Protein AF-A0A6A4ZZX5-F1 (afdb_monomer)

Radius of gyration: 27.45 Å; Cα contacts (8 Å, |Δi|>4): 391; chains: 1; bounding box: 97×57×78 Å

Sequence (377 aa):
MMKMSMHTIQDVDNENTDDSDALTKLCDDEPFLNLFLGSFIRYDSTTGSSQQARLVGSKRSLKLDMTGAQRIYNGIFHYYLTLLDPFNVVGMSKGQFRVLLKDAGLLPNPGGSAPGNFPPPLKLHAADMIFTLLATLDTRATLKESTMLITGFYKAMVNVGERAVATLDEKVEAGIDDVDAWFCTEFMLPLLRRLASKMAENVKRYKDIDAAMVGDPQVMALVAGNRVQLQTLHRFYSSDSRFKLMTFQTLSQLATDFGLTPTLCCSVPTLYHVCEAINWINGHSYTVVISFEKFVQISRTLAVLFPQDGATGEVACWQAFLALLNTHRHNRATTLGTGPLNFVPFLTDLNQVPAMQEAKPLLPPMEQDEEDPGDDM

Secondary structure (DSSP, 8-state):
---------------------HHHHHHHHSHHHHHHHHHH----TTS---TT------TTGGGSSS-HHHHHHHHHHHHHHHTT-TTT--SEEHHHHHHHHHHTTSS--TTS--SSSS-----HHHHHHHHHHHPEE-TTSSS--EEE-HHHHHHHHHHHHHHHHTTS-HHHHTT-S-HHHHHIIIIIHHHHHHHHHHHHHHHHHHHHHHHHHHH-HHHHHHHHHTHHHHHHHHHHHS-SSTT--B-HHHHHHHHHHTT-TTTTS--HHHHHHHHHHHHHHTT-S--S-B-HHHHHHHHHHHHHHS-STT--SHHHHHHHHHHHHHHTTTSGGG-SSS-------S-S-GGGSPP-------PPPP-----------

pLDDT: mean 76.43, std 20.29, range [32.19, 96.38]

Solvent-accessible surface area (backbone atoms only — not comparable to full-atom values): 22032 Å² total; per-residue (Å²): 143,79,88,82,79,84,77,80,79,75,84,72,80,81,76,75,69,80,84,62,51,72,54,35,50,53,39,62,73,34,63,62,51,36,39,44,37,50,51,29,50,75,83,73,83,82,75,70,88,61,99,71,78,83,65,81,87,59,80,71,67,71,60,71,82,50,54,31,60,54,46,52,54,40,16,52,52,43,47,60,32,30,69,71,33,74,82,79,56,77,45,45,40,68,67,54,54,53,50,53,34,30,69,30,20,39,26,81,48,101,86,55,83,59,65,56,98,55,78,47,59,42,53,72,69,58,56,52,49,49,45,66,74,39,34,43,72,38,85,85,48,98,60,83,49,53,26,28,35,69,74,29,45,54,54,42,51,51,59,50,34,58,47,40,50,73,68,49,57,71,76,58,46,75,69,56,92,46,61,64,61,49,39,33,61,63,29,50,47,58,35,49,50,52,55,34,47,56,46,49,53,50,28,51,53,49,50,52,50,47,51,54,40,64,69,33,64,66,40,43,31,43,51,60,76,32,40,67,58,54,48,51,50,51,56,57,46,13,40,97,53,102,76,54,50,22,31,67,68,35,49,51,49,49,32,45,64,54,49,35,32,70,82,76,50,38,39,69,25,56,54,50,52,52,52,47,29,54,26,48,74,70,76,35,46,58,66,70,65,51,48,70,69,56,47,51,53,49,51,55,43,46,16,66,78,38,42,44,97,79,37,68,61,65,52,45,7,48,26,36,41,36,48,46,54,42,76,38,29,83,39,84,82,24,63,87,80,81,58,61,55,76,62,62,52,63,86,90,55,87,88,66,50,75,75,79,73,73,81,72,77,83,73,76,83,76,81,76,79,82,81,80,80,74,93,84,134

Foldseek 3Di:
DDDDDDDPPDPPPPPPPVPADPLNVVCVVDLLSVLLLLQFADDDPPPDDDPPVPDDDDCVVVSPPDHSLLSLLRSLQRLLQLLPPNPPRQFAALVSQVVLCVLLLLEDDPPDDRPAPDHNLDDSVVSVVLQVVQWDFPPPDPDRTTGHHSVSSVVSLVVSLVSSLVVDDPVVSVPPPDSSVVSCVGGRVVSSVVVSVVLVVLLVVLVVLLCQLVVDLFSVLLCVQCVVLLVLLQQLLQDPDPVRFHFLVSVVVVCVLLVCDDPQQHHSSRLSSLLCSLCVNVVHSDDRGQDSVNSVSSLQSSLQRGPPPPQDGSLSSQLRSLVSSVVSQPGPSQPPPDHTRHRDSGDPDPVSRPPPPPPDPPDPDDPDDPDDDDDDD

Organism: Aphanomyces astaci (NCBI:txid112090)

Mean predicted aligned error: 13.01 Å

Structure (mmCIF, N/CA/C/O backbone):
data_AF-A0A6A4ZZX5-F1
#
_entry.id   AF-A0A6A4ZZX5-F1
#
loop_
_atom_site.group_PDB
_atom_site.id
_atom_site.type_symbol
_atom_site.label_atom_id
_atom_site.label_alt_id
_atom_site.label_comp_id
_atom_site.label_asym_id
_atom_site.label_entity_id
_atom_site.label_seq_id
_atom_site.pdbx_PDB_ins_code
_atom_site.Cartn_x
_atom_site.Cartn_y
_atom_site.Cartn_z
_atom_site.occupancy
_atom_site.B_iso_or_equiv
_atom_site.auth_seq_id
_atom_site.auth_comp_id
_atom_site.auth_asym_id
_atom_site.auth_atom_id
_atom_site.pdbx_PDB_model_num
ATOM 1 N N . MET A 1 1 ? -53.773 -5.574 -43.472 1.00 36.19 1 MET A N 1
ATOM 2 C CA . MET A 1 1 ? -52.632 -5.606 -44.415 1.00 36.19 1 MET A CA 1
ATOM 3 C C . MET A 1 1 ? -51.495 -4.798 -43.799 1.00 36.19 1 MET A C 1
ATOM 5 O O . MET A 1 1 ? -51.496 -3.580 -43.899 1.00 36.19 1 MET A O 1
ATOM 9 N N . MET A 1 2 ? -50.594 -5.457 -43.069 1.00 32.19 2 MET A N 1
ATOM 10 C CA . MET A 1 2 ? -49.418 -4.835 -42.447 1.00 32.19 2 MET A CA 1
ATOM 11 C C . MET A 1 2 ? -48.167 -5.366 -43.152 1.00 32.19 2 MET A C 1
ATOM 13 O O . MET A 1 2 ? -48.008 -6.574 -43.305 1.00 32.19 2 MET A O 1
ATOM 17 N N . LYS A 1 3 ? -47.325 -4.446 -43.636 1.00 34.69 3 LYS A N 1
ATOM 18 C CA . LYS A 1 3 ? -46.028 -4.729 -44.260 1.00 34.69 3 LYS A CA 1
ATOM 19 C C . LYS A 1 3 ? -45.060 -5.245 -43.191 1.00 34.69 3 LYS A C 1
ATOM 21 O O . LYS A 1 3 ? -44.702 -4.498 -42.288 1.00 34.69 3 LYS A O 1
ATOM 26 N N . MET A 1 4 ? -44.628 -6.495 -43.326 1.00 33.22 4 MET A N 1
ATOM 27 C CA . MET A 1 4 ? -43.484 -7.049 -42.601 1.00 33.22 4 MET A CA 1
ATOM 28 C C . MET A 1 4 ? -42.202 -6.517 -43.253 1.00 33.22 4 MET A C 1
ATOM 30 O O . MET A 1 4 ? -41.974 -6.748 -44.439 1.00 33.22 4 MET A O 1
ATOM 34 N N . SER A 1 5 ? -41.390 -5.776 -42.498 1.00 34.91 5 SER A N 1
ATOM 35 C CA . SER A 1 5 ? -40.042 -5.380 -42.912 1.00 34.91 5 SER A CA 1
ATOM 36 C C . SER A 1 5 ? -39.059 -6.451 -42.441 1.00 34.91 5 SER A C 1
ATOM 38 O O . SER A 1 5 ? -38.808 -6.571 -41.243 1.00 34.91 5 SER A O 1
ATOM 40 N N . MET A 1 6 ? -38.540 -7.253 -43.375 1.00 37.88 6 MET A N 1
ATOM 41 C CA . MET A 1 6 ? -37.412 -8.153 -43.124 1.00 37.88 6 MET A CA 1
ATOM 42 C C . MET A 1 6 ? -36.167 -7.315 -42.829 1.00 37.88 6 MET A C 1
ATOM 44 O O . MET A 1 6 ? -35.679 -6.613 -43.711 1.00 37.88 6 MET A O 1
ATOM 48 N N . HIS A 1 7 ? -35.649 -7.399 -41.606 1.00 38.22 7 HIS A N 1
ATOM 49 C CA . HIS A 1 7 ? -34.265 -7.030 -41.331 1.00 38.22 7 HIS A CA 1
ATOM 50 C C . HIS A 1 7 ? -33.417 -8.282 -41.509 1.00 38.22 7 HIS A C 1
ATOM 52 O O . HIS A 1 7 ? -33.526 -9.236 -40.740 1.00 38.22 7 HIS A O 1
ATOM 58 N N . THR A 1 8 ? -32.614 -8.276 -42.566 1.00 37.88 8 THR A N 1
ATOM 59 C CA . THR A 1 8 ? -31.513 -9.207 -42.778 1.00 37.88 8 THR A CA 1
ATOM 60 C C . THR A 1 8 ? -30.573 -9.092 -41.581 1.00 37.88 8 THR A C 1
ATOM 62 O O . THR A 1 8 ? -29.966 -8.042 -41.373 1.00 37.88 8 THR A O 1
ATOM 65 N N . ILE A 1 9 ? -30.489 -10.145 -40.770 1.00 37.91 9 ILE A N 1
ATOM 66 C CA . ILE A 1 9 ? -29.414 -10.309 -39.794 1.00 37.91 9 ILE A CA 1
ATOM 67 C C . ILE A 1 9 ? -28.159 -10.527 -40.638 1.00 37.91 9 ILE A C 1
ATOM 69 O O . ILE A 1 9 ? -28.015 -11.561 -41.282 1.00 37.91 9 ILE A O 1
ATOM 73 N N . GLN A 1 10 ? -27.320 -9.497 -40.738 1.00 36.12 10 GLN A N 1
ATOM 74 C CA . GLN A 1 10 ? -25.938 -9.693 -41.142 1.00 36.12 10 GLN A CA 1
ATOM 75 C C . GLN A 1 10 ? -25.275 -10.433 -39.987 1.00 36.12 10 GLN A C 1
ATOM 77 O O . GLN A 1 10 ? -25.192 -9.896 -38.881 1.00 36.12 10 GLN A O 1
ATOM 82 N N . ASP A 1 11 ? -24.874 -11.673 -40.249 1.00 34.19 11 ASP A N 1
ATOM 83 C CA . ASP A 1 11 ? -23.905 -12.393 -39.440 1.00 34.19 11 ASP A CA 1
ATOM 84 C C . ASP A 1 11 ? -22.663 -11.500 -39.332 1.00 34.19 11 ASP A C 1
ATOM 86 O O . ASP A 1 11 ? -21.906 -11.326 -40.285 1.00 34.19 11 ASP A O 1
ATOM 90 N N . VAL A 1 12 ? -22.529 -10.824 -38.192 1.00 36.12 12 VAL A N 1
ATOM 91 C CA . VAL A 1 12 ? -21.283 -10.171 -37.816 1.00 36.12 12 VAL A CA 1
ATOM 92 C C . VAL A 1 12 ? -20.370 -11.313 -37.414 1.00 36.12 12 VAL A C 1
ATOM 94 O O . VAL A 1 12 ? -20.585 -11.928 -36.368 1.00 36.12 12 VAL A O 1
ATOM 97 N N . ASP A 1 13 ? -19.406 -11.620 -38.277 1.00 32.25 13 ASP A N 1
ATOM 98 C CA . ASP A 1 13 ? -18.288 -12.497 -37.961 1.00 32.25 13 ASP A CA 1
ATOM 99 C C . ASP A 1 13 ? -17.703 -12.052 -36.617 1.00 32.25 13 ASP A C 1
ATOM 101 O O . ASP A 1 13 ? -17.092 -10.991 -36.489 1.00 32.25 13 ASP A O 1
ATOM 105 N N . ASN A 1 14 ? -17.957 -12.846 -35.579 1.00 36.97 14 ASN A N 1
ATOM 106 C CA . ASN A 1 14 ? -17.416 -12.641 -34.244 1.00 36.97 14 ASN A CA 1
ATOM 107 C C . ASN A 1 14 ? -15.970 -13.152 -34.225 1.00 36.97 14 ASN A C 1
ATOM 109 O O . ASN A 1 14 ? -15.625 -14.047 -33.455 1.00 36.97 14 ASN A O 1
ATOM 113 N N . GLU A 1 15 ? -15.126 -12.598 -35.094 1.00 36.94 15 GLU A N 1
ATOM 114 C CA . GLU A 1 15 ? -13.677 -12.637 -34.936 1.00 36.94 15 GLU A CA 1
ATOM 115 C C . GLU A 1 15 ? -13.297 -11.603 -33.868 1.00 36.94 15 GLU A C 1
ATOM 117 O O . GLU A 1 15 ? -12.695 -10.572 -34.143 1.00 36.94 15 GLU A O 1
ATOM 122 N N . ASN A 1 16 ? -13.667 -11.871 -32.612 1.00 37.84 16 ASN A N 1
ATOM 123 C CA . ASN A 1 16 ? -12.918 -11.315 -31.491 1.00 37.84 16 ASN A CA 1
ATOM 124 C C . ASN A 1 16 ? -11.606 -12.102 -31.428 1.00 37.84 16 ASN A C 1
ATOM 126 O O . ASN A 1 16 ? -11.477 -13.053 -30.655 1.00 37.84 16 ASN A O 1
ATOM 130 N N . THR A 1 17 ? -10.645 -11.756 -32.284 1.00 42.59 17 THR A N 1
ATOM 131 C CA . THR A 1 17 ? -9.248 -12.032 -31.971 1.00 42.59 17 THR A CA 1
ATOM 132 C C . THR A 1 17 ? -8.966 -11.370 -30.627 1.00 42.59 17 THR A C 1
ATOM 134 O O . THR A 1 17 ? -9.179 -10.172 -30.452 1.00 42.59 17 THR A O 1
ATOM 137 N N . ASP A 1 18 ? -8.578 -12.178 -29.639 1.00 49.22 18 ASP A N 1
ATOM 138 C CA . ASP A 1 18 ? -8.022 -11.720 -28.366 1.00 49.22 18 ASP A CA 1
ATOM 139 C C . ASP A 1 18 ? -6.742 -10.912 -28.670 1.00 49.22 18 ASP A C 1
ATOM 141 O O . ASP A 1 18 ? -5.628 -11.418 -28.555 1.00 49.22 18 ASP A O 1
ATOM 145 N N . ASP A 1 19 ? -6.887 -9.644 -29.060 1.00 53.97 19 ASP A N 1
ATOM 146 C CA . ASP A 1 19 ? -5.795 -8.688 -29.319 1.00 53.97 19 ASP A CA 1
ATOM 147 C C . ASP A 1 19 ? -5.143 -8.197 -28.006 1.00 53.97 19 ASP A C 1
ATOM 149 O O . ASP A 1 19 ? -4.582 -7.104 -27.916 1.00 53.97 19 ASP A O 1
ATOM 153 N N . SER A 1 20 ? -5.232 -8.995 -26.940 1.00 61.94 20 SER A N 1
ATOM 154 C CA . SER A 1 20 ? -4.547 -8.737 -25.681 1.00 61.94 20 SER A CA 1
ATOM 155 C C . SER A 1 20 ? -3.076 -9.118 -25.824 1.00 61.94 20 SER A C 1
ATOM 157 O O . SER A 1 20 ? -2.754 -10.289 -26.035 1.00 61.94 20 SER A O 1
ATOM 159 N N . ASP A 1 21 ? -2.168 -8.165 -25.599 1.00 79.75 21 ASP A N 1
ATOM 160 C CA . ASP A 1 21 ? -0.735 -8.452 -25.535 1.00 79.75 21 ASP A CA 1
ATOM 161 C C . ASP A 1 21 ? -0.425 -9.504 -24.453 1.00 79.75 21 ASP A C 1
ATOM 163 O O . ASP A 1 21 ? -1.123 -9.626 -23.437 1.00 79.75 21 ASP A O 1
ATOM 167 N N . ALA A 1 22 ? 0.631 -10.294 -24.669 1.00 84.56 22 ALA A N 1
ATOM 168 C CA . ALA A 1 22 ? 0.978 -11.429 -23.807 1.00 84.56 22 ALA A CA 1
ATOM 169 C C . ALA A 1 22 ? 1.147 -11.027 -22.329 1.00 84.56 22 ALA A C 1
ATOM 171 O O . ALA A 1 22 ? 0.805 -11.794 -21.428 1.00 84.56 22 ALA A O 1
ATOM 172 N N . LEU A 1 23 ? 1.626 -9.804 -22.075 1.00 85.06 23 LEU A N 1
ATOM 173 C CA . LEU A 1 23 ? 1.759 -9.245 -20.731 1.00 85.06 23 LEU A CA 1
ATOM 174 C C . LEU A 1 23 ? 0.411 -8.941 -20.071 1.00 85.06 23 LEU A C 1
ATOM 176 O O . LEU A 1 23 ? 0.268 -9.185 -18.872 1.00 85.06 23 LEU A O 1
ATOM 180 N N . THR A 1 24 ? -0.572 -8.429 -20.817 1.00 85.19 24 THR A N 1
ATOM 181 C CA . THR A 1 24 ? -1.933 -8.221 -20.298 1.00 85.19 24 THR A CA 1
ATOM 182 C C . THR A 1 24 ? -2.552 -9.545 -19.900 1.00 85.19 24 THR A C 1
ATOM 184 O O . THR A 1 24 ? -3.008 -9.680 -18.763 1.00 85.19 24 THR A O 1
ATOM 187 N N . LYS A 1 25 ? -2.458 -10.547 -20.780 1.00 85.50 25 LYS A N 1
ATOM 188 C CA . LYS A 1 25 ? -2.956 -11.893 -20.503 1.00 85.50 25 LYS A CA 1
ATOM 189 C C . LYS A 1 25 ? -2.307 -12.487 -19.252 1.00 85.50 25 LYS A C 1
ATOM 191 O O . LYS A 1 25 ? -3.010 -12.921 -18.350 1.00 85.50 25 LYS A O 1
ATOM 196 N N . LEU A 1 26 ? -0.981 -12.396 -19.131 1.00 86.75 26 LEU A N 1
ATOM 197 C CA . LEU A 1 26 ? -0.255 -12.860 -17.944 1.00 86.75 26 LEU A CA 1
ATOM 198 C C . LEU A 1 26 ? -0.728 -12.161 -16.660 1.00 86.75 26 LEU A C 1
ATOM 200 O O . LEU A 1 26 ? -0.920 -12.807 -15.630 1.00 86.75 26 LEU A O 1
ATOM 204 N N . CYS A 1 27 ? -0.918 -10.841 -16.706 1.00 84.56 27 CYS A N 1
ATOM 205 C CA . CYS A 1 27 ? -1.376 -10.074 -15.548 1.00 84.56 27 CYS A CA 1
ATOM 206 C C . CYS A 1 27 ? -2.806 -10.428 -15.126 1.00 84.56 27 CYS A C 1
ATOM 208 O O . CYS A 1 27 ? -3.130 -10.312 -13.943 1.00 84.56 27 CYS A O 1
ATOM 210 N N . ASP A 1 28 ? -3.661 -10.796 -16.078 1.00 83.75 28 ASP A N 1
ATOM 211 C CA . ASP A 1 28 ? -5.058 -11.136 -15.825 1.00 83.75 28 ASP A CA 1
ATOM 212 C C . ASP A 1 28 ? -5.235 -12.605 -15.402 1.00 83.75 28 ASP A C 1
ATOM 214 O O . ASP A 1 28 ? -6.063 -12.873 -14.525 1.00 83.75 28 ASP A O 1
ATOM 218 N N . ASP A 1 29 ? -4.401 -13.511 -15.926 1.00 86.25 29 ASP A N 1
ATOM 219 C CA . ASP A 1 29 ? -4.366 -14.941 -15.591 1.00 86.25 29 ASP A CA 1
ATOM 220 C C . ASP A 1 29 ? -3.839 -15.209 -14.168 1.00 86.25 29 ASP A C 1
ATOM 222 O O . ASP A 1 29 ? -4.208 -16.207 -13.548 1.00 86.25 29 ASP A O 1
ATOM 226 N N . GLU A 1 30 ? -3.003 -14.321 -13.612 1.00 87.00 30 GLU A N 1
ATOM 227 C CA . GLU A 1 30 ? -2.503 -14.416 -12.235 1.00 87.00 30 GLU A CA 1
ATOM 228 C C . GLU A 1 30 ? -3.395 -13.624 -11.247 1.00 87.00 30 GLU A C 1
ATOM 230 O O . GLU A 1 30 ? -3.291 -12.394 -11.165 1.00 87.00 30 GLU A O 1
ATOM 235 N N . PRO A 1 31 ? -4.219 -14.277 -10.393 1.00 83.31 31 PRO A N 1
ATOM 236 C CA . PRO A 1 31 ? -5.210 -13.577 -9.567 1.00 83.31 31 PRO A CA 1
ATOM 237 C C . PRO A 1 31 ? -4.599 -12.568 -8.587 1.00 83.31 31 PRO A C 1
ATOM 239 O O . PRO A 1 31 ? -5.152 -11.489 -8.372 1.00 83.31 31 PRO A O 1
ATOM 242 N N . PHE A 1 32 ? -3.443 -12.898 -8.002 1.00 82.12 32 PHE A N 1
ATOM 243 C CA . PHE A 1 32 ? -2.746 -12.020 -7.059 1.00 82.12 32 PHE A CA 1
ATOM 244 C C . PHE A 1 32 ? -2.155 -10.785 -7.741 1.00 82.12 32 PHE A C 1
ATOM 246 O O . PHE A 1 32 ? -2.216 -9.692 -7.174 1.00 82.12 32 PHE A O 1
ATOM 253 N N . LEU A 1 33 ? -1.628 -10.932 -8.961 1.00 87.50 33 LEU A N 1
ATOM 254 C CA . LEU A 1 33 ? -1.154 -9.797 -9.750 1.00 87.50 33 LEU A CA 1
ATOM 255 C C . LEU A 1 33 ? -2.320 -8.910 -10.164 1.00 87.50 33 LEU A C 1
ATOM 257 O O . LEU A 1 33 ? -2.251 -7.693 -10.005 1.00 87.50 33 LEU A O 1
ATOM 261 N N . ASN A 1 34 ? -3.416 -9.510 -10.616 1.00 86.44 34 ASN A N 1
ATOM 262 C CA . ASN A 1 34 ? -4.605 -8.776 -11.018 1.00 86.44 34 ASN A CA 1
ATOM 263 C C . ASN A 1 34 ? -5.200 -7.960 -9.855 1.00 86.44 34 ASN A C 1
ATOM 265 O O . ASN A 1 34 ? -5.555 -6.787 -10.018 1.00 86.44 34 ASN A O 1
ATOM 269 N N . LEU A 1 35 ? -5.253 -8.553 -8.657 1.00 86.94 35 LEU A N 1
ATOM 270 C CA . LEU A 1 35 ? -5.722 -7.890 -7.441 1.00 86.94 35 LEU A CA 1
ATOM 271 C C . LEU A 1 35 ? -4.778 -6.753 -7.019 1.00 86.94 35 LEU A C 1
ATOM 273 O O . LEU A 1 35 ? -5.244 -5.651 -6.718 1.00 86.94 35 LEU A O 1
ATOM 277 N N . PHE A 1 36 ? -3.462 -6.981 -7.089 1.00 91.06 36 PHE A N 1
ATOM 278 C CA . PHE A 1 36 ? -2.453 -5.954 -6.832 1.00 91.06 36 PHE A CA 1
ATOM 279 C C . PHE A 1 36 ? -2.567 -4.775 -7.788 1.00 91.06 36 PHE A C 1
ATOM 281 O O . PHE A 1 36 ? -2.712 -3.629 -7.359 1.00 91.06 36 PHE A O 1
ATOM 288 N N . LEU A 1 37 ? -2.581 -5.047 -9.087 1.00 88.81 37 LEU A N 1
ATOM 289 C CA . LEU A 1 37 ? -2.741 -4.027 -10.112 1.00 88.81 37 LEU A CA 1
ATOM 290 C C . LEU A 1 37 ? -4.069 -3.279 -9.945 1.00 88.81 37 LEU A C 1
ATOM 292 O O . LEU A 1 37 ? -4.103 -2.056 -10.048 1.00 88.81 37 LEU A O 1
ATOM 296 N N . GLY A 1 38 ? -5.156 -3.969 -9.591 1.00 85.00 38 GLY A N 1
ATOM 297 C CA . GLY A 1 38 ? -6.435 -3.321 -9.301 1.00 85.00 38 GLY A CA 1
ATOM 298 C C . GLY A 1 38 ? -6.398 -2.366 -8.094 1.00 85.00 38 GLY A C 1
ATOM 299 O O . GLY A 1 38 ? -7.155 -1.390 -8.068 1.00 85.00 38 GLY A O 1
ATOM 300 N N . SER A 1 39 ? -5.521 -2.611 -7.114 1.00 86.31 39 SER A N 1
ATOM 301 C CA . SER A 1 39 ? -5.331 -1.734 -5.951 1.00 86.31 39 SER A CA 1
ATOM 302 C C . SER A 1 39 ? -4.542 -0.468 -6.283 1.00 86.31 39 SER A C 1
ATOM 304 O O . SER A 1 39 ? -4.876 0.613 -5.783 1.00 86.31 39 SER A O 1
ATOM 306 N N . PHE A 1 40 ? -3.532 -0.563 -7.151 1.00 88.44 40 PHE A N 1
ATOM 307 C CA . PHE A 1 40 ? -2.557 0.517 -7.345 1.00 88.44 40 PHE A CA 1
ATOM 308 C C . PHE A 1 40 ? -2.646 1.238 -8.692 1.00 88.44 40 PHE A C 1
ATOM 310 O O . PHE A 1 40 ? -2.202 2.377 -8.761 1.00 88.44 40 PHE A O 1
ATOM 317 N N . ILE A 1 41 ? -3.296 0.683 -9.720 1.00 86.38 41 ILE A N 1
ATOM 318 C CA . ILE A 1 41 ? -3.456 1.396 -10.997 1.00 86.38 41 ILE A CA 1
ATOM 319 C C . ILE A 1 41 ? -4.294 2.675 -10.820 1.00 86.38 41 ILE A C 1
ATOM 321 O O . ILE A 1 41 ? -5.325 2.678 -10.129 1.00 86.38 41 ILE A O 1
ATOM 325 N N . ARG A 1 42 ? -3.862 3.776 -11.445 1.00 81.44 42 ARG A N 1
ATOM 326 C CA . ARG A 1 42 ? -4.573 5.066 -11.497 1.00 81.44 42 ARG A CA 1
ATOM 327 C C . ARG A 1 42 ? -4.577 5.625 -12.922 1.00 81.44 42 ARG A C 1
ATOM 329 O O . ARG A 1 42 ? -3.647 5.394 -13.690 1.00 81.44 42 ARG A O 1
ATOM 336 N N . TYR A 1 43 ? -5.622 6.390 -13.244 1.00 68.06 43 TYR A N 1
ATOM 337 C CA . TYR A 1 43 ? -5.715 7.124 -14.506 1.00 68.06 43 TYR A CA 1
ATOM 338 C C . TYR A 1 43 ? -4.749 8.306 -14.513 1.00 68.06 43 TYR A C 1
ATOM 340 O O . TYR A 1 43 ? -4.677 9.053 -13.532 1.00 68.06 43 TYR A O 1
ATOM 348 N N . ASP A 1 44 ? -4.070 8.506 -15.636 1.00 60.28 44 ASP A N 1
ATOM 349 C CA . ASP A 1 44 ? -3.294 9.711 -15.871 1.00 60.28 44 ASP A CA 1
ATOM 350 C C . ASP A 1 44 ? -4.227 10.841 -16.324 1.00 60.28 44 ASP A C 1
ATOM 352 O O . ASP A 1 44 ? -4.619 10.938 -17.482 1.00 60.28 44 ASP A O 1
ATOM 356 N N . SER A 1 45 ? -4.623 11.710 -15.395 1.00 50.16 45 SER A N 1
ATOM 357 C CA . SER A 1 45 ? -5.479 12.860 -15.709 1.00 50.16 45 SER A CA 1
ATOM 358 C C . SER A 1 45 ? -4.756 13.973 -16.478 1.00 50.16 45 SER A C 1
ATOM 360 O O . SER A 1 45 ? -5.389 14.974 -16.821 1.00 50.16 45 SER A O 1
ATOM 362 N N . THR A 1 46 ? -3.451 13.832 -16.745 1.00 46.47 46 THR A N 1
ATOM 363 C CA . THR A 1 46 ? -2.630 14.873 -17.382 1.00 46.47 46 THR A CA 1
ATOM 364 C C . THR A 1 46 ? -2.617 14.798 -18.911 1.00 46.47 46 THR A C 1
ATOM 366 O O . THR A 1 46 ? -2.312 15.795 -19.567 1.00 46.47 46 THR A O 1
ATOM 369 N N . THR A 1 47 ? -3.049 13.682 -19.502 1.00 47.16 47 THR A N 1
ATOM 370 C CA . THR A 1 47 ? -3.239 13.516 -20.949 1.00 47.16 47 THR A CA 1
ATOM 371 C C . THR A 1 47 ? -4.672 13.876 -21.369 1.00 47.16 47 THR A C 1
ATOM 373 O O . THR A 1 47 ? -5.504 13.023 -21.637 1.00 47.16 47 THR A O 1
ATOM 376 N N . GLY A 1 48 ? -4.969 15.177 -21.435 1.00 40.34 48 GLY A N 1
ATOM 377 C CA . GLY A 1 48 ? -5.962 15.737 -22.368 1.00 40.34 48 GLY A CA 1
ATOM 378 C C . GLY A 1 48 ? -7.434 15.301 -22.249 1.00 40.34 48 GLY A C 1
ATOM 379 O O . GLY A 1 48 ? -7.893 14.365 -22.887 1.00 40.34 48 GLY A O 1
ATOM 380 N N . SER A 1 49 ? -8.206 16.122 -21.536 1.00 38.97 49 SER A N 1
ATOM 381 C CA . SER A 1 49 ? -9.570 16.575 -21.859 1.00 38.97 49 SER A CA 1
ATOM 382 C C . SER A 1 49 ? -10.346 15.908 -23.016 1.00 38.97 49 SER A C 1
ATOM 384 O O . SER A 1 49 ? -10.171 16.249 -24.185 1.00 38.97 49 SER A O 1
ATOM 386 N N . SER A 1 50 ? -11.431 15.226 -22.665 1.00 35.09 50 SER A N 1
ATOM 387 C CA . SER A 1 50 ? -12.720 15.503 -23.297 1.00 35.09 50 SER A CA 1
ATOM 388 C C . SER A 1 50 ? -13.782 15.619 -22.206 1.00 35.09 50 SER A C 1
ATOM 390 O O . SER A 1 50 ? -13.833 14.845 -21.249 1.00 35.09 50 SER A O 1
ATOM 392 N N . GLN A 1 51 ? -14.639 16.633 -22.319 1.00 38.06 51 GLN A N 1
ATOM 393 C CA . GLN A 1 51 ? -15.768 16.888 -21.416 1.00 38.06 51 GLN A CA 1
ATOM 394 C C . GLN A 1 51 ? -16.840 15.767 -21.435 1.00 38.06 51 GLN A C 1
ATOM 396 O O . GLN A 1 51 ? -17.942 15.973 -20.937 1.00 38.06 51 GLN A O 1
ATOM 401 N N . GLN A 1 52 ? -16.523 14.571 -21.943 1.00 36.19 52 GLN A N 1
ATOM 402 C CA . GLN A 1 52 ? -17.355 13.367 -21.888 1.00 36.19 52 GLN A CA 1
ATOM 403 C C . GLN A 1 52 ? -16.984 12.402 -20.746 1.00 36.19 52 GLN A C 1
ATOM 405 O O . GLN A 1 52 ? -17.798 11.556 -20.392 1.00 36.19 52 GLN A O 1
ATOM 410 N N . ALA A 1 53 ? -15.840 12.567 -20.069 1.00 42.47 53 ALA A N 1
ATOM 411 C CA . ALA A 1 53 ? -15.408 11.672 -18.981 1.00 42.47 53 ALA A CA 1
ATOM 412 C C . ALA A 1 53 ? -16.100 11.918 -17.614 1.00 42.47 53 ALA A C 1
ATOM 414 O O . ALA A 1 53 ? -15.601 11.504 -16.568 1.00 42.47 53 ALA A O 1
ATOM 415 N N . ARG A 1 54 ? -17.253 12.606 -17.589 1.00 37.59 54 ARG A N 1
ATOM 416 C CA . ARG A 1 54 ? -18.099 12.777 -16.386 1.00 37.59 54 ARG A CA 1
ATOM 417 C C . ARG A 1 54 ? -19.325 11.858 -16.388 1.00 37.59 54 ARG A C 1
ATOM 419 O O . ARG A 1 54 ? -20.379 12.229 -15.882 1.00 37.59 54 ARG A O 1
ATOM 426 N N . LEU A 1 55 ? -19.182 10.656 -16.932 1.00 37.91 55 LEU A N 1
ATOM 427 C CA . LEU A 1 55 ? -20.103 9.542 -16.710 1.00 37.91 55 LEU A CA 1
ATOM 428 C C . LEU A 1 55 ? -19.275 8.446 -16.032 1.00 37.91 55 LEU A C 1
ATOM 430 O O . LEU A 1 55 ? -18.463 7.777 -16.651 1.00 37.91 55 LEU A O 1
ATOM 434 N N . VAL A 1 56 ? -19.167 8.507 -14.706 1.00 44.16 56 VAL A N 1
ATOM 435 C CA . VAL A 1 56 ? -19.930 7.639 -13.796 1.00 44.16 56 VAL A CA 1
ATOM 436 C C . VAL A 1 56 ? -19.823 6.167 -14.202 1.00 44.16 56 VAL A C 1
ATOM 438 O O . VAL A 1 56 ? -20.581 5.677 -15.026 1.00 44.16 56 VAL A O 1
ATOM 441 N N . GLY A 1 57 ? -18.923 5.465 -13.510 1.00 38.38 57 GLY A N 1
ATOM 442 C CA . GLY A 1 57 ? -19.102 4.053 -13.193 1.00 38.38 57 GLY A CA 1
ATOM 443 C C . GLY A 1 57 ? -18.559 3.058 -14.209 1.00 38.38 57 GLY A C 1
ATOM 444 O O . GLY A 1 57 ? -19.333 2.425 -14.904 1.00 38.38 57 GLY A O 1
ATOM 445 N N . SER A 1 58 ? -17.246 2.813 -14.201 1.00 38.41 58 SER A N 1
ATOM 446 C CA . SER A 1 58 ? -16.699 1.457 -14.029 1.00 38.41 58 SER A CA 1
ATOM 447 C C . SER A 1 58 ? -15.176 1.472 -14.161 1.00 38.41 58 SER A C 1
ATOM 449 O O . SER A 1 58 ? -14.634 1.804 -15.210 1.00 38.41 58 SER A O 1
ATOM 451 N N . LYS A 1 59 ? -14.466 0.999 -13.129 1.00 48.28 59 LYS A N 1
ATOM 452 C CA . LYS A 1 59 ? -13.036 0.661 -13.235 1.00 48.28 59 LYS A CA 1
ATOM 453 C C . LYS A 1 59 ? -12.738 -0.450 -14.258 1.00 48.28 59 LYS A C 1
ATOM 455 O O . LYS A 1 59 ? -11.568 -0.712 -14.509 1.00 48.28 59 LYS A O 1
ATOM 460 N N . ARG A 1 60 ? -13.755 -1.078 -14.873 1.00 40.94 60 ARG A N 1
ATOM 461 C CA . ARG A 1 60 ? -13.555 -1.968 -16.029 1.00 40.94 60 ARG A CA 1
ATOM 462 C C . ARG A 1 60 ? -13.134 -1.225 -17.293 1.00 40.94 60 ARG A C 1
ATOM 464 O O . ARG A 1 60 ? -12.377 -1.810 -18.049 1.00 40.94 60 ARG A O 1
ATOM 471 N N . SER A 1 61 ? -13.536 0.036 -17.506 1.00 43.12 61 SER A N 1
ATOM 472 C CA . SER A 1 61 ? -13.074 0.777 -18.696 1.00 43.12 61 SER A CA 1
ATOM 473 C C . SER A 1 61 ? -11.633 1.288 -18.554 1.00 43.12 61 SER A C 1
ATOM 475 O O . SER A 1 61 ? -10.969 1.533 -19.547 1.00 43.12 61 SER A O 1
ATOM 477 N N . LEU A 1 62 ? -11.127 1.390 -17.318 1.00 49.84 62 LEU A N 1
ATOM 478 C CA . LEU A 1 62 ? -9.787 1.885 -16.971 1.00 49.84 62 LEU A CA 1
ATOM 479 C C . LEU A 1 62 ? -8.639 0.910 -17.294 1.00 49.84 62 LEU A C 1
ATOM 481 O O . LEU A 1 62 ? -7.491 1.337 -17.342 1.00 49.84 62 LEU A O 1
ATOM 485 N N . LYS A 1 63 ? -8.928 -0.389 -17.462 1.00 50.03 63 LYS A N 1
ATOM 486 C CA . LYS A 1 63 ? -7.934 -1.420 -17.823 1.00 50.03 63 LYS A CA 1
ATOM 487 C C . LYS A 1 63 ? -7.815 -1.649 -19.331 1.00 50.03 63 LYS A C 1
ATOM 489 O O . LYS A 1 63 ? -6.855 -2.284 -19.744 1.00 50.03 63 LYS A O 1
ATOM 494 N N . LEU A 1 64 ? -8.785 -1.174 -20.113 1.00 51.59 64 LEU A N 1
ATOM 495 C CA . LEU A 1 64 ? -8.916 -1.519 -21.530 1.00 51.59 64 LEU A CA 1
ATOM 496 C C . LEU A 1 64 ? -8.003 -0.687 -22.446 1.00 51.59 64 LEU A C 1
ATOM 498 O O . LEU A 1 64 ? -7.667 -1.160 -23.521 1.00 51.59 64 LEU A O 1
ATOM 502 N N . ASP A 1 65 ? -7.545 0.491 -22.005 1.00 65.75 65 ASP A N 1
ATOM 503 C CA . ASP A 1 65 ? -6.763 1.410 -22.854 1.00 65.75 65 ASP A CA 1
ATOM 504 C C . ASP A 1 65 ? -5.238 1.356 -22.610 1.00 65.75 65 ASP A C 1
ATOM 506 O O . ASP A 1 65 ? -4.487 2.112 -23.225 1.00 65.75 65 ASP A O 1
ATOM 510 N N . MET A 1 66 ? -4.757 0.512 -21.687 1.00 77.06 66 MET A N 1
ATOM 511 C CA . MET A 1 66 ? -3.332 0.415 -21.329 1.00 77.06 66 MET A CA 1
ATOM 512 C C . MET A 1 66 ? -2.732 -0.908 -21.802 1.00 77.06 66 MET A C 1
ATOM 514 O O . MET A 1 66 ? -3.306 -1.961 -21.531 1.00 77.06 66 MET A O 1
ATOM 518 N N . THR A 1 67 ? -1.534 -0.868 -22.395 1.00 85.69 67 THR A N 1
ATOM 519 C CA . THR A 1 67 ? -0.770 -2.097 -22.689 1.00 85.69 67 THR A CA 1
ATOM 520 C C . THR A 1 67 ? -0.372 -2.819 -21.397 1.00 85.69 67 THR A C 1
ATOM 522 O O . THR A 1 67 ? -0.315 -2.205 -20.322 1.00 85.69 67 THR A O 1
ATOM 525 N N . GLY A 1 68 ? -0.034 -4.109 -21.469 1.00 86.00 68 GLY A N 1
ATOM 526 C CA . GLY A 1 68 ? 0.394 -4.881 -20.301 1.00 86.00 68 GLY A CA 1
ATOM 527 C C . GLY A 1 68 ? 1.607 -4.255 -19.605 1.00 86.00 68 GLY A C 1
ATOM 528 O O . GLY A 1 68 ? 1.616 -4.101 -18.381 1.00 86.00 68 GLY A O 1
ATOM 529 N N . ALA A 1 69 ? 2.583 -3.776 -20.381 1.00 88.88 69 ALA A N 1
ATOM 530 C CA . ALA A 1 69 ? 3.743 -3.048 -19.864 1.00 88.88 69 ALA A CA 1
ATOM 531 C C . ALA A 1 69 ? 3.343 -1.758 -19.124 1.00 88.88 69 ALA A C 1
ATOM 533 O O . ALA A 1 69 ? 3.767 -1.527 -17.988 1.00 88.88 69 ALA A O 1
ATOM 534 N N . GLN A 1 70 ? 2.457 -0.944 -19.711 1.00 89.25 70 GLN A N 1
ATOM 535 C CA . GLN A 1 70 ? 1.959 0.276 -19.070 1.00 89.25 70 GLN A CA 1
ATOM 536 C C . GLN A 1 70 ? 1.216 -0.028 -17.767 1.00 89.25 70 GLN A C 1
ATOM 538 O O . GLN A 1 70 ? 1.407 0.684 -16.778 1.00 89.25 70 GLN A O 1
ATOM 543 N N . ARG A 1 71 ? 0.404 -1.095 -17.727 1.00 88.50 71 ARG A N 1
ATOM 544 C CA . ARG A 1 71 ? -0.293 -1.543 -16.508 1.00 88.50 71 ARG A CA 1
ATOM 545 C C . ARG A 1 71 ? 0.700 -1.889 -15.397 1.00 88.50 71 ARG A C 1
ATOM 547 O O . ARG A 1 71 ? 0.516 -1.440 -14.264 1.00 88.50 71 ARG A O 1
ATOM 554 N N . ILE A 1 72 ? 1.761 -2.632 -15.722 1.00 92.88 72 ILE A N 1
ATOM 555 C CA . ILE A 1 72 ? 2.828 -3.004 -14.780 1.00 92.88 72 ILE A CA 1
ATOM 556 C C . ILE A 1 72 ? 3.539 -1.750 -14.258 1.00 92.88 72 ILE A C 1
ATOM 558 O O . ILE A 1 72 ? 3.636 -1.556 -13.043 1.00 92.88 72 ILE A O 1
ATOM 562 N N . TYR A 1 73 ? 3.990 -0.867 -15.155 1.00 93.94 73 TYR A N 1
ATOM 563 C CA . TYR A 1 73 ? 4.673 0.373 -14.783 1.00 93.94 73 TYR A CA 1
ATOM 564 C C . TYR A 1 73 ? 3.806 1.261 -13.888 1.00 93.94 73 TYR A C 1
ATOM 566 O O . TYR A 1 73 ? 4.283 1.755 -12.868 1.00 93.94 73 TYR A O 1
ATOM 574 N N . ASN A 1 74 ? 2.529 1.431 -14.230 1.00 91.94 74 ASN A N 1
ATOM 575 C CA . ASN A 1 74 ? 1.586 2.250 -13.476 1.00 91.94 74 ASN A CA 1
ATOM 576 C C . ASN A 1 74 ? 1.334 1.694 -12.071 1.00 91.94 74 ASN A C 1
ATOM 578 O O . ASN A 1 74 ? 1.441 2.429 -11.088 1.00 91.94 74 ASN A O 1
ATOM 582 N N . GLY A 1 75 ? 1.073 0.387 -11.969 1.00 92.00 75 GLY A N 1
ATOM 583 C CA . GLY A 1 75 ? 0.868 -0.281 -10.688 1.00 92.00 75 GLY A CA 1
ATOM 584 C C . GLY A 1 75 ? 2.080 -0.149 -9.764 1.00 92.00 75 GLY A C 1
ATOM 585 O O . GLY A 1 75 ? 1.923 0.212 -8.597 1.00 92.00 75 GLY A O 1
ATOM 586 N N . ILE A 1 76 ? 3.292 -0.370 -10.287 1.00 95.31 76 ILE A N 1
ATOM 587 C CA . ILE A 1 76 ? 4.536 -0.210 -9.520 1.00 95.31 76 ILE A CA 1
ATOM 588 C C . ILE A 1 76 ? 4.729 1.252 -9.113 1.00 95.31 76 ILE A C 1
ATOM 590 O O . ILE A 1 76 ? 4.974 1.530 -7.941 1.00 95.31 76 ILE A O 1
ATOM 594 N N . PHE A 1 77 ? 4.589 2.192 -10.049 1.00 94.75 77 PHE A N 1
ATOM 595 C CA . PHE A 1 77 ? 4.771 3.617 -9.782 1.00 94.75 77 PHE A CA 1
ATOM 596 C C . PHE A 1 77 ? 3.895 4.084 -8.617 1.00 94.75 77 PHE A C 1
ATOM 598 O O . PHE A 1 77 ? 4.411 4.593 -7.620 1.00 94.75 77 PHE A O 1
ATOM 605 N N . HIS A 1 78 ? 2.585 3.844 -8.694 1.00 92.00 78 HIS A N 1
ATOM 606 C CA . HIS A 1 78 ? 1.652 4.280 -7.660 1.00 92.00 78 HIS A CA 1
ATOM 607 C C . HIS A 1 78 ? 1.819 3.527 -6.343 1.00 92.00 78 HIS A C 1
ATOM 609 O O . HIS A 1 78 ? 1.663 4.147 -5.294 1.00 92.00 78 HIS A O 1
ATOM 615 N N . TYR A 1 79 ? 2.207 2.249 -6.367 1.00 94.06 79 TYR A N 1
ATOM 616 C CA . TYR A 1 79 ? 2.587 1.541 -5.145 1.00 94.06 79 TYR A CA 1
ATOM 617 C C . TYR A 1 79 ? 3.751 2.244 -4.42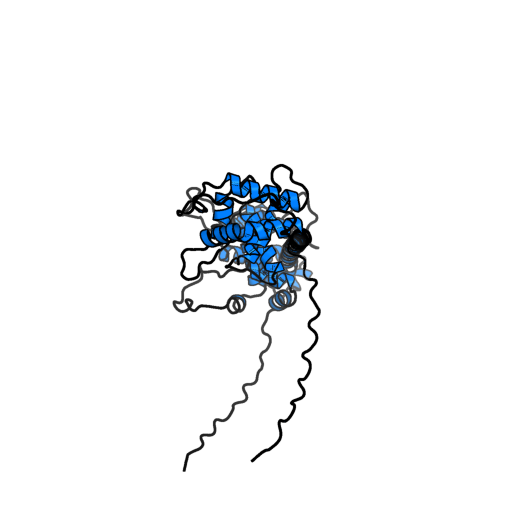5 1.00 94.06 79 TYR A C 1
ATOM 619 O O . TYR A 1 79 ? 3.682 2.484 -3.221 1.00 94.06 79 TYR A O 1
ATOM 627 N N . TYR A 1 80 ? 4.806 2.644 -5.143 1.00 94.12 80 TYR A N 1
ATOM 628 C CA . TYR A 1 80 ? 5.932 3.352 -4.521 1.00 94.12 80 TYR A CA 1
ATOM 629 C C . TYR A 1 80 ? 5.560 4.752 -4.019 1.00 94.12 80 TYR A C 1
ATOM 631 O O . TYR A 1 80 ? 6.135 5.200 -3.025 1.00 94.12 80 TYR A O 1
ATOM 639 N N . LEU A 1 81 ? 4.600 5.437 -4.652 1.00 91.44 81 LEU A N 1
ATOM 640 C CA . LEU A 1 81 ? 4.089 6.713 -4.138 1.00 91.44 81 LEU A CA 1
ATOM 641 C C . LEU A 1 81 ? 3.341 6.523 -2.813 1.00 91.44 81 LEU A C 1
ATOM 643 O O . LEU A 1 81 ? 3.572 7.282 -1.869 1.00 91.44 81 LEU A O 1
ATOM 647 N N . THR A 1 82 ? 2.522 5.470 -2.701 1.00 90.88 82 THR A N 1
ATOM 648 C CA . THR A 1 82 ? 1.740 5.202 -1.482 1.00 90.88 82 THR A CA 1
ATOM 649 C C . THR A 1 82 ? 2.603 4.835 -0.279 1.00 90.88 82 THR A C 1
ATOM 651 O O . THR A 1 82 ? 2.151 5.003 0.851 1.00 90.88 82 THR A O 1
ATOM 654 N N . LEU A 1 83 ? 3.851 4.397 -0.496 1.00 90.50 83 LEU A N 1
ATOM 655 C CA . LEU A 1 83 ? 4.823 4.167 0.579 1.00 90.50 83 LEU A CA 1
ATOM 656 C C . LEU A 1 83 ? 5.284 5.460 1.271 1.00 90.50 83 LEU A C 1
ATOM 658 O O . LEU A 1 83 ? 5.747 5.391 2.408 1.00 90.50 83 LEU A O 1
ATOM 662 N N . LEU A 1 84 ? 5.185 6.617 0.605 1.00 86.38 84 LEU A N 1
ATOM 663 C CA . LEU A 1 84 ? 5.540 7.913 1.192 1.00 86.38 84 LEU A CA 1
ATOM 664 C C . LEU A 1 84 ? 4.314 8.675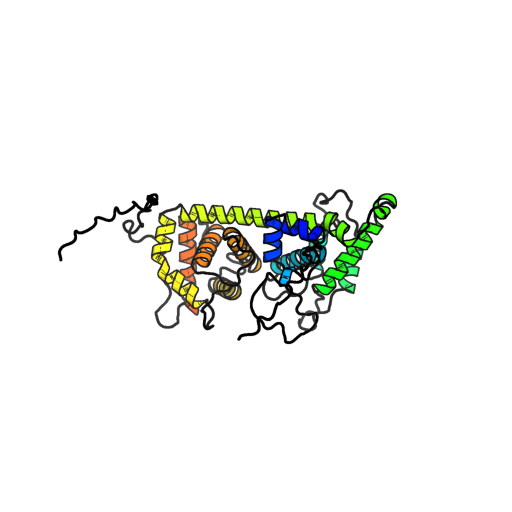 1.679 1.00 86.38 84 LEU A C 1
ATOM 666 O O . LEU A 1 84 ? 4.225 9.007 2.858 1.00 86.38 84 LEU A O 1
ATOM 670 N N . ASP A 1 85 ? 3.382 8.952 0.772 1.00 83.50 85 ASP A N 1
ATOM 671 C CA . ASP A 1 85 ? 2.141 9.642 1.096 1.00 83.50 85 ASP A CA 1
ATOM 672 C C . ASP A 1 85 ? 1.027 9.154 0.158 1.00 83.50 85 ASP A C 1
ATOM 674 O O . ASP A 1 85 ? 1.049 9.451 -1.039 1.00 83.50 85 ASP A O 1
ATOM 678 N N . PRO A 1 86 ? 0.031 8.420 0.678 1.00 84.62 86 PRO A N 1
ATOM 679 C CA . PRO A 1 86 ? -1.106 7.956 -0.110 1.00 84.62 86 PRO A CA 1
ATOM 680 C C . PRO A 1 86 ? -2.072 9.079 -0.537 1.00 84.62 86 PRO A C 1
ATOM 682 O O . PRO A 1 86 ? -3.003 8.796 -1.293 1.00 84.62 86 PRO A O 1
ATOM 685 N N . PHE A 1 87 ? -1.897 10.323 -0.067 1.00 80.06 87 PHE A N 1
ATOM 686 C CA . PHE A 1 87 ? -2.783 11.451 -0.373 1.00 80.06 87 PHE A CA 1
ATOM 687 C C . PHE A 1 87 ? -2.231 12.412 -1.423 1.00 80.06 87 PHE A C 1
ATOM 689 O O . PHE A 1 87 ? -2.908 12.676 -2.416 1.00 80.06 87 PHE A O 1
ATOM 696 N N . ASN A 1 88 ? -1.045 12.981 -1.181 1.00 71.75 88 ASN A N 1
ATOM 697 C CA . ASN A 1 88 ? -0.604 14.182 -1.900 1.00 71.75 88 ASN A CA 1
ATOM 698 C C . ASN A 1 88 ? 0.578 13.948 -2.839 1.00 71.75 88 ASN A C 1
ATOM 700 O O . ASN A 1 88 ? 0.883 14.819 -3.654 1.00 71.75 88 ASN A O 1
ATOM 704 N N . VAL A 1 89 ? 1.259 12.804 -2.746 1.00 75.00 89 VAL A N 1
ATOM 705 C CA . VAL A 1 89 ? 2.398 12.521 -3.620 1.00 75.00 89 VAL A CA 1
ATOM 706 C C . VAL A 1 89 ? 1.880 12.109 -4.998 1.00 75.00 89 VAL A C 1
ATOM 708 O O . VAL A 1 89 ? 1.299 11.043 -5.182 1.00 75.00 89 VAL A O 1
ATOM 711 N N . VAL A 1 90 ? 2.102 12.991 -5.974 1.00 79.75 90 VAL A N 1
ATOM 712 C CA . VAL A 1 90 ? 1.717 12.807 -7.387 1.00 79.75 90 VAL A CA 1
ATOM 713 C C . VAL A 1 90 ? 2.918 12.401 -8.255 1.00 79.75 90 VAL A C 1
ATOM 715 O O . VAL A 1 90 ? 2.749 11.891 -9.361 1.00 79.75 90 VAL A O 1
ATOM 718 N N . GLY A 1 91 ? 4.140 12.595 -7.751 1.00 86.81 91 GLY A N 1
ATOM 719 C CA . GLY A 1 91 ? 5.380 12.327 -8.471 1.00 86.81 91 GLY A CA 1
ATOM 720 C C . GLY A 1 91 ? 6.419 11.617 -7.611 1.00 86.81 91 GLY A C 1
ATOM 721 O O . GLY A 1 91 ? 6.467 11.781 -6.396 1.00 86.81 91 GLY A O 1
ATOM 722 N N . MET A 1 92 ? 7.270 10.834 -8.263 1.00 91.62 92 MET A N 1
ATOM 723 C CA . MET A 1 92 ? 8.335 10.063 -7.634 1.00 91.62 92 MET A CA 1
ATOM 724 C C . MET A 1 92 ? 9.584 10.925 -7.436 1.00 91.62 92 MET A C 1
ATOM 726 O O . MET A 1 92 ? 10.063 11.556 -8.380 1.00 91.62 92 MET A O 1
ATOM 730 N N . SER A 1 93 ? 10.149 10.937 -6.230 1.00 92.25 93 SER A N 1
ATOM 731 C CA . SER A 1 93 ? 11.419 11.623 -5.964 1.00 92.25 93 SER A CA 1
ATOM 732 C C . SER A 1 93 ? 12.618 10.841 -6.511 1.00 92.25 93 SER A C 1
ATOM 734 O O . SER A 1 93 ? 12.557 9.630 -6.748 1.00 92.25 93 SER A O 1
ATOM 736 N N . LYS A 1 94 ? 13.769 11.512 -6.644 1.00 93.81 94 LYS A N 1
ATOM 737 C CA . LYS A 1 94 ? 15.025 10.872 -7.074 1.00 93.81 94 LYS A CA 1
ATOM 738 C C . LYS A 1 94 ? 15.424 9.713 -6.157 1.00 93.81 94 LYS A C 1
ATOM 740 O O . LYS A 1 94 ? 15.936 8.692 -6.615 1.00 93.81 94 LYS A O 1
ATOM 745 N N . GLY A 1 95 ? 15.192 9.877 -4.853 1.00 92.69 95 GLY A N 1
ATOM 746 C CA . GLY A 1 95 ? 15.444 8.843 -3.852 1.00 92.69 95 GLY A CA 1
ATOM 747 C C . GLY A 1 95 ? 14.582 7.604 -4.086 1.00 92.69 95 GLY A C 1
ATOM 748 O O . GLY A 1 95 ? 15.124 6.503 -4.163 1.00 92.69 95 GLY A O 1
ATOM 749 N N . GLN A 1 96 ? 13.271 7.784 -4.277 1.00 92.81 96 GLN A N 1
ATOM 750 C CA . GLN A 1 96 ? 12.349 6.680 -4.568 1.00 92.81 96 GLN A CA 1
ATOM 751 C C . GLN A 1 96 ? 12.700 5.963 -5.870 1.00 92.81 96 GLN A C 1
ATOM 753 O O . GLN A 1 96 ? 12.728 4.736 -5.891 1.00 92.81 96 GLN A O 1
ATOM 758 N N . PHE A 1 97 ? 13.034 6.709 -6.926 1.00 95.75 97 PHE A N 1
ATOM 759 C CA . PHE A 1 97 ? 13.421 6.124 -8.209 1.00 95.75 97 PHE A CA 1
ATOM 760 C C . PHE A 1 97 ? 14.635 5.197 -8.069 1.00 95.75 97 PHE A C 1
ATOM 762 O O . PHE A 1 97 ? 14.634 4.074 -8.566 1.00 95.75 97 PHE A O 1
ATOM 769 N N . ARG A 1 98 ? 15.654 5.617 -7.309 1.00 95.12 98 ARG A N 1
ATOM 770 C CA . ARG A 1 98 ? 16.821 4.770 -7.018 1.00 95.12 98 ARG A CA 1
ATOM 771 C C . ARG A 1 98 ? 16.462 3.523 -6.216 1.00 95.12 98 ARG A C 1
ATOM 773 O O . ARG A 1 98 ? 17.049 2.476 -6.467 1.00 95.12 98 ARG A O 1
ATOM 780 N N . VAL A 1 99 ? 15.567 3.636 -5.232 1.00 93.81 99 VAL A N 1
ATOM 781 C CA . VAL A 1 99 ? 15.116 2.484 -4.432 1.00 93.81 99 VAL A CA 1
ATOM 782 C C . VAL A 1 99 ? 14.396 1.482 -5.327 1.00 93.81 99 VAL A C 1
ATOM 784 O O . VAL A 1 99 ? 14.787 0.322 -5.344 1.00 93.81 99 VAL A O 1
ATOM 787 N N . LEU A 1 100 ? 13.453 1.941 -6.151 1.00 95.31 100 LEU A N 1
ATOM 788 C CA . LEU A 1 100 ? 12.744 1.102 -7.117 1.00 95.31 100 LEU A CA 1
ATOM 789 C C . LEU A 1 100 ? 13.714 0.361 -8.042 1.00 95.31 100 LEU A C 1
ATOM 791 O O . LEU A 1 100 ? 13.612 -0.853 -8.190 1.00 95.31 100 LEU A O 1
ATOM 795 N N . LEU A 1 101 ? 14.690 1.062 -8.628 1.00 95.25 101 LEU A N 1
ATOM 796 C CA . LEU A 1 101 ? 15.668 0.428 -9.516 1.00 95.25 101 LEU A CA 1
ATOM 797 C C . LEU A 1 101 ? 16.553 -0.595 -8.785 1.00 95.25 101 LEU A C 1
ATOM 799 O O . LEU A 1 101 ? 16.909 -1.616 -9.363 1.00 95.25 101 LEU A O 1
ATOM 803 N N . LYS A 1 102 ? 16.911 -0.360 -7.519 1.00 93.00 102 LYS A N 1
ATOM 804 C CA . LYS A 1 102 ? 17.638 -1.356 -6.712 1.00 93.00 102 LYS A CA 1
ATOM 805 C C . LYS A 1 102 ? 16.774 -2.572 -6.411 1.00 93.00 102 LYS A C 1
ATOM 807 O O . LYS A 1 102 ? 17.247 -3.697 -6.541 1.00 93.00 102 LYS A O 1
ATOM 812 N N . ASP A 1 103 ? 15.518 -2.348 -6.042 1.00 92.31 103 ASP A N 1
ATOM 813 C CA . ASP A 1 103 ? 14.573 -3.418 -5.746 1.00 92.31 103 ASP A CA 1
ATOM 814 C C . ASP A 1 103 ? 14.338 -4.278 -6.991 1.00 92.31 103 ASP A C 1
ATOM 816 O O . ASP A 1 103 ? 14.332 -5.502 -6.884 1.00 92.31 103 ASP A O 1
ATOM 820 N N . ALA A 1 104 ? 14.249 -3.663 -8.176 1.00 92.25 104 ALA A N 1
ATOM 821 C CA . ALA A 1 104 ? 14.156 -4.329 -9.477 1.00 92.25 104 ALA A CA 1
ATOM 822 C C . ALA A 1 104 ? 15.440 -5.058 -9.921 1.00 92.25 104 ALA A C 1
ATOM 824 O O . ALA A 1 104 ? 15.414 -5.733 -10.940 1.00 92.25 104 ALA A O 1
ATOM 825 N N . GLY A 1 105 ? 16.563 -4.919 -9.207 1.00 90.69 105 GLY A N 1
ATOM 826 C CA . GLY A 1 105 ? 17.856 -5.472 -9.636 1.00 90.69 105 GLY A CA 1
ATOM 827 C C . GLY A 1 105 ? 18.535 -4.691 -10.766 1.00 90.69 105 GLY A C 1
ATOM 828 O O . GLY A 1 105 ? 19.549 -5.128 -11.297 1.00 90.69 105 GLY A O 1
ATOM 829 N N . LEU A 1 106 ? 18.013 -3.513 -11.108 1.00 92.62 106 LEU A N 1
ATOM 830 C CA . LEU A 1 106 ? 18.526 -2.653 -12.173 1.00 92.62 106 LEU A CA 1
ATOM 831 C C . LEU A 1 106 ? 19.748 -1.838 -11.731 1.00 92.62 106 LEU A C 1
ATOM 833 O O . LEU A 1 106 ? 20.599 -1.500 -12.549 1.00 92.62 106 LEU A O 1
ATOM 837 N N . LEU A 1 107 ? 19.852 -1.545 -10.431 1.00 92.62 107 LEU A N 1
ATOM 838 C CA . LEU A 1 107 ? 21.021 -0.931 -9.800 1.00 92.62 107 LEU A CA 1
ATOM 839 C C . LEU A 1 107 ? 21.688 -1.893 -8.805 1.00 92.62 107 LEU A C 1
ATOM 841 O O . LEU A 1 107 ? 20.989 -2.657 -8.137 1.00 92.62 107 LEU A O 1
ATOM 845 N N . PRO A 1 108 ? 23.017 -1.793 -8.603 1.00 86.00 108 PRO A N 1
ATOM 846 C CA . PRO A 1 108 ? 23.705 -2.544 -7.562 1.00 86.00 108 PRO A CA 1
ATOM 847 C C . PRO A 1 108 ? 23.121 -2.264 -6.173 1.00 86.00 108 PRO A C 1
ATOM 849 O O . PRO A 1 108 ? 22.975 -1.104 -5.762 1.00 86.00 108 PRO A O 1
ATOM 852 N N . ASN A 1 109 ? 22.834 -3.334 -5.431 1.00 80.94 109 ASN A N 1
ATOM 853 C CA . ASN A 1 109 ? 22.382 -3.264 -4.049 1.00 80.94 109 ASN A CA 1
ATOM 854 C C . ASN A 1 109 ? 23.467 -3.848 -3.121 1.00 80.94 109 ASN A C 1
ATOM 856 O O . ASN A 1 109 ? 23.742 -5.042 -3.211 1.00 80.94 109 ASN A O 1
ATOM 860 N N . PRO A 1 110 ? 24.099 -3.050 -2.236 1.00 60.12 110 PRO A N 1
ATOM 861 C CA . PRO A 1 110 ? 25.268 -3.476 -1.455 1.00 60.12 110 PRO A CA 1
ATOM 862 C C . PRO A 1 110 ? 25.014 -4.586 -0.415 1.00 60.12 110 PRO A C 1
ATOM 864 O O . PRO A 1 110 ? 25.949 -4.977 0.275 1.00 60.12 110 PRO A O 1
ATOM 867 N N . GLY A 1 111 ? 23.788 -5.107 -0.294 1.00 60.28 111 GLY A N 1
ATOM 868 C CA . GLY A 1 111 ? 23.441 -6.170 0.657 1.00 60.28 111 GLY A CA 1
ATOM 869 C C . GLY A 1 111 ? 22.477 -7.232 0.127 1.00 60.28 111 GLY A C 1
ATOM 870 O O . GLY A 1 111 ? 21.899 -7.954 0.932 1.00 60.28 111 GLY A O 1
ATOM 871 N N . GLY A 1 112 ? 22.262 -7.323 -1.190 1.00 56.16 112 GLY A N 1
ATOM 872 C CA . GLY A 1 112 ? 21.325 -8.285 -1.775 1.00 56.16 112 GLY A CA 1
ATOM 873 C C . GLY A 1 112 ? 21.902 -8.987 -2.996 1.00 56.16 112 GLY A C 1
ATOM 874 O O . GLY A 1 112 ? 22.558 -8.359 -3.825 1.00 56.16 112 GLY A O 1
ATOM 875 N N . SER A 1 113 ? 21.633 -10.285 -3.121 1.00 53.56 113 SER A N 1
ATOM 876 C CA . SER A 1 113 ? 21.735 -11.004 -4.390 1.00 53.56 113 SER A CA 1
ATOM 877 C C . SER A 1 113 ? 20.852 -10.292 -5.417 1.00 53.56 113 SER A C 1
ATOM 879 O O . SER A 1 113 ? 19.692 -9.989 -5.125 1.00 53.56 113 SER A O 1
ATOM 881 N N . ALA A 1 114 ? 21.402 -9.982 -6.594 1.00 57.06 114 ALA A N 1
ATOM 882 C CA . ALA A 1 114 ? 20.624 -9.382 -7.669 1.00 57.06 114 ALA A CA 1
ATOM 883 C C . ALA A 1 114 ? 19.430 -10.306 -7.984 1.00 57.06 114 ALA A C 1
ATOM 885 O O . ALA A 1 114 ? 19.634 -11.502 -8.204 1.00 57.06 114 ALA A O 1
ATOM 886 N N . PRO A 1 115 ? 18.185 -9.805 -7.947 1.00 55.00 115 PRO A N 1
ATOM 887 C CA . PRO A 1 115 ? 17.034 -10.578 -8.379 1.00 55.00 115 PRO A CA 1
ATOM 888 C C . PRO A 1 115 ? 17.088 -10.678 -9.907 1.00 55.00 115 PRO A C 1
ATOM 890 O O . PRO A 1 115 ? 16.608 -9.786 -10.595 1.00 55.00 115 PRO A O 1
ATOM 893 N N . GLY A 1 116 ? 17.725 -11.723 -10.433 1.00 59.12 116 GLY A N 1
ATOM 894 C CA . GLY A 1 116 ? 17.799 -11.974 -11.872 1.00 59.12 116 GLY A CA 1
ATOM 895 C C . GLY A 1 116 ? 19.051 -12.739 -12.294 1.00 59.12 116 GLY A C 1
ATOM 896 O O . GLY A 1 116 ? 20.027 -12.824 -11.551 1.00 59.12 116 GLY A O 1
ATOM 897 N N . ASN A 1 117 ? 19.018 -13.284 -13.511 1.00 63.81 117 ASN A N 1
ATOM 898 C CA . ASN A 1 117 ? 20.159 -13.971 -14.127 1.00 63.81 117 ASN A CA 1
ATOM 899 C C . ASN A 1 117 ? 21.242 -13.005 -14.638 1.00 63.81 117 ASN A C 1
ATOM 901 O O . ASN A 1 117 ? 22.325 -13.450 -15.018 1.00 63.81 117 ASN A O 1
ATOM 905 N N . PHE A 1 118 ? 20.958 -11.700 -14.654 1.00 69.88 118 PHE A N 1
ATOM 906 C CA . PHE A 1 118 ? 21.828 -10.679 -15.222 1.00 69.88 118 PHE A CA 1
ATOM 907 C C . PHE A 1 118 ? 22.450 -9.797 -14.132 1.00 69.88 118 PHE A C 1
ATOM 909 O O . PHE A 1 118 ? 21.790 -9.480 -13.135 1.00 69.88 118 PHE A O 1
ATOM 916 N N . PRO A 1 119 ? 23.713 -9.366 -14.300 1.00 80.19 119 PRO A N 1
ATOM 917 C CA . PRO A 1 119 ? 24.272 -8.324 -13.454 1.00 80.19 119 PRO A CA 1
ATOM 918 C C . PRO A 1 119 ? 23.472 -7.020 -13.632 1.00 80.19 119 PRO A C 1
ATOM 920 O O . PRO A 1 119 ? 22.939 -6.782 -14.716 1.00 80.19 119 PRO A O 1
ATOM 923 N N . PRO A 1 120 ? 23.406 -6.146 -12.610 1.00 86.69 120 PRO A N 1
ATOM 924 C CA . PRO A 1 120 ? 22.690 -4.880 -12.721 1.00 86.69 120 PRO A CA 1
ATOM 925 C C . PRO A 1 120 ? 23.175 -4.049 -13.928 1.00 86.69 120 PRO A C 1
ATOM 927 O O . PRO A 1 120 ? 24.348 -3.660 -13.952 1.00 86.69 120 PRO A O 1
ATOM 930 N N . PRO A 1 121 ? 22.304 -3.744 -14.910 1.00 88.00 121 PRO A N 1
ATOM 931 C CA . PRO A 1 121 ? 22.704 -3.108 -16.167 1.00 88.00 121 PRO A CA 1
ATOM 932 C C . PRO A 1 121 ? 23.049 -1.621 -16.022 1.00 88.00 121 PRO A C 1
ATOM 934 O O . PRO A 1 121 ? 23.704 -1.033 -16.883 1.00 88.00 121 PRO A O 1
ATOM 937 N N . LEU A 1 122 ? 22.615 -0.968 -14.938 1.00 91.12 122 LEU A N 1
ATOM 938 C CA . LEU A 1 122 ? 22.786 0.471 -14.761 1.00 91.12 122 LEU A CA 1
ATOM 939 C C . LEU A 1 122 ? 23.820 0.820 -13.692 1.00 91.12 122 LEU A C 1
ATOM 941 O O . LEU A 1 122 ? 23.893 0.245 -12.607 1.00 91.12 122 LEU A O 1
ATOM 945 N N . LYS A 1 123 ? 24.551 1.906 -13.958 1.00 91.69 123 LYS A N 1
ATOM 946 C CA . LYS A 1 123 ? 25.314 2.641 -12.941 1.00 91.69 123 LYS A CA 1
ATOM 947 C C . LYS A 1 123 ? 24.428 3.706 -12.293 1.00 91.69 123 LYS A C 1
ATOM 949 O O . LYS A 1 123 ? 23.584 4.306 -12.957 1.00 91.69 123 LYS A O 1
ATOM 954 N N . LEU A 1 124 ? 24.695 4.032 -11.026 1.00 92.69 124 LEU A N 1
ATOM 955 C CA . LEU A 1 124 ? 23.935 5.045 -10.276 1.00 92.69 124 LEU A CA 1
ATOM 956 C C . LEU A 1 124 ? 23.874 6.408 -10.992 1.00 92.69 124 LEU A C 1
ATOM 958 O O . LEU A 1 124 ? 22.819 7.030 -11.039 1.00 92.69 124 LEU A O 1
ATOM 962 N N . HIS A 1 125 ? 24.981 6.850 -11.600 1.00 92.88 125 HIS A N 1
ATOM 963 C CA . HIS A 1 125 ? 25.010 8.094 -12.375 1.00 92.88 125 HIS A CA 1
ATOM 964 C C . HIS A 1 125 ? 24.062 8.039 -13.587 1.00 92.88 125 HIS A C 1
ATOM 966 O O . HIS A 1 125 ? 23.418 9.036 -13.909 1.00 92.88 125 HIS A O 1
ATOM 972 N N . ALA A 1 126 ? 23.950 6.897 -14.270 1.00 93.00 126 ALA A N 1
ATOM 973 C CA . ALA A 1 126 ? 23.048 6.771 -15.413 1.00 93.00 126 ALA A CA 1
ATOM 974 C C . ALA A 1 126 ? 21.584 6.917 -14.972 1.00 93.00 126 ALA A C 1
ATOM 976 O O . ALA A 1 126 ? 20.852 7.709 -15.560 1.00 93.00 126 ALA A O 1
ATOM 977 N N . ALA A 1 127 ? 21.195 6.248 -13.882 1.00 94.31 127 ALA A N 1
ATOM 978 C CA . ALA A 1 127 ? 19.866 6.399 -13.287 1.00 94.31 127 ALA A CA 1
ATOM 979 C C . ALA A 1 127 ? 19.571 7.854 -12.882 1.00 94.31 127 ALA A C 1
ATOM 981 O O . ALA A 1 127 ? 18.489 8.374 -13.142 1.00 94.31 127 ALA A O 1
ATOM 982 N N . ASP A 1 128 ? 20.554 8.540 -12.300 1.00 95.25 128 ASP A N 1
ATOM 983 C CA . ASP A 1 128 ? 20.431 9.950 -11.939 1.00 95.25 128 ASP A CA 1
ATOM 984 C C . ASP A 1 128 ? 20.229 10.873 -13.143 1.00 95.25 128 ASP A C 1
ATOM 986 O O . ASP A 1 128 ? 19.457 11.823 -13.047 1.00 95.25 128 ASP A O 1
ATOM 990 N N . MET A 1 129 ? 20.919 10.617 -14.259 1.00 94.88 129 MET A N 1
ATOM 991 C CA . MET A 1 129 ? 20.740 11.396 -15.489 1.00 94.88 129 MET A CA 1
ATOM 992 C C . MET A 1 129 ? 19.353 11.186 -16.084 1.00 94.88 129 MET A C 1
ATOM 994 O O . MET A 1 129 ? 18.711 12.166 -16.449 1.00 94.88 129 MET A O 1
ATOM 998 N N . ILE A 1 130 ? 18.882 9.934 -16.140 1.00 95.38 130 ILE A N 1
ATOM 999 C CA . ILE A 1 130 ? 17.525 9.606 -16.604 1.00 95.38 130 ILE A CA 1
ATOM 1000 C C . ILE A 1 130 ? 16.498 10.345 -15.745 1.00 95.38 130 ILE A C 1
ATOM 1002 O O . ILE A 1 130 ? 15.588 10.974 -16.280 1.00 95.38 130 ILE A O 1
ATOM 1006 N N . PHE A 1 131 ? 16.683 10.338 -14.419 1.00 95.75 131 PHE A N 1
ATOM 1007 C CA . PHE A 1 131 ? 15.811 11.077 -13.516 1.00 95.75 131 PHE A CA 1
ATOM 1008 C C . PHE A 1 131 ? 15.809 12.575 -13.819 1.00 95.75 131 PHE A C 1
ATOM 1010 O O . PHE A 1 131 ? 14.750 13.144 -14.041 1.00 95.75 131 PHE A O 1
ATOM 1017 N N . THR A 1 132 ? 16.978 13.215 -13.864 1.00 93.62 132 THR A N 1
ATOM 1018 C CA . THR A 1 132 ? 17.083 14.662 -14.110 1.00 93.62 132 THR A CA 1
ATOM 1019 C C . THR A 1 132 ? 16.500 15.072 -15.466 1.00 93.62 132 THR A C 1
ATOM 1021 O O . THR A 1 132 ? 15.942 16.158 -15.575 1.00 93.62 132 THR A O 1
ATOM 1024 N N . LEU A 1 133 ? 16.608 14.216 -16.488 1.00 93.19 133 LEU A N 1
ATOM 1025 C CA . LEU A 1 133 ? 16.072 14.480 -17.825 1.00 93.19 133 LEU A CA 1
ATOM 1026 C C . LEU A 1 133 ? 14.536 14.469 -17.864 1.00 93.19 133 LEU A C 1
ATOM 1028 O O . LEU A 1 133 ? 13.937 15.193 -18.655 1.00 93.19 133 LEU A O 1
ATOM 1032 N N . LEU A 1 134 ? 13.909 13.622 -17.046 1.00 93.75 134 LEU A N 1
ATOM 1033 C CA . LEU A 1 134 ? 12.478 13.309 -17.133 1.00 93.75 134 LEU A CA 1
ATO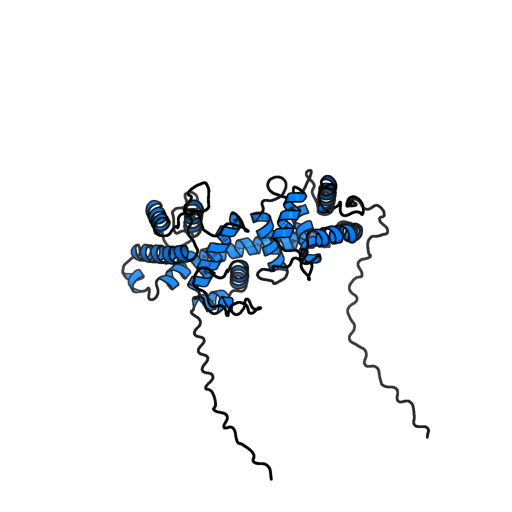M 1034 C C . LEU A 1 134 ? 11.664 13.808 -15.934 1.00 93.75 134 LEU A C 1
ATOM 1036 O O . LEU A 1 134 ? 10.433 13.777 -15.970 1.00 93.75 134 LEU A O 1
ATOM 1040 N N . ALA A 1 135 ? 12.329 14.258 -14.872 1.00 90.38 135 ALA A N 1
ATOM 1041 C CA . ALA A 1 135 ? 11.686 14.881 -13.732 1.00 90.38 135 ALA A CA 1
ATOM 1042 C C . ALA A 1 135 ? 11.251 16.309 -14.067 1.00 90.38 135 ALA A C 1
ATOM 1044 O O . ALA A 1 135 ? 11.960 17.084 -14.707 1.00 90.38 135 ALA A O 1
ATOM 1045 N N . THR A 1 136 ? 10.077 16.672 -13.573 1.00 83.69 136 THR A N 1
ATOM 1046 C CA . THR A 1 136 ? 9.555 18.031 -13.615 1.00 83.69 136 THR A CA 1
ATOM 1047 C C . THR A 1 136 ? 9.884 18.736 -12.308 1.00 83.69 136 THR A C 1
ATOM 1049 O O . THR A 1 136 ? 9.785 18.145 -11.231 1.00 83.69 136 THR A O 1
ATOM 1052 N N . LEU A 1 137 ? 10.264 20.011 -12.379 1.00 74.25 137 LEU A N 1
ATOM 1053 C CA . LEU A 1 137 ? 10.356 20.833 -11.177 1.00 74.25 137 LEU A CA 1
ATOM 1054 C C . LEU A 1 137 ? 8.958 21.045 -10.606 1.00 74.25 137 LEU A C 1
ATOM 1056 O O . LEU A 1 137 ? 8.084 21.569 -11.300 1.00 74.25 137 LEU A O 1
ATOM 1060 N N . ASP A 1 138 ? 8.770 20.696 -9.335 1.00 61.91 138 ASP A N 1
ATOM 1061 C CA . ASP A 1 138 ? 7.574 21.115 -8.627 1.00 61.91 138 ASP A CA 1
ATOM 1062 C C . ASP A 1 138 ? 7.698 22.607 -8.298 1.00 61.91 138 ASP A C 1
ATOM 1064 O O . ASP A 1 138 ? 8.419 23.025 -7.392 1.00 61.91 138 ASP A O 1
ATOM 1068 N N . THR A 1 139 ? 7.019 23.443 -9.082 1.00 56.44 139 THR A N 1
ATOM 1069 C CA . THR A 1 139 ? 6.997 24.894 -8.868 1.00 56.44 139 THR A CA 1
ATOM 1070 C C . THR A 1 139 ? 6.067 25.310 -7.726 1.00 56.44 139 THR A C 1
ATOM 1072 O O . THR A 1 139 ? 5.995 26.500 -7.426 1.00 56.44 139 THR A O 1
ATOM 1075 N N . ARG A 1 140 ? 5.311 24.377 -7.123 1.00 53.09 140 ARG A N 1
ATOM 1076 C CA . ARG A 1 140 ? 4.333 24.658 -6.057 1.00 53.09 140 ARG A CA 1
ATOM 1077 C C . ARG A 1 140 ? 4.904 24.459 -4.652 1.00 53.09 140 ARG A C 1
ATOM 1079 O O . ARG A 1 140 ? 4.314 24.960 -3.697 1.00 53.09 140 ARG A O 1
ATOM 1086 N N . ALA A 1 141 ? 6.033 23.769 -4.516 1.00 52.94 141 ALA A N 1
ATOM 1087 C CA . ALA A 1 141 ? 6.688 23.530 -3.237 1.00 52.94 141 ALA A CA 1
ATOM 1088 C C . ALA A 1 141 ? 7.695 24.646 -2.890 1.00 52.94 141 ALA A C 1
ATOM 1090 O O . ALA A 1 141 ? 8.419 25.162 -3.741 1.00 52.94 141 ALA A O 1
ATOM 1091 N N . THR A 1 142 ? 7.764 25.016 -1.607 1.00 49.03 142 THR A N 1
ATOM 1092 C CA . THR A 1 142 ? 8.748 25.975 -1.063 1.00 49.03 142 THR A CA 1
ATOM 1093 C C . THR A 1 142 ? 10.190 25.470 -1.183 1.00 49.03 142 THR A C 1
ATOM 1095 O O . THR A 1 142 ? 11.126 26.269 -1.231 1.00 49.03 142 THR A O 1
ATOM 1098 N N . LEU A 1 143 ? 10.368 24.152 -1.287 1.00 54.19 143 LEU A N 1
ATOM 1099 C CA . LEU A 1 143 ? 11.600 23.491 -1.700 1.00 54.19 143 LEU A CA 1
ATOM 1100 C C . LEU A 1 143 ? 11.457 23.110 -3.176 1.00 54.19 143 LEU A C 1
ATOM 1102 O O . LEU A 1 143 ? 10.540 22.376 -3.529 1.00 54.19 143 LEU A O 1
ATOM 1106 N N . LYS A 1 144 ? 12.359 23.600 -4.037 1.00 6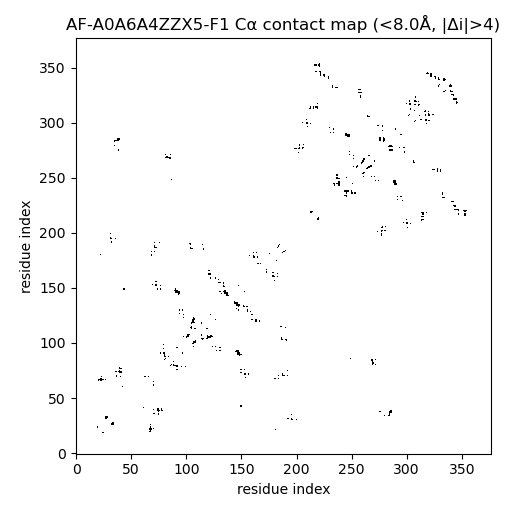0.12 144 LYS A N 1
ATOM 1107 C CA . LYS A 1 144 ? 12.433 23.225 -5.461 1.00 60.12 144 LYS A CA 1
ATOM 1108 C C . LYS A 1 144 ? 12.890 21.770 -5.599 1.00 60.12 144 LYS A C 1
ATOM 1110 O O . LYS A 1 144 ? 14.029 21.507 -5.981 1.00 60.12 144 LYS A O 1
ATOM 1115 N N . GLU A 1 145 ? 12.033 20.825 -5.246 1.00 72.12 145 GLU A N 1
ATOM 1116 C CA . GLU A 1 145 ? 12.305 19.406 -5.415 1.00 72.12 145 GLU A CA 1
ATOM 1117 C C . GLU A 1 145 ? 11.781 18.951 -6.781 1.00 72.12 145 GLU A C 1
ATOM 1119 O O . GLU A 1 145 ? 10.666 19.268 -7.194 1.00 72.12 145 GLU A O 1
ATOM 1124 N N . SER A 1 146 ? 12.634 18.263 -7.541 1.00 84.31 146 SER A N 1
ATOM 1125 C CA . SER A 1 146 ? 12.240 17.700 -8.834 1.00 84.31 146 SER A CA 1
ATOM 1126 C C . SER A 1 146 ? 11.588 16.344 -8.602 1.00 84.31 146 SER A C 1
ATOM 1128 O O . SER A 1 146 ? 12.179 15.481 -7.950 1.00 84.31 146 SER A O 1
ATOM 1130 N N . THR A 1 147 ? 10.394 16.150 -9.152 1.00 90.19 147 THR A N 1
ATOM 1131 C CA . THR A 1 147 ? 9.652 14.890 -9.069 1.00 90.19 147 THR A CA 1
ATOM 1132 C C . THR A 1 147 ? 9.314 14.384 -10.466 1.00 90.19 147 THR A C 1
ATOM 1134 O O . THR A 1 147 ? 9.102 15.154 -11.402 1.00 90.19 147 THR A O 1
ATOM 1137 N N . MET A 1 148 ? 9.306 13.067 -10.633 1.00 92.25 148 MET A N 1
ATOM 1138 C CA . MET A 1 148 ? 8.973 12.408 -11.889 1.00 92.25 148 MET A CA 1
ATOM 1139 C C . MET A 1 148 ? 7.507 11.980 -11.874 1.00 92.25 148 MET A C 1
ATOM 1141 O O . MET A 1 148 ? 7.108 11.159 -11.050 1.00 92.25 148 MET A O 1
ATOM 1145 N N . LEU A 1 149 ? 6.709 12.535 -12.785 1.00 91.31 149 LEU A N 1
ATOM 1146 C CA . LEU A 1 149 ? 5.318 12.124 -12.997 1.00 91.31 149 LEU A CA 1
ATOM 1147 C C . LEU A 1 149 ? 5.248 10.789 -13.748 1.00 91.31 149 LEU A C 1
ATOM 1149 O O . LEU A 1 149 ? 6.233 10.363 -14.350 1.00 91.31 149 LEU A O 1
ATOM 1153 N N . ILE A 1 150 ? 4.070 10.159 -13.769 1.00 89.81 150 ILE A N 1
ATOM 1154 C CA . ILE A 1 150 ? 3.859 8.857 -14.423 1.00 89.81 150 ILE A CA 1
ATOM 1155 C C . ILE A 1 150 ? 4.279 8.853 -15.905 1.00 89.81 150 ILE A C 1
ATOM 1157 O O . ILE A 1 150 ? 4.932 7.917 -16.357 1.00 89.81 150 ILE A O 1
ATOM 1161 N N . THR A 1 151 ? 4.015 9.934 -16.646 1.00 89.06 151 THR A N 1
ATOM 1162 C CA . THR A 1 151 ? 4.453 10.086 -18.046 1.00 89.06 151 THR A CA 1
ATOM 1163 C C . THR A 1 151 ? 5.975 10.099 -18.188 1.00 89.06 151 THR A C 1
ATOM 1165 O O . THR A 1 151 ? 6.527 9.472 -19.094 1.00 89.06 151 THR A O 1
ATOM 1168 N N . GLY A 1 152 ? 6.664 10.800 -17.284 1.00 91.00 152 GLY A N 1
ATOM 1169 C CA . GLY A 1 152 ? 8.122 10.796 -17.189 1.00 91.00 152 GLY A CA 1
ATOM 1170 C C . GLY A 1 152 ? 8.650 9.420 -16.791 1.00 91.00 152 GLY A C 1
ATOM 1171 O O . GLY A 1 152 ? 9.649 8.971 -17.340 1.00 91.00 152 GLY A O 1
ATOM 1172 N N . PHE A 1 153 ? 7.940 8.717 -15.908 1.00 94.75 153 PHE A N 1
ATOM 1173 C CA . PHE A 1 153 ? 8.298 7.374 -15.468 1.00 94.75 153 PHE A CA 1
ATOM 1174 C C . PHE A 1 153 ? 8.205 6.338 -16.590 1.00 94.75 153 PHE A C 1
ATOM 1176 O O . PHE A 1 153 ? 9.139 5.558 -16.745 1.00 94.75 153 PHE A O 1
ATOM 1183 N N . TYR A 1 154 ? 7.165 6.365 -17.431 1.00 93.19 154 TYR A N 1
ATOM 1184 C CA . T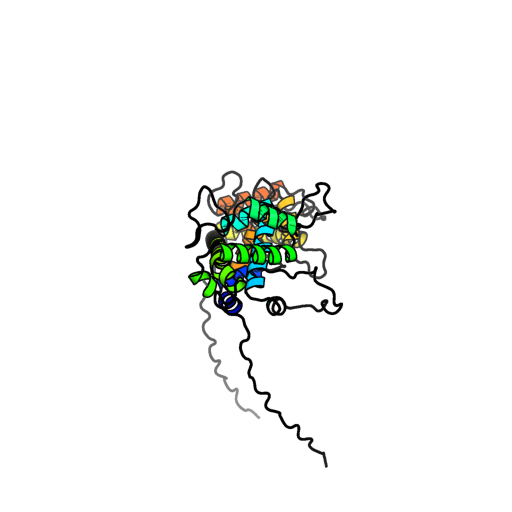YR A 1 154 ? 7.101 5.488 -18.608 1.00 93.19 154 TYR A CA 1
ATOM 1185 C C . TYR A 1 154 ? 8.309 5.689 -19.525 1.00 93.19 154 TYR A C 1
ATOM 1187 O O . TYR A 1 154 ? 9.001 4.732 -19.860 1.00 93.19 154 TYR A O 1
ATOM 1195 N N . LYS A 1 155 ? 8.634 6.946 -19.850 1.00 94.12 155 LYS A N 1
ATOM 1196 C CA . LYS A 1 155 ? 9.824 7.271 -20.650 1.00 94.12 155 LYS A CA 1
ATOM 1197 C C . LYS A 1 155 ? 11.113 6.836 -19.958 1.00 94.12 155 LYS A C 1
ATOM 1199 O O . LYS A 1 155 ? 12.061 6.434 -20.629 1.00 94.12 155 LYS A O 1
ATOM 1204 N N . ALA A 1 156 ? 11.165 6.918 -18.629 1.00 95.75 156 ALA A N 1
ATOM 1205 C CA . ALA A 1 156 ? 12.319 6.482 -17.860 1.00 95.75 156 ALA A CA 1
ATOM 1206 C C . ALA A 1 156 ? 12.499 4.969 -17.980 1.00 95.75 156 ALA A C 1
ATOM 1208 O O . ALA A 1 156 ? 13.619 4.532 -18.210 1.00 95.75 156 ALA A O 1
ATOM 1209 N N . MET A 1 157 ? 11.423 4.184 -17.884 1.00 95.94 157 MET A N 1
ATOM 1210 C CA . MET A 1 157 ? 11.482 2.728 -18.039 1.00 95.94 157 MET A CA 1
ATOM 1211 C C . MET A 1 157 ? 11.924 2.311 -19.442 1.00 95.94 157 MET A C 1
ATOM 1213 O O . MET A 1 157 ? 12.808 1.469 -19.529 1.00 95.94 157 MET A O 1
ATOM 1217 N N . VAL A 1 158 ? 11.447 2.973 -20.502 1.00 93.06 158 VAL A N 1
ATOM 1218 C CA . VAL A 1 158 ? 11.935 2.737 -21.879 1.00 93.06 158 VAL A CA 1
ATOM 1219 C C . VAL A 1 158 ? 13.445 2.995 -21.977 1.00 93.06 158 VAL A C 1
ATOM 1221 O O . VAL A 1 158 ? 14.205 2.12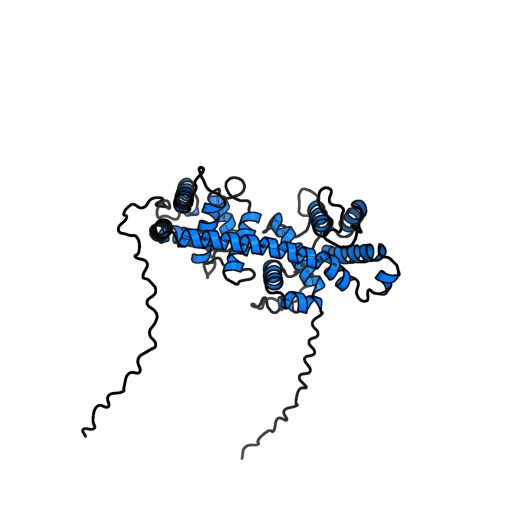0 -22.380 1.00 93.06 158 VAL A O 1
ATOM 1224 N N . ASN A 1 159 ? 13.918 4.153 -21.4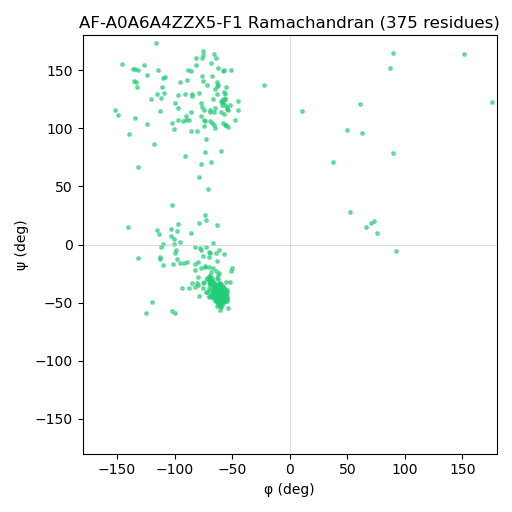96 1.00 94.19 159 ASN A N 1
ATOM 1225 C CA . ASN A 1 159 ? 15.353 4.485 -21.491 1.00 94.19 159 ASN A CA 1
ATOM 1226 C C . ASN A 1 159 ? 16.195 3.492 -20.671 1.00 94.19 159 ASN A C 1
ATOM 1228 O O . ASN A 1 159 ? 17.371 3.268 -20.961 1.00 94.19 159 ASN A O 1
ATOM 1232 N N . VAL A 1 160 ? 15.634 2.963 -19.584 1.00 94.81 160 VAL A N 1
ATOM 1233 C CA . VAL A 1 160 ? 16.297 1.950 -18.763 1.00 94.81 160 VAL A CA 1
ATOM 1234 C C . VAL A 1 160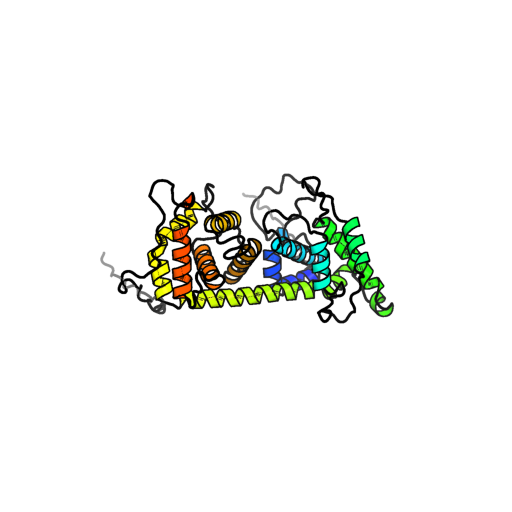 ? 16.330 0.605 -19.493 1.00 94.81 160 VAL A C 1
ATOM 1236 O O . VAL A 1 160 ? 17.376 -0.039 -19.473 1.00 94.81 160 VAL A O 1
ATOM 1239 N N . GLY A 1 161 ? 15.243 0.221 -20.165 1.00 92.44 161 GLY A N 1
ATOM 1240 C CA . GLY A 1 161 ? 15.144 -0.993 -20.973 1.00 92.44 161 GLY A CA 1
ATOM 1241 C C . GLY A 1 161 ? 16.144 -1.010 -22.123 1.00 92.44 161 GLY A C 1
ATOM 1242 O O . GLY A 1 161 ? 16.944 -1.937 -22.209 1.00 92.44 161 GLY A O 1
ATOM 1243 N N . GLU A 1 162 ? 16.210 0.061 -22.917 1.00 92.44 162 GLU A N 1
ATOM 1244 C CA . GLU A 1 162 ? 17.197 0.215 -24.000 1.00 92.44 162 GLU A CA 1
ATOM 1245 C C . GLU A 1 162 ? 18.637 0.062 -23.489 1.00 92.44 162 GLU A C 1
ATOM 1247 O O . GLU A 1 162 ? 19.471 -0.610 -24.093 1.00 92.44 162 GLU A O 1
ATOM 1252 N N . ARG A 1 163 ? 18.941 0.654 -22.328 1.00 91.50 163 ARG A N 1
ATOM 1253 C CA . ARG A 1 163 ? 20.266 0.536 -21.704 1.00 91.50 163 ARG A CA 1
ATOM 1254 C C . ARG A 1 163 ? 20.536 -0.856 -21.154 1.00 91.50 163 ARG A C 1
ATOM 1256 O O . ARG A 1 163 ? 21.695 -1.251 -21.135 1.00 91.50 163 ARG A O 1
ATOM 1263 N N . ALA A 1 164 ? 19.515 -1.567 -20.683 1.00 91.12 164 ALA A N 1
ATOM 1264 C CA . ALA A 1 164 ? 19.655 -2.949 -20.247 1.00 91.12 164 ALA A CA 1
ATOM 1265 C C . ALA A 1 164 ? 19.972 -3.861 -21.434 1.00 91.12 164 ALA A C 1
ATOM 1267 O O . ALA A 1 164 ? 20.931 -4.627 -21.355 1.00 91.12 164 ALA A O 1
ATOM 1268 N N . VAL A 1 165 ? 19.260 -3.701 -22.552 1.00 90.25 165 VAL A N 1
ATOM 1269 C CA . VAL A 1 165 ? 19.530 -4.436 -23.796 1.00 90.25 165 VAL A CA 1
ATOM 1270 C C . VAL A 1 165 ? 20.940 -4.155 -24.316 1.00 90.25 165 VAL A C 1
ATOM 1272 O O . VAL A 1 165 ? 21.672 -5.093 -24.600 1.00 90.25 165 VAL A O 1
ATOM 1275 N N . ALA A 1 166 ? 21.387 -2.896 -24.301 1.00 88.75 166 ALA A N 1
ATOM 1276 C CA . ALA A 1 166 ? 22.734 -2.515 -24.740 1.00 88.75 166 ALA A CA 1
ATOM 1277 C C . ALA A 1 166 ? 23.889 -3.104 -23.896 1.00 88.75 166 ALA A C 1
ATOM 1279 O O . ALA A 1 166 ? 25.057 -2.910 -24.232 1.00 88.75 166 ALA A O 1
ATOM 1280 N N . THR A 1 167 ? 23.595 -3.768 -22.771 1.00 86.38 167 THR A N 1
ATOM 1281 C CA . THR A 1 167 ? 24.597 -4.492 -21.964 1.00 86.38 167 THR A CA 1
ATOM 1282 C C . THR A 1 167 ? 24.631 -5.994 -22.231 1.00 86.38 167 THR A C 1
ATOM 1284 O O . THR A 1 167 ? 25.480 -6.683 -21.664 1.00 86.38 167 THR A O 1
ATOM 1287 N N . LEU A 1 168 ? 23.716 -6.503 -23.057 1.00 86.50 168 LEU A N 1
ATOM 1288 C CA . LEU A 1 168 ? 23.635 -7.912 -23.416 1.00 86.50 168 LEU A CA 1
ATOM 1289 C C . LEU A 1 168 ? 24.633 -8.259 -24.523 1.00 86.50 168 LEU A C 1
ATOM 1291 O O . LEU A 1 168 ? 25.105 -7.400 -25.264 1.00 86.50 168 LEU A O 1
ATOM 1295 N N . ASP A 1 169 ? 24.927 -9.551 -24.650 1.00 85.62 169 ASP A N 1
ATOM 1296 C CA . ASP A 1 169 ? 25.665 -10.065 -25.800 1.00 85.62 169 ASP A CA 1
ATOM 1297 C C . ASP A 1 169 ? 24.823 -9.937 -27.080 1.00 85.62 169 ASP A C 1
ATOM 1299 O O . ASP A 1 169 ? 23.619 -10.206 -27.064 1.00 85.62 169 ASP A O 1
ATOM 1303 N N . GLU A 1 170 ? 25.473 -9.654 -28.215 1.00 85.25 170 GLU A N 1
ATOM 1304 C CA . GLU A 1 170 ? 24.825 -9.440 -29.526 1.00 85.25 170 GLU A CA 1
ATOM 1305 C C . GLU A 1 170 ? 23.859 -10.571 -29.925 1.00 85.25 170 GLU A C 1
ATOM 1307 O O . GLU A 1 170 ? 22.840 -10.343 -30.571 1.00 85.25 170 GLU A O 1
ATOM 1312 N N . LYS A 1 171 ? 24.152 -11.815 -29.522 1.00 84.06 171 LYS A N 1
ATOM 1313 C CA . LYS A 1 171 ? 23.286 -12.974 -29.798 1.00 84.06 171 LYS A CA 1
ATOM 1314 C C . LYS A 1 171 ? 21.974 -12.947 -29.019 1.00 84.06 171 LYS A C 1
ATOM 1316 O O . LYS A 1 171 ? 20.981 -13.472 -29.508 1.00 84.06 171 LYS A O 1
ATOM 1321 N N . VAL A 1 172 ? 22.002 -12.422 -27.797 1.00 83.62 172 VAL A N 1
ATOM 1322 C CA . VAL A 1 172 ? 20.819 -12.307 -26.940 1.00 83.62 172 VAL A CA 1
ATOM 1323 C C . VAL A 1 172 ? 19.995 -11.112 -27.398 1.00 83.62 172 VAL A C 1
ATOM 1325 O O . VAL A 1 172 ? 18.790 -11.249 -27.564 1.00 83.62 172 VAL A O 1
ATOM 1328 N N . GLU A 1 173 ? 20.651 -9.984 -27.684 1.00 85.69 173 GLU A N 1
ATOM 1329 C CA . GLU A 1 173 ? 20.008 -8.788 -28.238 1.00 85.69 173 GLU A CA 1
ATOM 1330 C C . GLU A 1 173 ? 19.276 -9.085 -29.554 1.00 85.69 173 GLU A C 1
ATOM 1332 O O . GLU A 1 173 ? 18.109 -8.733 -29.696 1.00 85.69 173 GLU A O 1
ATOM 1337 N N . ALA A 1 174 ? 19.906 -9.817 -30.480 1.00 85.19 174 ALA A N 1
ATOM 1338 C CA . ALA A 1 174 ? 19.292 -10.191 -31.756 1.00 85.19 174 ALA A CA 1
ATOM 1339 C C . ALA A 1 174 ? 18.048 -11.094 -31.624 1.00 85.19 174 ALA A C 1
ATOM 1341 O O . ALA A 1 174 ? 17.336 -11.285 -32.607 1.00 85.19 174 ALA A O 1
ATOM 1342 N N . GLY A 1 175 ? 17.808 -11.678 -30.446 1.00 85.88 175 GLY A N 1
ATOM 1343 C CA . GLY A 1 175 ? 16.624 -12.486 -30.148 1.00 85.88 175 GLY A CA 1
ATOM 1344 C C . GLY A 1 175 ? 15.486 -11.717 -29.469 1.00 85.88 175 GLY A C 1
ATOM 1345 O O . GLY A 1 175 ? 14.496 -12.342 -29.095 1.00 85.88 175 GLY A O 1
ATOM 1346 N N . ILE A 1 176 ? 15.627 -10.404 -29.253 1.00 88.25 176 ILE A N 1
ATOM 1347 C CA . ILE A 1 176 ? 14.607 -9.565 -28.613 1.00 88.25 176 ILE A CA 1
ATOM 1348 C C . ILE A 1 176 ? 13.786 -8.854 -29.693 1.00 88.25 176 ILE A C 1
ATOM 1350 O O . ILE A 1 176 ? 14.250 -7.893 -30.302 1.00 88.25 176 ILE A O 1
ATOM 1354 N N . ASP A 1 177 ? 12.544 -9.300 -29.887 1.00 85.81 177 ASP A N 1
ATOM 1355 C CA . ASP A 1 177 ? 11.611 -8.692 -30.849 1.00 85.81 177 ASP A CA 1
ATOM 1356 C C . ASP A 1 177 ? 10.927 -7.427 -30.295 1.00 85.81 177 ASP A C 1
ATOM 1358 O O . ASP A 1 177 ? 10.649 -6.482 -31.032 1.00 85.81 177 ASP A O 1
ATOM 1362 N N . ASP A 1 178 ? 10.670 -7.401 -28.984 1.00 88.69 178 ASP A N 1
ATOM 1363 C CA . ASP A 1 178 ? 10.055 -6.281 -28.267 1.00 88.69 178 ASP A CA 1
ATOM 1364 C C . ASP A 1 178 ? 10.832 -6.011 -26.971 1.00 88.69 178 ASP A C 1
ATOM 1366 O O . ASP A 1 178 ? 10.783 -6.785 -26.007 1.00 88.69 178 ASP A O 1
ATOM 1370 N N . VAL A 1 179 ? 11.563 -4.892 -26.962 1.00 88.94 179 VAL A N 1
ATOM 1371 C CA . VAL A 1 179 ? 12.393 -4.453 -25.833 1.00 88.94 179 VAL A CA 1
ATOM 1372 C C . VAL A 1 179 ? 11.551 -4.180 -24.590 1.00 88.94 179 VAL A C 1
ATOM 1374 O O . VAL A 1 179 ? 11.979 -4.530 -23.489 1.00 88.94 179 VAL A O 1
ATOM 1377 N N . ASP A 1 180 ? 10.362 -3.593 -24.741 1.00 86.12 180 ASP A N 1
ATOM 1378 C CA . ASP A 1 180 ? 9.495 -3.260 -23.612 1.00 86.12 180 ASP A CA 1
ATOM 1379 C C . ASP A 1 180 ? 8.918 -4.536 -22.992 1.00 86.12 180 ASP A C 1
ATOM 1381 O O . ASP A 1 180 ? 8.944 -4.699 -21.767 1.00 86.12 180 ASP A O 1
ATOM 1385 N N . ALA A 1 181 ? 8.461 -5.479 -23.821 1.00 88.88 181 ALA A N 1
ATOM 1386 C CA . ALA A 1 181 ? 7.943 -6.756 -23.339 1.00 88.88 181 ALA A CA 1
ATOM 1387 C C . ALA A 1 181 ? 9.025 -7.606 -22.656 1.00 88.88 181 ALA A C 1
ATOM 1389 O O . ALA A 1 181 ? 8.797 -8.162 -21.572 1.00 88.88 181 ALA A O 1
ATOM 1390 N N . TRP A 1 182 ? 10.218 -7.669 -23.256 1.00 91.31 182 TRP A N 1
ATOM 1391 C CA . TRP A 1 182 ? 11.377 -8.347 -22.681 1.00 91.31 182 TRP A CA 1
ATOM 1392 C C . TRP A 1 182 ? 11.779 -7.720 -21.344 1.00 91.31 182 TRP A C 1
ATOM 1394 O O . TRP A 1 182 ? 11.862 -8.412 -20.328 1.00 91.31 182 TRP A O 1
ATOM 1404 N N . PHE A 1 183 ? 11.937 -6.395 -21.301 1.00 92.88 183 PHE A N 1
ATOM 1405 C CA . PHE A 1 183 ? 12.340 -5.681 -20.093 1.00 92.88 183 PHE A CA 1
ATOM 1406 C C . PHE A 1 183 ? 11.325 -5.851 -18.957 1.00 92.88 183 PHE A C 1
ATOM 1408 O O . PHE A 1 183 ? 11.695 -6.079 -17.797 1.00 92.88 183 PHE A O 1
ATOM 1415 N N . CYS A 1 184 ? 10.029 -5.787 -19.279 1.00 93.25 184 CYS A N 1
ATOM 1416 C CA . CYS A 1 184 ? 8.979 -6.074 -18.315 1.00 93.25 184 CYS A CA 1
ATOM 1417 C C . CYS A 1 184 ? 9.086 -7.499 -17.769 1.00 93.25 184 CYS A C 1
ATOM 1419 O O . CYS A 1 184 ? 8.973 -7.681 -16.559 1.00 93.25 184 CYS A O 1
ATOM 1421 N N . THR A 1 185 ? 9.327 -8.487 -18.626 1.00 91.31 185 THR A N 1
ATOM 1422 C CA . THR A 1 185 ? 9.411 -9.899 -18.234 1.00 91.31 185 THR A CA 1
ATOM 1423 C C . THR A 1 185 ? 10.618 -10.181 -17.340 1.00 91.31 185 THR A C 1
ATOM 1425 O O . THR A 1 185 ? 10.472 -10.862 -16.324 1.00 91.31 185 THR A O 1
ATOM 1428 N N . GLU A 1 186 ? 11.781 -9.613 -17.661 1.00 90.69 186 GLU A N 1
ATOM 1429 C CA . GLU A 1 186 ? 13.036 -9.883 -16.950 1.00 90.69 186 GLU A CA 1
ATOM 1430 C C . GLU A 1 186 ? 13.172 -9.120 -15.625 1.00 90.69 186 GLU A C 1
ATOM 1432 O O . GLU A 1 186 ? 13.716 -9.655 -14.659 1.00 90.69 186 GLU A O 1
ATOM 1437 N N . PHE A 1 187 ? 12.665 -7.884 -15.537 1.00 92.50 187 PHE A N 1
ATOM 1438 C CA . PHE A 1 187 ? 12.916 -7.021 -14.372 1.00 92.50 187 PHE A CA 1
ATOM 1439 C C . PHE A 1 187 ? 11.644 -6.607 -13.631 1.00 92.50 187 PHE A C 1
ATOM 1441 O O . PHE A 1 187 ? 11.543 -6.739 -12.404 1.00 92.50 187 PHE A O 1
ATOM 1448 N N . MET A 1 188 ? 10.643 -6.110 -14.355 1.00 94.50 188 MET A N 1
ATOM 1449 C CA . MET A 1 188 ? 9.504 -5.440 -13.719 1.00 94.50 188 MET A CA 1
ATOM 1450 C C . MET A 1 188 ? 8.448 -6.409 -13.211 1.00 94.50 188 MET A C 1
ATOM 1452 O O . MET A 1 188 ? 7.888 -6.193 -12.139 1.00 94.50 188 MET A O 1
ATOM 1456 N N . LEU A 1 189 ? 8.202 -7.501 -13.923 1.00 92.88 189 LEU A N 1
ATOM 1457 C CA . LEU A 1 189 ? 7.278 -8.545 -13.515 1.00 92.88 189 LEU A CA 1
ATOM 1458 C C . LEU A 1 189 ? 7.800 -9.310 -12.281 1.00 92.88 189 LEU A C 1
ATOM 1460 O O . LEU A 1 189 ? 7.026 -9.489 -11.338 1.00 92.88 189 LEU A O 1
ATOM 1464 N N . PRO A 1 190 ? 9.096 -9.677 -12.173 1.00 92.81 190 PRO A N 1
ATOM 1465 C CA . PRO A 1 190 ? 9.665 -10.195 -10.927 1.00 92.81 190 PRO A CA 1
ATOM 1466 C C . PRO A 1 190 ? 9.582 -9.215 -9.752 1.00 92.81 190 PRO A C 1
ATOM 1468 O O . PRO A 1 190 ? 9.364 -9.633 -8.611 1.00 92.81 190 PRO A O 1
ATOM 1471 N N . LEU A 1 191 ? 9.747 -7.908 -9.991 1.00 94.00 191 LEU A N 1
ATOM 1472 C CA . LEU A 1 191 ? 9.484 -6.898 -8.964 1.00 94.00 191 LEU A CA 1
ATOM 1473 C C . LEU A 1 191 ? 8.004 -6.907 -8.562 1.00 94.00 191 LEU A C 1
ATOM 1475 O O . LEU A 1 191 ? 7.706 -7.062 -7.380 1.00 94.00 191 LEU A O 1
ATOM 1479 N N . LEU A 1 192 ? 7.087 -6.811 -9.526 1.00 94.38 192 LEU A N 1
ATOM 1480 C CA . LEU A 1 192 ? 5.645 -6.801 -9.289 1.00 94.38 192 LEU A CA 1
ATOM 1481 C C . LEU A 1 192 ? 5.195 -8.027 -8.484 1.00 94.38 192 LEU A C 1
ATOM 1483 O O . LEU A 1 192 ? 4.495 -7.872 -7.486 1.00 94.38 192 LEU A O 1
ATOM 1487 N N . ARG A 1 193 ? 5.655 -9.228 -8.857 1.00 93.69 193 ARG A N 1
ATOM 1488 C CA . ARG A 1 193 ? 5.378 -10.475 -8.130 1.00 93.69 193 ARG A CA 1
ATOM 1489 C C . ARG A 1 193 ? 5.882 -10.416 -6.693 1.00 93.69 193 ARG A C 1
ATOM 1491 O O . ARG A 1 193 ? 5.137 -10.764 -5.788 1.00 93.69 193 ARG A O 1
ATOM 1498 N N . ARG A 1 194 ? 7.101 -9.922 -6.443 1.00 93.38 194 ARG A N 1
ATOM 1499 C CA . ARG A 1 194 ? 7.613 -9.761 -5.066 1.00 93.38 194 ARG A CA 1
ATOM 1500 C C . ARG A 1 194 ? 6.781 -8.777 -4.246 1.00 93.38 194 ARG A C 1
ATOM 1502 O O . ARG A 1 194 ? 6.503 -9.050 -3.080 1.00 93.38 194 ARG A O 1
ATOM 1509 N N . LEU A 1 195 ? 6.366 -7.659 -4.840 1.00 93.56 195 LEU A N 1
ATOM 1510 C CA . LEU A 1 195 ? 5.499 -6.681 -4.176 1.00 93.56 195 LEU A CA 1
ATOM 1511 C C . LEU A 1 195 ? 4.119 -7.278 -3.861 1.00 93.56 195 LEU A C 1
ATOM 1513 O O . LEU A 1 195 ? 3.630 -7.134 -2.739 1.00 93.56 195 LEU A O 1
ATOM 1517 N N . ALA A 1 196 ? 3.526 -8.001 -4.813 1.00 92.56 196 ALA A N 1
ATOM 1518 C CA . ALA A 1 196 ? 2.260 -8.701 -4.632 1.00 92.56 196 ALA A CA 1
ATOM 1519 C C . ALA A 1 196 ? 2.358 -9.805 -3.567 1.00 92.56 196 ALA A C 1
ATOM 1521 O O . ALA A 1 196 ? 1.483 -9.891 -2.709 1.00 92.56 196 ALA A O 1
ATOM 1522 N N . SER A 1 197 ? 3.442 -10.587 -3.546 1.00 92.81 197 SER A N 1
ATOM 1523 C CA . SER A 1 197 ? 3.689 -11.609 -2.521 1.00 92.81 197 SER A CA 1
ATOM 1524 C C . SER A 1 197 ? 3.823 -11.004 -1.127 1.00 92.81 197 SER A C 1
ATOM 1526 O O . SER A 1 197 ? 3.175 -11.474 -0.197 1.00 92.81 197 SER A O 1
ATOM 1528 N N . LYS A 1 198 ? 4.575 -9.906 -0.976 1.00 92.00 198 LYS A N 1
ATOM 1529 C CA . LYS A 1 198 ? 4.674 -9.185 0.304 1.00 92.00 198 LYS A CA 1
ATOM 1530 C C . LYS A 1 198 ? 3.307 -8.680 0.778 1.00 92.00 198 LYS A C 1
ATOM 1532 O O . LYS A 1 198 ? 2.995 -8.717 1.967 1.00 92.00 198 LYS A O 1
ATOM 1537 N N . MET A 1 199 ? 2.473 -8.213 -0.148 1.00 91.31 199 MET A N 1
ATOM 1538 C CA . MET A 1 199 ? 1.100 -7.825 0.165 1.00 91.31 199 MET A CA 1
ATOM 1539 C C . MET A 1 199 ? 0.253 -9.037 0.580 1.00 91.31 199 MET A C 1
ATOM 1541 O O . MET A 1 199 ? -0.472 -8.958 1.567 1.00 91.31 199 MET A O 1
ATOM 1545 N N . ALA A 1 200 ? 0.386 -10.174 -0.105 1.00 91.62 200 ALA A N 1
ATOM 1546 C CA . ALA A 1 200 ? -0.306 -11.415 0.235 1.00 91.62 200 ALA A CA 1
ATOM 1547 C C . ALA A 1 200 ? 0.098 -11.962 1.620 1.00 91.62 200 ALA A C 1
ATOM 1549 O O . ALA A 1 200 ? -0.755 -12.446 2.363 1.00 91.62 200 ALA A O 1
ATOM 1550 N N . GLU A 1 201 ? 1.367 -11.828 2.012 1.00 93.56 201 GLU A N 1
ATOM 1551 C CA . GLU A 1 201 ? 1.837 -12.146 3.367 1.00 93.56 201 GLU A CA 1
ATOM 1552 C C . GLU A 1 201 ? 1.149 -11.271 4.424 1.00 93.56 201 GLU A C 1
ATOM 1554 O O . GLU A 1 201 ? 0.674 -11.786 5.438 1.00 93.56 201 GLU A O 1
ATOM 1559 N N . ASN A 1 202 ? 1.022 -9.963 4.169 1.00 92.25 202 ASN A N 1
ATOM 1560 C CA . ASN A 1 202 ? 0.278 -9.058 5.049 1.00 92.25 202 ASN A CA 1
ATOM 1561 C C . ASN A 1 202 ? -1.211 -9.420 5.114 1.00 92.25 202 ASN A C 1
ATOM 1563 O O . ASN A 1 202 ? -1.789 -9.435 6.197 1.00 92.25 202 ASN A O 1
ATOM 1567 N N . VAL A 1 203 ? -1.825 -9.765 3.978 1.00 93.62 203 VAL A N 1
ATOM 1568 C CA . VAL A 1 203 ? -3.219 -10.231 3.908 1.00 93.62 203 VAL A CA 1
ATOM 1569 C C . VAL A 1 203 ? -3.421 -11.466 4.775 1.00 93.62 203 VAL A C 1
ATOM 1571 O O . VAL A 1 203 ? -4.352 -11.493 5.578 1.00 93.62 203 VAL A O 1
ATOM 1574 N N . LYS A 1 204 ? -2.535 -12.462 4.665 1.00 95.12 204 LYS A N 1
ATOM 1575 C CA . LYS A 1 204 ? -2.575 -13.656 5.514 1.00 95.12 204 LYS A CA 1
ATOM 1576 C C . LYS A 1 204 ? -2.458 -13.276 6.989 1.00 95.12 204 LYS A C 1
ATOM 1578 O O . LYS A 1 204 ? -3.331 -13.627 7.772 1.00 95.12 204 LYS A O 1
ATOM 1583 N N . ARG A 1 205 ? -1.443 -12.485 7.346 1.00 95.06 205 ARG A N 1
ATOM 1584 C CA . ARG A 1 205 ? -1.219 -12.030 8.724 1.00 95.06 205 ARG A CA 1
ATOM 1585 C C . ARG A 1 205 ? -2.447 -11.332 9.312 1.00 95.06 205 ARG A C 1
ATOM 1587 O O . ARG A 1 205 ? -2.811 -11.601 10.449 1.00 95.06 205 ARG A O 1
ATOM 1594 N N . TYR A 1 206 ? -3.074 -10.422 8.571 1.00 95.06 206 TYR A N 1
ATOM 1595 C CA . TYR A 1 206 ? -4.220 -9.660 9.076 1.00 95.06 206 TYR A CA 1
ATOM 1596 C C . TYR A 1 206 ? -5.492 -10.503 9.129 1.00 95.06 206 TYR A C 1
ATOM 1598 O O . TYR A 1 206 ? -6.295 -10.326 10.039 1.00 95.06 206 TYR A O 1
ATOM 1606 N N . LYS A 1 207 ? -5.648 -11.461 8.210 1.00 95.19 207 LYS A N 1
ATOM 1607 C CA . LYS A 1 207 ? -6.718 -12.458 8.275 1.00 95.19 207 LYS A CA 1
ATOM 1608 C C . LYS A 1 207 ? -6.586 -13.340 9.518 1.00 95.19 207 LYS A C 1
ATOM 1610 O O . LYS A 1 207 ? -7.588 -13.582 10.180 1.00 95.19 207 LYS A O 1
ATOM 1615 N N . ASP A 1 208 ? -5.369 -13.772 9.847 1.00 96.38 208 ASP A N 1
ATOM 1616 C CA . ASP A 1 208 ? -5.094 -14.582 11.038 1.00 96.38 208 ASP A CA 1
ATOM 1617 C C . ASP A 1 208 ? -5.374 -13.784 12.328 1.00 96.38 208 ASP A C 1
ATOM 1619 O O . ASP A 1 208 ? -6.023 -14.298 13.236 1.00 96.38 208 ASP A O 1
ATOM 1623 N N . ILE A 1 209 ? -4.972 -12.504 12.379 1.00 95.31 209 ILE A N 1
ATOM 1624 C CA . ILE A 1 209 ? -5.305 -11.590 13.489 1.00 95.31 209 ILE A CA 1
ATOM 1625 C C . ILE A 1 209 ? -6.822 -11.445 13.648 1.00 95.31 209 ILE A C 1
ATOM 1627 O O . ILE A 1 209 ? -7.342 -11.551 14.756 1.00 95.31 209 ILE A O 1
ATOM 1631 N N . ASP A 1 210 ? -7.541 -11.192 12.555 1.00 95.00 210 ASP A N 1
ATOM 1632 C CA . ASP A 1 210 ? -8.990 -11.002 12.609 1.00 95.00 210 ASP A CA 1
ATOM 1633 C C . ASP A 1 210 ? -9.713 -12.284 13.040 1.00 95.00 210 ASP A C 1
ATOM 1635 O O . ASP A 1 210 ? -10.622 -12.225 13.865 1.00 95.00 210 ASP A O 1
ATOM 1639 N N . ALA A 1 211 ? -9.267 -13.448 12.558 1.00 96.00 211 ALA A N 1
ATOM 1640 C CA . ALA A 1 211 ? -9.795 -14.743 12.973 1.00 96.00 211 ALA A CA 1
ATOM 1641 C C . ALA A 1 211 ? -9.566 -15.012 14.470 1.00 96.00 211 ALA A C 1
ATOM 1643 O O . ALA A 1 211 ? -10.493 -15.457 15.143 1.00 96.00 211 ALA A O 1
ATOM 1644 N N . ALA A 1 212 ? -8.379 -14.701 15.002 1.00 95.94 212 ALA A N 1
ATOM 1645 C CA . ALA A 1 212 ? -8.083 -14.839 16.428 1.00 95.94 212 ALA A CA 1
ATOM 1646 C C . ALA A 1 212 ? -8.970 -13.918 17.284 1.00 95.94 212 ALA A C 1
ATOM 1648 O O . ALA A 1 212 ? -9.603 -14.366 18.236 1.00 95.94 212 ALA A O 1
ATOM 1649 N N . MET A 1 213 ? -9.100 -12.648 16.887 1.00 94.88 213 MET A N 1
ATOM 1650 C CA . MET A 1 213 ? -9.926 -11.667 17.597 1.00 94.88 213 MET A CA 1
ATOM 1651 C C . MET A 1 213 ? -11.425 -12.003 17.551 1.00 94.88 213 MET A C 1
ATOM 1653 O O . MET A 1 213 ? -12.140 -11.738 18.510 1.00 94.88 213 MET A O 1
ATOM 1657 N N . VAL A 1 214 ? -11.925 -12.556 16.441 1.00 94.50 214 VAL A N 1
ATOM 1658 C CA . VAL A 1 214 ? -13.326 -13.004 16.321 1.00 94.50 214 VAL A CA 1
ATOM 1659 C C . VAL A 1 214 ? -13.565 -14.319 17.064 1.00 94.50 214 VAL A C 1
ATOM 1661 O O . VAL A 1 214 ? -14.657 -14.533 17.586 1.00 94.50 214 VAL A O 1
ATOM 1664 N N . GLY A 1 215 ? -12.558 -15.193 17.113 1.00 92.81 215 GLY A N 1
ATOM 1665 C CA . GLY A 1 215 ? -12.612 -16.467 17.823 1.00 92.81 215 GLY A CA 1
ATOM 1666 C C . GLY A 1 215 ? -12.632 -16.328 19.346 1.00 92.81 215 GLY A C 1
ATOM 1667 O O . GLY A 1 215 ? -13.061 -17.263 20.018 1.00 92.81 215 GLY A O 1
ATOM 1668 N N . ASP A 1 216 ? -12.212 -15.182 19.891 1.00 93.56 216 ASP A N 1
ATOM 1669 C CA . ASP A 1 216 ? -12.256 -14.899 21.325 1.00 93.56 216 ASP A CA 1
ATOM 1670 C C . ASP A 1 216 ? -13.632 -14.328 21.754 1.00 93.56 216 ASP A C 1
ATOM 1672 O O . ASP A 1 216 ? -13.992 -13.199 21.387 1.00 93.56 216 ASP A O 1
ATOM 1676 N N . PRO A 1 217 ? -14.416 -15.054 22.581 1.00 92.25 217 PRO A N 1
ATOM 1677 C CA . PRO A 1 217 ? -15.739 -14.603 23.012 1.00 92.25 217 PRO A CA 1
ATOM 1678 C C . PRO A 1 217 ? -15.717 -13.304 23.824 1.00 92.25 217 PRO A C 1
ATOM 1680 O O . PRO A 1 217 ? -16.681 -12.538 23.778 1.00 92.25 217 PRO A O 1
ATOM 1683 N N . GLN A 1 218 ? -14.639 -13.034 24.568 1.00 91.69 218 GLN A N 1
ATOM 1684 C CA . GLN A 1 218 ? -14.521 -11.816 25.368 1.00 91.69 218 GLN A CA 1
ATOM 1685 C C . GLN A 1 218 ? -14.290 -10.600 24.476 1.00 91.69 218 GLN A C 1
ATOM 1687 O O . GLN A 1 218 ? -14.918 -9.561 24.691 1.00 91.69 218 GLN A O 1
ATOM 1692 N N . VAL A 1 219 ? -13.454 -10.728 23.440 1.00 92.69 219 VAL A N 1
ATOM 1693 C CA . VAL A 1 219 ? -13.287 -9.671 22.430 1.00 92.69 219 VAL A CA 1
ATOM 1694 C C . VAL A 1 219 ? -14.621 -9.391 21.746 1.00 92.69 219 VAL A C 1
ATOM 1696 O O . VAL A 1 219 ? -15.026 -8.232 21.640 1.00 92.69 219 VAL A O 1
ATOM 1699 N N . MET A 1 220 ? -15.354 -10.431 21.345 1.00 93.75 220 MET A N 1
ATOM 1700 C CA . MET A 1 220 ? -16.654 -10.266 20.692 1.00 93.75 220 MET A CA 1
ATOM 1701 C C . MET A 1 220 ? -17.706 -9.627 21.603 1.00 93.75 220 MET A C 1
ATOM 1703 O O . MET A 1 220 ? -18.440 -8.742 21.155 1.00 93.75 220 MET A O 1
ATOM 1707 N N . ALA A 1 221 ? -17.743 -9.991 22.886 1.00 90.75 221 ALA A N 1
ATOM 1708 C CA . ALA A 1 221 ? -18.608 -9.342 23.866 1.00 90.75 221 ALA A CA 1
ATOM 1709 C C . ALA A 1 221 ? -18.239 -7.859 24.062 1.00 90.75 221 ALA A C 1
ATOM 1711 O O . ALA A 1 221 ? -19.123 -7.005 24.099 1.00 90.75 221 ALA A O 1
ATOM 1712 N N . LEU A 1 222 ? -16.944 -7.521 24.097 1.00 92.62 222 LEU A N 1
ATOM 1713 C CA . LEU A 1 222 ? -16.478 -6.132 24.178 1.00 92.62 222 LEU A CA 1
ATOM 1714 C C . LEU A 1 222 ? -16.824 -5.330 22.916 1.00 92.62 222 LEU A C 1
ATOM 1716 O O . LEU A 1 222 ? -17.246 -4.178 23.022 1.00 92.62 222 LEU A O 1
ATOM 1720 N N . VAL A 1 223 ? -16.675 -5.913 21.723 1.00 93.06 223 VAL A N 1
ATOM 1721 C CA . VAL A 1 223 ? -17.099 -5.288 20.457 1.00 93.06 223 VAL A CA 1
ATOM 1722 C C . VAL A 1 223 ? -18.608 -5.035 20.469 1.00 93.06 223 VAL A C 1
ATOM 1724 O O . VAL A 1 223 ? -19.045 -3.941 20.111 1.00 93.06 223 VAL A O 1
ATOM 1727 N N . ALA A 1 224 ? -19.407 -6.011 20.911 1.00 92.31 224 ALA A N 1
ATOM 1728 C CA . ALA A 1 224 ? -20.858 -5.884 21.003 1.00 92.31 224 ALA A CA 1
ATOM 1729 C C . ALA A 1 224 ? -21.278 -4.802 22.011 1.00 92.31 224 ALA A C 1
ATOM 1731 O O . ALA A 1 224 ? -22.064 -3.918 21.663 1.00 92.31 224 ALA A O 1
ATOM 1732 N N . GLY A 1 225 ? -20.695 -4.809 23.214 1.00 90.12 225 GLY A N 1
ATOM 1733 C CA . GLY A 1 225 ? -20.964 -3.823 24.266 1.00 90.12 225 GLY A CA 1
ATOM 1734 C C . GLY A 1 225 ? -20.590 -2.388 23.880 1.00 90.12 225 GLY A C 1
ATOM 1735 O O . GLY A 1 225 ? -21.211 -1.441 24.353 1.00 90.12 225 GLY A O 1
ATOM 1736 N N . ASN A 1 226 ? -19.631 -2.218 22.963 1.00 91.12 226 ASN A N 1
ATOM 1737 C CA . ASN A 1 226 ? -19.185 -0.917 22.455 1.00 91.12 226 ASN A CA 1
ATOM 1738 C C . ASN A 1 226 ? -19.721 -0.575 21.054 1.00 91.12 226 ASN A C 1
ATOM 1740 O O . ASN A 1 226 ? -19.299 0.418 20.450 1.00 91.12 226 ASN A O 1
ATOM 1744 N N . ARG A 1 227 ? -20.639 -1.379 20.495 1.00 90.75 227 ARG A N 1
ATOM 1745 C CA . ARG A 1 227 ? -21.092 -1.237 19.100 1.00 90.75 227 ARG A CA 1
ATOM 1746 C C . ARG A 1 227 ? -21.676 0.146 18.823 1.00 90.75 227 ARG A C 1
ATOM 1748 O O . ARG A 1 227 ? -21.395 0.718 17.773 1.00 90.75 227 ARG A O 1
ATOM 1755 N N . VAL A 1 228 ? -22.454 0.703 19.750 1.00 87.75 228 VAL A N 1
ATOM 1756 C CA . VAL A 1 228 ? -23.098 2.020 19.587 1.00 87.75 228 VAL A CA 1
ATOM 1757 C C . VAL A 1 228 ? -22.056 3.139 19.510 1.00 87.75 228 VAL A C 1
ATOM 1759 O O . VAL A 1 228 ? -22.143 4.019 18.651 1.00 87.75 228 VAL A O 1
ATOM 1762 N N . GLN A 1 229 ? -21.033 3.087 20.361 1.00 86.56 229 GLN A N 1
ATOM 1763 C CA . GLN A 1 229 ? -19.936 4.049 20.403 1.00 86.56 229 GLN A CA 1
ATOM 1764 C C . GLN A 1 229 ? -19.085 3.958 19.133 1.00 86.56 229 GLN A C 1
ATOM 1766 O O . GLN A 1 229 ? -18.821 4.978 18.497 1.00 86.56 229 GLN A O 1
ATOM 1771 N N . LEU A 1 230 ? -18.736 2.740 18.703 1.00 90.00 230 LEU A N 1
ATOM 1772 C CA . LEU A 1 230 ? -18.011 2.501 17.451 1.00 90.00 230 LEU A CA 1
ATOM 1773 C C . LEU A 1 230 ? -18.807 2.987 16.231 1.00 90.00 230 LEU A C 1
ATOM 1775 O O . LEU A 1 230 ? -18.240 3.593 15.324 1.00 90.00 230 LEU A O 1
ATOM 1779 N N . GLN A 1 231 ? -20.124 2.765 16.201 1.00 89.19 231 GLN A N 1
ATOM 1780 C CA . GLN A 1 231 ? -20.992 3.264 15.130 1.00 89.19 231 GLN A CA 1
ATOM 1781 C C . GLN A 1 231 ? -21.081 4.787 15.127 1.00 89.19 231 GLN A C 1
ATOM 1783 O O . GLN A 1 231 ? -21.094 5.400 14.063 1.00 89.19 231 GLN A O 1
ATOM 1788 N N . THR A 1 232 ? -21.147 5.404 16.304 1.00 85.81 232 THR A N 1
ATOM 1789 C CA . THR A 1 232 ? -21.168 6.864 16.444 1.00 85.81 232 THR A CA 1
ATOM 1790 C C . THR A 1 232 ? -19.871 7.462 15.917 1.00 85.81 232 THR A C 1
ATOM 1792 O O . THR A 1 232 ? -19.908 8.408 15.134 1.00 85.81 232 THR A O 1
ATOM 1795 N N . LEU A 1 233 ? -18.737 6.846 16.258 1.00 86.94 233 LEU A N 1
ATOM 1796 C CA . LEU A 1 233 ? -17.424 7.230 15.763 1.00 86.94 233 LEU A CA 1
ATOM 1797 C C . LEU A 1 233 ? -17.331 7.093 14.234 1.00 86.94 233 LEU A C 1
ATOM 1799 O O . LEU A 1 233 ? -16.991 8.054 13.546 1.00 86.94 233 LEU A O 1
ATOM 1803 N N . HIS A 1 234 ? -17.712 5.935 13.685 1.00 89.00 234 HIS A N 1
ATOM 1804 C CA . HIS A 1 234 ? -17.745 5.696 12.236 1.00 89.00 234 HIS A CA 1
ATOM 1805 C C . HIS A 1 234 ? -18.619 6.721 11.497 1.00 89.00 234 HIS A C 1
ATOM 1807 O O . HIS A 1 234 ? -18.199 7.292 10.489 1.00 89.00 234 HIS A O 1
ATOM 1813 N N . ARG A 1 235 ? -19.813 7.016 12.025 1.00 86.19 235 ARG A N 1
ATOM 1814 C CA . ARG A 1 235 ? -20.742 8.002 11.450 1.00 86.19 235 ARG A CA 1
ATOM 1815 C C . ARG A 1 235 ? -20.228 9.430 11.544 1.00 86.19 235 ARG A C 1
ATOM 1817 O O . ARG A 1 235 ? -20.502 10.198 10.632 1.00 86.19 235 ARG A O 1
ATOM 1824 N N . PHE A 1 236 ? -19.521 9.786 12.615 1.00 83.25 236 PHE A N 1
ATOM 1825 C CA . PHE A 1 236 ? -18.958 11.124 12.771 1.00 83.25 236 PHE A CA 1
ATOM 1826 C C . PHE A 1 236 ? -17.915 11.419 11.690 1.00 83.25 236 PHE A C 1
ATOM 1828 O O . PHE A 1 236 ? -17.943 12.479 11.073 1.00 83.25 236 PHE A O 1
ATOM 1835 N N . TYR A 1 237 ? -17.009 10.470 11.447 1.00 85.38 237 TYR A N 1
ATOM 1836 C CA . TYR A 1 237 ? -15.972 10.628 10.426 1.00 85.38 237 TYR A CA 1
ATOM 1837 C C . TYR A 1 237 ? -16.483 10.363 9.011 1.00 85.38 237 TYR A C 1
ATOM 1839 O O . TYR A 1 237 ? -15.832 10.738 8.042 1.00 85.38 237 TYR A O 1
ATOM 1847 N N . SER A 1 238 ? -17.648 9.743 8.859 1.00 86.25 238 SER A N 1
ATOM 1848 C CA . SER A 1 238 ? -18.288 9.631 7.555 1.00 86.25 238 SER A CA 1
ATOM 1849 C C . SER A 1 238 ? -18.651 11.024 7.025 1.00 86.25 238 SER A C 1
ATOM 1851 O O . SER A 1 238 ? -19.260 11.822 7.729 1.00 86.25 238 SER A O 1
ATOM 1853 N N . SER A 1 239 ? -18.262 11.319 5.781 1.00 68.38 239 SER A N 1
ATOM 1854 C CA . SER A 1 239 ? -18.426 12.646 5.163 1.00 68.38 239 SER A CA 1
ATOM 1855 C C . SER A 1 239 ? -19.852 13.203 5.266 1.00 68.38 239 SER A C 1
ATOM 1857 O O . SER A 1 239 ? -20.819 12.454 5.159 1.00 68.38 239 SER A O 1
ATOM 1859 N N . ASP A 1 240 ? -19.999 14.530 5.323 1.00 55.72 240 ASP A N 1
ATOM 1860 C CA . ASP A 1 240 ? -21.300 15.231 5.294 1.00 55.72 240 ASP A CA 1
ATOM 1861 C C . ASP A 1 240 ? -21.970 15.226 3.896 1.00 55.72 240 ASP A C 1
ATOM 1863 O O . ASP A 1 240 ? -22.796 16.063 3.538 1.00 55.72 240 ASP A O 1
ATOM 1867 N N . SER A 1 241 ? -21.571 14.282 3.040 1.00 58.69 241 SER A N 1
ATOM 1868 C CA . SER A 1 241 ? -22.197 14.067 1.741 1.00 58.69 241 SER A CA 1
ATOM 1869 C C . SER A 1 241 ? -23.540 13.349 1.911 1.00 58.69 241 SER A C 1
ATOM 1871 O O . SER A 1 241 ? -23.782 12.670 2.910 1.00 58.69 241 SER A O 1
ATOM 1873 N N . ARG A 1 242 ? -24.407 13.427 0.891 1.00 55.25 242 ARG A N 1
ATOM 1874 C CA . ARG A 1 242 ? -25.743 12.791 0.877 1.00 55.25 242 ARG A CA 1
ATOM 1875 C C . ARG A 1 242 ? -25.756 11.301 1.262 1.00 55.25 242 ARG A C 1
ATOM 1877 O O . ARG A 1 242 ? -26.807 10.803 1.646 1.00 55.25 242 ARG A O 1
ATOM 1884 N N . PHE A 1 243 ? -24.620 10.605 1.174 1.00 58.34 243 PHE A N 1
ATOM 1885 C CA . PHE A 1 243 ? -24.509 9.169 1.428 1.00 58.34 243 PHE A CA 1
ATOM 1886 C C . PHE A 1 243 ? -23.745 8.797 2.710 1.00 58.34 243 PHE A C 1
ATOM 1888 O O . PHE A 1 243 ? -23.615 7.607 2.970 1.00 58.34 243 PHE A O 1
ATOM 1895 N N . LYS A 1 244 ? -23.253 9.771 3.503 1.00 66.69 244 LYS A N 1
ATOM 1896 C CA . LYS A 1 244 ? -22.465 9.563 4.740 1.00 66.69 244 LYS A CA 1
ATOM 1897 C C . LYS A 1 244 ? -21.496 8.385 4.650 1.00 66.69 244 LYS A C 1
ATOM 1899 O O . LYS A 1 244 ? -21.686 7.345 5.277 1.00 66.69 244 LYS A O 1
ATOM 1904 N N . LEU A 1 245 ? -20.443 8.562 3.857 1.00 82.88 245 LEU A N 1
ATOM 1905 C CA . LEU A 1 245 ? -19.452 7.517 3.605 1.00 82.88 245 LEU A CA 1
ATOM 1906 C C . LEU A 1 245 ? -18.129 7.854 4.284 1.00 82.88 245 LEU A C 1
ATOM 1908 O O . LEU A 1 245 ? -17.606 8.960 4.108 1.00 82.88 245 LEU A O 1
ATOM 1912 N N . MET A 1 246 ? -17.586 6.885 5.021 1.00 88.50 246 MET A N 1
ATOM 1913 C CA . MET A 1 246 ? -16.209 6.910 5.498 1.00 88.50 246 MET A CA 1
ATOM 1914 C C . MET A 1 246 ? -15.280 6.495 4.356 1.00 88.50 246 MET A C 1
ATOM 1916 O O . MET A 1 246 ? -15.499 5.476 3.701 1.00 88.50 246 MET A O 1
ATOM 1920 N N . THR A 1 247 ? -14.243 7.287 4.122 1.00 89.81 247 THR A N 1
ATOM 1921 C CA . THR A 1 247 ? -13.170 7.011 3.164 1.00 89.81 247 THR A CA 1
ATOM 1922 C C . THR A 1 247 ? -11.838 6.859 3.891 1.00 89.81 247 THR A C 1
ATOM 1924 O O . THR A 1 247 ? -11.733 7.126 5.092 1.00 89.81 247 THR A O 1
ATOM 1927 N N . PHE A 1 248 ? -10.788 6.471 3.165 1.00 89.00 248 PHE A N 1
ATOM 1928 C CA . PHE A 1 248 ? -9.439 6.436 3.732 1.00 89.00 248 PHE A CA 1
ATOM 1929 C C . PHE A 1 248 ? -8.988 7.806 4.273 1.00 89.00 248 PHE A C 1
ATOM 1931 O O . PHE A 1 248 ? -8.352 7.876 5.319 1.00 89.00 248 PHE A O 1
ATOM 1938 N N . GLN A 1 249 ? -9.382 8.907 3.625 1.00 87.94 249 GLN A N 1
ATOM 1939 C CA . GLN A 1 249 ? -9.055 10.258 4.090 1.00 87.94 249 GLN A CA 1
ATOM 1940 C C . GLN A 1 249 ? -9.655 10.547 5.467 1.00 87.94 249 GLN A C 1
ATOM 1942 O O . GLN A 1 249 ? -8.959 11.003 6.372 1.00 87.94 249 GLN A O 1
ATOM 1947 N N . THR A 1 250 ? -10.931 10.223 5.658 1.00 88.12 250 THR A N 1
ATOM 1948 C CA . THR A 1 250 ? -11.598 10.419 6.949 1.00 88.12 250 THR A CA 1
ATOM 1949 C C . THR A 1 250 ? -11.129 9.423 8.009 1.00 88.12 250 THR A C 1
ATOM 1951 O O . THR A 1 250 ? -11.092 9.765 9.186 1.00 88.12 250 THR A O 1
ATOM 1954 N N . LEU A 1 251 ? -10.714 8.214 7.609 1.00 90.31 251 LEU A N 1
ATOM 1955 C CA . LEU A 1 251 ? -10.053 7.265 8.509 1.00 90.31 251 LEU A CA 1
ATOM 1956 C C . LEU A 1 251 ? -8.691 7.784 8.975 1.00 90.31 251 LEU A C 1
ATOM 1958 O O . LEU A 1 251 ? -8.370 7.665 10.149 1.00 90.31 251 LEU A O 1
ATOM 1962 N N . SER A 1 252 ? -7.896 8.370 8.082 1.00 89.56 252 SER A N 1
ATOM 1963 C CA . SER A 1 252 ? -6.612 8.968 8.452 1.00 89.56 252 SER A CA 1
ATOM 1964 C C . SER A 1 252 ? -6.792 10.180 9.364 1.00 89.56 252 SER A C 1
ATOM 1966 O O . SER A 1 252 ? -5.982 10.383 10.268 1.00 89.56 252 SER A O 1
ATOM 1968 N N . GLN A 1 253 ? -7.856 10.966 9.164 1.00 86.19 253 GLN A N 1
ATOM 1969 C CA . GLN A 1 253 ? -8.219 12.028 10.100 1.00 86.19 253 GLN A CA 1
ATOM 1970 C C . GLN A 1 253 ? -8.563 11.451 11.477 1.00 86.19 253 GLN A C 1
ATOM 1972 O O . GLN A 1 253 ? -8.020 11.925 12.466 1.00 86.19 253 GLN A O 1
ATOM 1977 N N . LEU A 1 254 ? -9.376 10.389 11.545 1.00 87.31 254 LEU A N 1
ATOM 1978 C CA . LEU A 1 254 ? -9.648 9.667 12.793 1.00 87.31 254 LEU A CA 1
ATOM 1979 C C . LEU A 1 254 ? -8.347 9.182 13.440 1.00 87.31 254 LEU A C 1
ATOM 1981 O O . LEU A 1 254 ? -8.114 9.423 14.619 1.00 87.31 254 LEU A O 1
ATOM 1985 N N . ALA A 1 255 ? -7.465 8.541 12.676 1.00 87.44 255 ALA A N 1
ATOM 1986 C CA . ALA A 1 255 ? -6.194 8.054 13.195 1.00 87.44 255 ALA A CA 1
ATOM 1987 C C . ALA A 1 255 ? -5.323 9.184 13.768 1.00 87.44 255 ALA A C 1
ATOM 1989 O O . ALA A 1 255 ? -4.688 9.007 14.803 1.00 87.44 255 ALA A O 1
ATOM 1990 N N . THR A 1 256 ? -5.348 10.363 13.151 1.00 85.81 256 THR A N 1
ATOM 1991 C CA . THR A 1 256 ? -4.633 11.547 13.647 1.00 85.81 256 THR A CA 1
ATOM 1992 C C . THR A 1 256 ? -5.281 12.095 14.918 1.00 85.81 256 THR A C 1
ATOM 1994 O O . THR A 1 256 ? -4.600 12.368 15.903 1.00 85.81 256 THR A O 1
ATOM 1997 N N . ASP A 1 257 ? -6.606 12.194 14.924 1.00 82.69 257 ASP A N 1
ATOM 1998 C CA . ASP A 1 257 ? -7.405 12.707 16.033 1.00 82.69 257 ASP A CA 1
ATOM 1999 C C . ASP A 1 257 ? -7.260 11.868 17.316 1.00 82.69 257 ASP A C 1
ATOM 2001 O O . ASP A 1 257 ? -7.286 12.400 18.429 1.00 82.69 257 ASP A O 1
ATOM 2005 N N . PHE A 1 258 ? -7.072 10.560 17.170 1.00 80.12 258 PHE A N 1
ATOM 2006 C CA . PHE A 1 258 ? -6.892 9.620 18.277 1.00 80.12 258 PHE A CA 1
ATOM 2007 C C . PHE A 1 258 ? -5.422 9.277 18.557 1.00 80.12 258 PHE A C 1
ATOM 2009 O O . PHE A 1 258 ? -5.147 8.325 19.279 1.00 80.12 258 PHE A O 1
ATOM 2016 N N . GLY A 1 259 ? -4.468 10.013 17.971 1.00 77.62 259 GLY A N 1
ATOM 2017 C CA . GLY A 1 259 ? -3.038 9.787 18.204 1.00 77.62 259 GLY A CA 1
ATOM 2018 C C . GLY A 1 259 ? -2.508 8.445 17.678 1.00 77.62 259 GLY A C 1
ATOM 2019 O O . GLY A 1 259 ? -1.397 8.045 18.021 1.00 77.62 259 GLY A O 1
ATOM 2020 N N . LEU A 1 260 ? -3.262 7.753 16.818 1.00 77.31 260 LEU A N 1
ATOM 2021 C CA . LEU A 1 260 ? -2.821 6.528 16.148 1.00 77.31 260 LEU A CA 1
ATOM 2022 C C . LEU A 1 260 ? -1.723 6.821 15.112 1.00 77.31 260 LEU A C 1
ATOM 2024 O O . LEU A 1 260 ? -0.887 5.966 14.850 1.00 77.31 260 LEU A O 1
ATOM 2028 N N . THR A 1 261 ? -1.681 8.024 14.541 1.00 69.38 261 THR A N 1
ATOM 2029 C CA . THR A 1 261 ? -0.633 8.505 13.618 1.00 69.38 261 THR A CA 1
ATOM 2030 C C . THR A 1 261 ? -0.063 9.842 14.114 1.00 69.38 261 THR A C 1
ATOM 2032 O O . THR A 1 261 ? -0.804 10.578 14.767 1.00 69.38 261 THR A O 1
ATOM 2035 N N . PRO A 1 262 ? 1.193 10.237 13.794 1.00 51.88 262 PRO A N 1
ATOM 2036 C CA . PRO A 1 262 ? 2.172 9.577 12.916 1.00 51.88 262 PRO A CA 1
ATOM 2037 C C . PRO A 1 262 ? 3.259 8.754 13.636 1.00 51.88 262 PRO A C 1
ATOM 2039 O O . PRO A 1 262 ? 4.045 8.093 12.961 1.00 51.88 262 PRO A O 1
ATOM 2042 N N . THR A 1 263 ? 3.346 8.808 14.968 1.00 55.06 263 THR A N 1
ATOM 2043 C CA . THR A 1 263 ? 4.516 8.304 15.721 1.00 55.06 263 THR A CA 1
ATOM 2044 C C . THR A 1 263 ? 4.200 7.400 16.916 1.00 55.06 263 THR A C 1
ATOM 2046 O O . THR A 1 263 ? 5.121 6.763 17.414 1.00 55.06 263 THR A O 1
ATOM 2049 N N . LEU A 1 264 ? 2.943 7.301 17.366 1.00 54.09 264 LEU A N 1
ATOM 2050 C CA . LEU A 1 264 ? 2.568 6.474 18.526 1.00 54.09 264 LEU A CA 1
ATOM 2051 C C . LEU A 1 264 ? 2.099 5.062 18.148 1.00 54.09 264 LEU A C 1
ATOM 2053 O O . LEU A 1 264 ? 2.455 4.118 18.845 1.00 54.09 264 LEU A O 1
ATOM 2057 N N . CYS A 1 265 ? 1.357 4.895 17.043 1.00 56.25 265 CYS A N 1
ATOM 2058 C CA . CYS A 1 265 ? 0.870 3.574 16.623 1.00 56.25 265 CYS A CA 1
ATOM 2059 C C . CYS A 1 265 ? 1.292 3.226 15.189 1.00 56.25 265 CYS A C 1
ATOM 2061 O O . CYS A 1 265 ? 2.010 2.262 14.995 1.00 56.25 265 CYS A O 1
ATOM 2063 N N . CYS A 1 266 ? 0.935 4.007 14.169 1.00 71.19 266 CYS A N 1
ATOM 2064 C CA . CYS A 1 266 ? 1.227 3.694 12.767 1.00 71.19 266 CYS A CA 1
ATOM 2065 C C . CYS A 1 266 ? 1.499 4.952 11.931 1.00 71.19 266 CYS A C 1
ATOM 2067 O O . CYS A 1 266 ? 1.044 6.043 12.263 1.00 71.19 266 CYS A O 1
ATOM 2069 N N . SER A 1 267 ? 2.240 4.823 10.827 1.00 85.19 267 SER A N 1
ATOM 2070 C CA . SER A 1 267 ? 2.346 5.895 9.828 1.00 85.19 267 SER A CA 1
ATOM 2071 C C . SER A 1 267 ? 1.140 5.874 8.881 1.00 85.19 267 SER A C 1
ATOM 2073 O O . SER A 1 267 ? 0.541 4.822 8.656 1.00 85.19 267 SER A O 1
ATOM 2075 N N . VAL A 1 268 ? 0.799 7.016 8.274 1.00 87.62 268 VAL A N 1
ATOM 2076 C CA . VAL A 1 268 ? -0.297 7.110 7.287 1.00 87.62 268 VAL A CA 1
ATOM 2077 C C . VAL A 1 268 ? -0.136 6.108 6.122 1.00 87.62 268 VAL A C 1
ATOM 2079 O O . VAL A 1 268 ? -1.110 5.419 5.812 1.00 87.62 268 VAL A O 1
ATOM 2082 N N . PRO A 1 269 ? 1.062 5.921 5.524 1.00 89.12 269 PRO A N 1
ATOM 2083 C CA . PRO A 1 269 ? 1.301 4.845 4.556 1.00 89.12 269 PRO A CA 1
ATOM 2084 C C . PRO A 1 269 ? 0.990 3.451 5.103 1.00 89.12 269 PRO A C 1
ATOM 2086 O O . PRO A 1 269 ? 0.338 2.646 4.443 1.00 89.12 269 PRO A O 1
ATOM 2089 N N . THR A 1 270 ? 1.406 3.159 6.337 1.00 88.62 270 THR A N 1
ATOM 2090 C CA . THR A 1 270 ? 1.133 1.860 6.966 1.00 88.62 270 THR A CA 1
ATOM 2091 C C . THR A 1 270 ? -0.369 1.625 7.110 1.00 88.62 270 THR A C 1
ATOM 2093 O O . THR A 1 270 ? -0.859 0.557 6.747 1.00 88.62 270 THR A O 1
ATOM 2096 N N . LEU A 1 271 ? -1.119 2.637 7.559 1.00 90.81 271 LEU A N 1
ATOM 2097 C CA . LEU A 1 271 ? -2.578 2.573 7.654 1.00 90.81 271 LEU A CA 1
ATOM 2098 C C . LEU A 1 271 ? -3.232 2.338 6.283 1.00 90.81 271 LEU A C 1
ATOM 2100 O O . LEU A 1 271 ? -4.181 1.558 6.182 1.00 90.81 271 LEU A O 1
ATOM 2104 N N . TYR A 1 272 ? -2.711 2.965 5.223 1.00 91.31 272 TYR A N 1
ATOM 2105 C CA . TYR A 1 272 ? -3.175 2.746 3.851 1.00 91.31 272 TYR A CA 1
ATOM 2106 C C . TYR A 1 272 ? -2.996 1.291 3.413 1.00 91.31 272 TYR A C 1
ATOM 2108 O O . TYR A 1 272 ? -3.945 0.665 2.943 1.00 91.31 272 TYR A O 1
ATOM 2116 N N . HIS A 1 273 ? -1.814 0.717 3.641 1.00 91.06 273 HIS A N 1
ATOM 2117 C CA . HIS A 1 273 ? -1.540 -0.676 3.289 1.00 91.06 273 HIS A CA 1
ATOM 2118 C C . HIS A 1 273 ? -2.341 -1.681 4.132 1.00 91.06 273 HIS A C 1
ATOM 2120 O O . HIS A 1 273 ? -2.757 -2.707 3.597 1.00 91.06 273 HIS A O 1
ATOM 2126 N N . VAL A 1 274 ? -2.641 -1.376 5.402 1.00 92.12 274 VAL A N 1
ATOM 2127 C CA . VAL A 1 274 ? -3.595 -2.162 6.209 1.00 92.12 274 VAL A CA 1
ATOM 2128 C C . VAL A 1 274 ? -4.986 -2.144 5.573 1.00 92.12 274 VAL A C 1
ATOM 2130 O O . VAL A 1 274 ? -5.603 -3.197 5.412 1.00 92.12 274 VAL A O 1
ATOM 2133 N N . CYS A 1 275 ? -5.466 -0.972 5.149 1.00 91.69 275 CYS A N 1
ATOM 2134 C CA . CYS A 1 275 ? -6.767 -0.846 4.490 1.00 91.69 275 CYS A CA 1
ATOM 2135 C C . CYS A 1 275 ? -6.823 -1.611 3.163 1.00 91.69 275 CYS A C 1
ATOM 2137 O O . CYS A 1 275 ? -7.802 -2.306 2.895 1.00 91.69 275 CYS A O 1
ATOM 2139 N N . GLU A 1 276 ? -5.778 -1.518 2.338 1.00 91.19 276 GLU A N 1
ATOM 2140 C CA . GLU A 1 276 ? -5.705 -2.267 1.081 1.00 91.19 276 GLU A CA 1
ATOM 2141 C C . GLU A 1 276 ? -5.657 -3.781 1.324 1.00 91.19 276 GLU A C 1
ATOM 2143 O O . GLU A 1 276 ? -6.363 -4.527 0.650 1.00 91.19 276 GLU A O 1
ATOM 2148 N N . ALA A 1 277 ? -4.916 -4.250 2.329 1.00 91.50 277 ALA A N 1
ATOM 2149 C CA . ALA A 1 277 ? -4.861 -5.673 2.656 1.00 91.50 277 ALA A CA 1
ATOM 2150 C C . ALA A 1 277 ? -6.219 -6.184 3.159 1.00 91.50 277 ALA A C 1
ATOM 2152 O O . ALA A 1 277 ? -6.678 -7.246 2.745 1.00 91.50 277 ALA A O 1
ATOM 2153 N N . ILE A 1 278 ? -6.925 -5.399 3.972 1.00 91.69 278 ILE A N 1
ATOM 2154 C CA . ILE A 1 278 ? -8.292 -5.724 4.393 1.00 91.69 278 ILE A CA 1
ATOM 2155 C C . ILE A 1 278 ? -9.262 -5.719 3.203 1.00 91.69 278 ILE A C 1
ATOM 2157 O O . ILE A 1 278 ? -10.167 -6.553 3.141 1.00 91.69 278 ILE A O 1
ATOM 2161 N N . ASN A 1 279 ? -9.070 -4.855 2.205 1.00 89.88 279 ASN A N 1
ATOM 2162 C CA . ASN A 1 279 ? -9.851 -4.927 0.968 1.00 89.88 279 ASN A CA 1
ATOM 2163 C C . ASN A 1 279 ? -9.625 -6.249 0.229 1.00 89.88 279 ASN A C 1
ATOM 2165 O O . ASN A 1 279 ? -10.602 -6.851 -0.216 1.00 89.88 279 ASN A O 1
ATOM 2169 N N . TRP A 1 280 ? -8.386 -6.741 0.181 1.00 89.94 280 TRP A N 1
ATOM 2170 C CA . TRP A 1 280 ? -8.066 -8.032 -0.429 1.00 89.94 280 TRP A CA 1
ATOM 2171 C C . TRP A 1 280 ? -8.686 -9.209 0.322 1.00 89.94 280 TRP A C 1
ATOM 2173 O O . TRP A 1 280 ? -9.209 -10.113 -0.324 1.00 89.94 280 TRP A O 1
ATOM 2183 N N . ILE A 1 281 ? -8.693 -9.187 1.663 1.00 88.56 281 ILE A N 1
ATOM 2184 C CA . ILE A 1 281 ? -9.387 -10.203 2.482 1.00 88.56 281 ILE A CA 1
ATOM 2185 C C . ILE A 1 281 ? -10.862 -10.301 2.071 1.00 88.56 281 ILE A C 1
ATOM 2187 O O . ILE A 1 281 ? -11.411 -11.395 1.976 1.00 88.56 281 ILE A O 1
ATOM 2191 N N . ASN A 1 282 ? -11.479 -9.157 1.773 1.00 83.94 282 ASN A N 1
ATOM 2192 C CA . ASN A 1 282 ? -12.868 -9.054 1.335 1.00 83.94 282 ASN A CA 1
ATOM 2193 C C . ASN A 1 282 ? -13.055 -9.248 -0.189 1.00 83.94 282 ASN A C 1
ATOM 2195 O O . ASN A 1 282 ? -14.137 -8.985 -0.707 1.00 83.94 282 ASN A O 1
ATOM 2199 N N . GLY A 1 283 ? -12.023 -9.675 -0.928 1.00 81.94 283 GLY A N 1
ATOM 2200 C CA . GLY A 1 283 ? -12.100 -9.944 -2.370 1.00 81.94 283 GLY A CA 1
ATOM 2201 C C . GLY A 1 283 ? -12.182 -8.696 -3.256 1.00 81.94 283 GLY A C 1
ATOM 2202 O O . GLY A 1 283 ? -12.638 -8.771 -4.396 1.00 81.94 283 GLY A O 1
ATOM 2203 N N . HIS A 1 284 ? -11.768 -7.532 -2.753 1.00 80.69 284 HIS A N 1
ATOM 2204 C CA . HIS A 1 284 ? -11.849 -6.268 -3.477 1.00 80.69 284 HIS A CA 1
ATOM 2205 C C . HIS A 1 284 ? -10.465 -5.686 -3.778 1.00 80.69 284 HIS A C 1
ATOM 2207 O O . HIS A 1 284 ? -9.655 -5.479 -2.877 1.00 80.69 284 HIS A O 1
ATOM 2213 N N . SER A 1 285 ? -10.230 -5.314 -5.038 1.00 68.94 285 SER A N 1
ATOM 2214 C CA . SER A 1 285 ? -9.099 -4.471 -5.427 1.00 68.94 285 SER A CA 1
ATOM 2215 C C . SER A 1 285 ? -9.485 -2.996 -5.263 1.00 68.94 285 SER A C 1
ATOM 2217 O O . SER A 1 285 ? -10.161 -2.434 -6.132 1.00 68.94 285 SER A O 1
ATOM 2219 N N . TYR A 1 286 ? -9.087 -2.390 -4.138 1.00 70.00 286 TYR A N 1
ATOM 2220 C CA . TYR A 1 286 ? -9.418 -1.022 -3.712 1.00 70.00 286 TYR A CA 1
ATOM 2221 C C . TYR A 1 286 ? -10.917 -0.740 -3.499 1.00 70.00 286 TYR A C 1
ATOM 2223 O O . TYR A 1 286 ? -11.724 -0.759 -4.432 1.00 70.00 286 TYR A O 1
ATOM 2231 N N . THR A 1 287 ? -11.292 -0.331 -2.284 1.00 65.31 287 THR A N 1
ATOM 2232 C CA . THR A 1 287 ? -12.609 0.273 -2.024 1.00 65.31 287 THR A CA 1
ATOM 2233 C C . THR A 1 287 ? -12.471 1.674 -1.455 1.00 65.31 287 THR A C 1
ATOM 2235 O O . THR A 1 287 ? -11.860 1.860 -0.406 1.00 65.31 287 THR A O 1
ATOM 2238 N N . VAL A 1 288 ? -13.110 2.647 -2.113 1.00 75.88 288 VAL A N 1
ATOM 2239 C CA . VAL A 1 288 ? -13.193 4.038 -1.627 1.00 75.88 288 VAL A CA 1
ATOM 2240 C C . VAL A 1 288 ? -13.943 4.107 -0.297 1.00 75.88 288 VAL A C 1
ATOM 2242 O O . VAL A 1 288 ? -13.606 4.915 0.564 1.00 75.88 288 VAL A O 1
ATOM 2245 N N . VAL A 1 289 ? -14.966 3.263 -0.149 1.00 85.38 289 VAL A N 1
ATOM 2246 C CA . VAL A 1 289 ? -15.885 3.267 0.988 1.00 85.38 289 VAL A CA 1
ATOM 2247 C C . VAL A 1 289 ? -15.460 2.231 2.020 1.00 85.38 289 VAL A C 1
ATOM 2249 O O . VAL A 1 289 ? -15.302 1.050 1.708 1.00 85.38 289 VAL A O 1
ATOM 2252 N N . ILE A 1 290 ? -15.349 2.681 3.265 1.00 89.88 290 ILE A N 1
ATOM 2253 C CA . ILE A 1 290 ? -15.079 1.861 4.440 1.00 89.88 290 ILE A CA 1
ATOM 2254 C C . ILE A 1 290 ? -16.405 1.667 5.178 1.00 89.88 290 ILE A C 1
ATOM 2256 O O . ILE A 1 290 ? -16.922 2.581 5.824 1.00 89.88 290 ILE A O 1
ATOM 2260 N N . SER A 1 291 ? -16.990 0.475 5.048 1.00 90.31 291 SER A N 1
ATOM 2261 C CA . SER A 1 291 ? -18.192 0.103 5.798 1.00 90.31 291 SER A CA 1
ATOM 2262 C C . SER A 1 291 ? -17.900 0.029 7.299 1.00 90.31 291 SER A C 1
ATOM 2264 O O . SER A 1 291 ? -16.744 -0.056 7.712 1.00 90.31 291 SER A O 1
ATOM 2266 N N . PHE A 1 292 ? -18.950 0.022 8.122 1.00 91.25 292 PHE A N 1
ATOM 2267 C CA . PHE A 1 292 ? -18.795 -0.143 9.567 1.00 91.25 292 PHE A CA 1
ATOM 2268 C C . PHE A 1 292 ? -18.054 -1.444 9.927 1.00 91.25 292 PHE A C 1
ATOM 2270 O O . PHE A 1 292 ? -17.133 -1.416 10.733 1.00 91.25 292 PHE A O 1
ATOM 2277 N N . GLU A 1 293 ? -18.391 -2.564 9.284 1.00 91.62 293 GLU A N 1
ATOM 2278 C CA . GLU A 1 293 ? -17.740 -3.853 9.559 1.00 91.62 293 GLU A CA 1
ATOM 2279 C C . GLU A 1 293 ? -16.253 -3.838 9.153 1.00 91.62 293 GLU A C 1
ATOM 2281 O O . GLU A 1 293 ? -15.401 -4.286 9.918 1.00 91.62 293 GLU A O 1
ATOM 2286 N N . LYS A 1 294 ? -15.906 -3.213 8.014 1.00 92.44 294 LYS A N 1
ATOM 2287 C CA . LYS A 1 294 ? -14.497 -2.990 7.641 1.00 92.44 294 LYS A CA 1
ATOM 2288 C C . LYS A 1 294 ? -13.780 -2.084 8.634 1.00 92.44 294 LYS A C 1
ATOM 2290 O O . LYS A 1 294 ? -12.626 -2.333 8.957 1.00 92.44 294 LYS A O 1
ATOM 2295 N N . PHE A 1 295 ? -14.445 -1.039 9.117 1.00 93.69 295 PHE A N 1
ATOM 2296 C CA . PHE A 1 295 ? -13.891 -0.155 10.137 1.00 93.69 295 PHE A CA 1
ATOM 2297 C C . PHE A 1 295 ? -13.574 -0.921 11.427 1.00 93.69 295 PHE A C 1
ATOM 2299 O O . PHE A 1 295 ? -12.460 -0.806 11.927 1.00 93.69 295 PHE A O 1
ATOM 2306 N N . VAL A 1 296 ? -14.489 -1.766 11.912 1.00 94.44 296 VAL A N 1
ATOM 2307 C CA . VAL A 1 296 ? -14.247 -2.618 13.090 1.00 94.44 296 VAL A CA 1
ATOM 2308 C C . VAL A 1 296 ? -13.090 -3.591 12.840 1.00 94.44 296 VAL A C 1
ATOM 2310 O O . VAL A 1 296 ? -12.215 -3.722 13.694 1.00 94.44 296 VAL A O 1
ATOM 2313 N N . GLN A 1 297 ? -13.029 -4.220 11.662 1.00 95.00 297 GLN A N 1
ATOM 2314 C CA . GLN A 1 297 ? -11.922 -5.102 11.274 1.00 95.00 297 GLN A CA 1
ATOM 2315 C C . GLN A 1 297 ? -10.570 -4.365 11.257 1.00 95.00 297 GLN A C 1
ATOM 2317 O O . GLN A 1 297 ? -9.576 -4.873 11.783 1.00 95.00 297 GLN A O 1
ATOM 2322 N N . ILE A 1 298 ? -10.534 -3.140 10.718 1.00 94.00 298 ILE A N 1
ATOM 2323 C CA . ILE A 1 298 ? -9.357 -2.262 10.759 1.00 94.00 298 ILE A CA 1
ATOM 2324 C C . ILE A 1 298 ? -8.977 -1.971 12.213 1.00 94.00 298 ILE A C 1
ATOM 2326 O O . ILE A 1 298 ? -7.821 -2.159 12.576 1.00 94.00 298 ILE A O 1
ATOM 2330 N N . SER A 1 299 ? -9.925 -1.573 13.065 1.00 93.38 299 SER A N 1
ATOM 2331 C CA . SER A 1 299 ? -9.661 -1.290 14.480 1.00 93.38 299 SER A CA 1
ATOM 2332 C C . SER A 1 299 ? -9.071 -2.492 15.219 1.00 93.38 299 SER A C 1
ATOM 2334 O O . SER A 1 299 ? -8.077 -2.335 15.923 1.00 93.38 299 SER A O 1
ATOM 2336 N N . ARG A 1 300 ? -9.626 -3.698 15.032 1.00 93.94 300 ARG A N 1
ATOM 2337 C CA . ARG A 1 300 ? -9.088 -4.930 15.640 1.00 93.94 300 ARG A CA 1
ATOM 2338 C C . ARG A 1 300 ? -7.674 -5.229 15.155 1.00 93.94 300 ARG A C 1
ATOM 2340 O O . ARG A 1 300 ? -6.801 -5.543 15.958 1.00 93.94 300 ARG A O 1
ATOM 2347 N N . THR A 1 301 ? -7.434 -5.069 13.855 1.00 94.19 301 THR A N 1
ATOM 2348 C CA . THR A 1 301 ? -6.105 -5.261 13.264 1.00 94.19 301 THR A CA 1
ATOM 2349 C C . THR A 1 301 ? -5.094 -4.272 13.852 1.00 94.19 301 THR A C 1
ATOM 2351 O O . THR A 1 301 ? -4.003 -4.669 14.252 1.00 94.19 301 THR A O 1
ATOM 2354 N N . LEU A 1 302 ? -5.460 -2.991 13.967 1.00 91.88 302 LEU A N 1
ATOM 2355 C CA . LEU A 1 302 ? -4.599 -1.959 14.548 1.00 91.88 302 LEU A CA 1
ATOM 2356 C C . LEU A 1 302 ? -4.299 -2.212 16.029 1.00 91.88 302 LEU A C 1
ATOM 2358 O O . LEU A 1 302 ? -3.156 -2.026 16.436 1.00 91.88 302 LEU A O 1
ATOM 2362 N N . ALA A 1 303 ? -5.284 -2.677 16.805 1.00 91.19 303 ALA A N 1
ATOM 2363 C CA . ALA A 1 303 ? -5.111 -2.997 18.221 1.00 91.19 303 ALA A CA 1
ATOM 2364 C C . ALA A 1 303 ? -3.999 -4.033 18.458 1.00 91.19 303 ALA A C 1
ATOM 2366 O O . ALA A 1 303 ? -3.251 -3.925 19.424 1.00 91.19 303 ALA A O 1
ATOM 2367 N N . VAL A 1 304 ? -3.870 -5.016 17.560 1.00 91.69 304 VAL A N 1
ATOM 2368 C CA . VAL A 1 304 ? -2.858 -6.080 17.662 1.00 91.69 304 VAL A CA 1
ATOM 2369 C C . VAL A 1 304 ? -1.529 -5.686 17.020 1.00 91.69 304 VAL A C 1
ATOM 2371 O O . VAL A 1 304 ? -0.472 -6.041 17.535 1.00 91.69 304 VAL A O 1
ATOM 2374 N N . LEU A 1 305 ? -1.544 -4.967 15.892 1.00 88.81 305 LEU A N 1
ATOM 2375 C CA . LEU A 1 305 ? -0.304 -4.540 15.232 1.00 88.81 305 LEU A CA 1
ATOM 2376 C C . LEU A 1 305 ? 0.455 -3.480 16.028 1.00 88.81 305 LEU A C 1
ATOM 2378 O O . LEU A 1 305 ? 1.682 -3.425 15.946 1.00 88.81 305 LEU A O 1
ATOM 2382 N N . PHE A 1 306 ? -0.274 -2.653 16.776 1.00 85.81 306 PHE A N 1
ATOM 2383 C CA . PHE A 1 306 ? 0.264 -1.521 17.518 1.00 85.81 306 PHE A CA 1
ATOM 2384 C C . PHE A 1 306 ? -0.279 -1.535 18.953 1.00 85.81 306 PHE A C 1
ATOM 2386 O O . PHE A 1 306 ? -1.073 -0.663 19.326 1.00 85.81 306 PHE A O 1
ATOM 2393 N N . PRO A 1 307 ? 0.103 -2.549 19.752 1.00 83.38 307 PRO A N 1
ATOM 2394 C CA . PRO A 1 307 ? -0.428 -2.727 21.094 1.00 83.38 307 PRO A CA 1
ATOM 2395 C C . PRO A 1 307 ? -0.018 -1.560 21.992 1.00 83.38 307 PRO A C 1
ATOM 2397 O O . PRO A 1 307 ? 1.143 -1.148 22.017 1.00 83.38 307 PRO A O 1
ATOM 2400 N N . GLN A 1 308 ? -0.987 -1.037 22.737 1.00 82.00 308 GLN A N 1
ATOM 2401 C CA . GLN A 1 308 ? -0.760 0.028 23.713 1.00 82.00 308 GLN A CA 1
ATOM 2402 C C . GLN A 1 308 ? -0.322 -0.566 25.051 1.00 82.00 308 GLN A C 1
ATOM 2404 O O . GLN A 1 308 ? -0.704 -1.686 25.385 1.00 82.00 308 GLN A O 1
ATOM 2409 N N . ASP A 1 309 ? 0.488 0.178 25.807 1.00 75.62 309 ASP A N 1
ATOM 2410 C CA . ASP A 1 309 ? 0.894 -0.159 27.181 1.00 75.62 309 ASP A CA 1
ATOM 2411 C C . ASP A 1 309 ? 1.491 -1.572 27.366 1.00 75.62 309 ASP A C 1
ATOM 2413 O O . ASP A 1 309 ? 1.399 -2.170 28.436 1.00 75.62 309 ASP A O 1
ATOM 2417 N N . GLY A 1 310 ? 2.116 -2.128 26.320 1.00 79.12 310 GLY A N 1
ATOM 2418 C CA . GLY A 1 310 ? 2.698 -3.475 26.357 1.00 79.12 310 GLY A CA 1
ATOM 2419 C C . GLY A 1 310 ? 1.663 -4.605 26.408 1.00 79.12 310 GLY A C 1
ATOM 2420 O O . GLY A 1 310 ? 2.009 -5.723 26.793 1.00 79.12 310 GLY A O 1
ATOM 2421 N N . ALA A 1 311 ? 0.409 -4.329 26.033 1.00 85.38 311 ALA A N 1
ATOM 2422 C CA . ALA A 1 311 ? -0.648 -5.326 25.963 1.00 85.38 311 ALA A CA 1
ATOM 2423 C C . ALA A 1 311 ? -0.245 -6.512 25.072 1.00 85.38 311 ALA A C 1
ATOM 2425 O O . ALA A 1 311 ? 0.299 -6.348 23.979 1.00 85.38 311 ALA A O 1
ATOM 2426 N N . THR A 1 312 ? -0.525 -7.720 25.557 1.00 86.19 312 THR A N 1
ATOM 2427 C CA . THR A 1 312 ? -0.281 -8.972 24.837 1.00 86.19 312 THR A CA 1
ATOM 2428 C C . THR A 1 312 ? -1.513 -9.861 24.935 1.00 86.19 312 THR A C 1
ATOM 2430 O O . THR A 1 312 ? -2.154 -9.931 25.982 1.00 86.19 312 THR A O 1
ATOM 2433 N N . GLY A 1 313 ? -1.852 -10.527 23.832 1.00 88.81 313 GLY A N 1
ATOM 2434 C CA . GLY A 1 313 ? -3.099 -11.281 23.701 1.00 88.81 313 GLY A CA 1
ATOM 2435 C C . GLY A 1 313 ? -4.271 -10.423 23.215 1.00 88.81 313 GLY A C 1
ATOM 2436 O O . GLY A 1 313 ? -4.326 -9.212 23.421 1.00 88.81 313 GLY A O 1
ATOM 2437 N N . GLU A 1 314 ? -5.211 -11.076 22.545 1.00 92.25 314 GLU A N 1
ATOM 2438 C CA . GLU A 1 314 ? -6.313 -10.487 21.785 1.00 92.25 314 GLU A CA 1
ATOM 2439 C C . GLU A 1 314 ? -7.180 -9.572 22.657 1.00 92.25 314 GLU A C 1
ATOM 2441 O O . GLU A 1 314 ? -7.407 -8.405 22.321 1.00 92.25 314 GLU A O 1
ATOM 2446 N N . VAL A 1 315 ? -7.597 -10.076 23.823 1.00 92.56 315 VAL A N 1
ATOM 2447 C CA . VAL A 1 315 ? -8.411 -9.326 24.786 1.00 92.56 315 VAL A CA 1
ATOM 2448 C C . VAL A 1 315 ? -7.668 -8.088 25.266 1.00 92.56 315 VAL A C 1
ATOM 2450 O O . VAL A 1 315 ? -8.170 -6.983 25.087 1.00 92.56 315 VAL A O 1
ATOM 2453 N N . ALA A 1 316 ? -6.466 -8.239 25.827 1.00 91.25 316 ALA A N 1
ATOM 2454 C CA . ALA A 1 316 ? -5.719 -7.114 26.389 1.00 91.25 316 ALA A CA 1
ATOM 2455 C C . ALA A 1 316 ? -5.423 -6.041 25.330 1.00 91.25 316 ALA A C 1
ATOM 2457 O O . ALA A 1 316 ? -5.590 -4.853 25.604 1.00 91.25 316 ALA A O 1
ATOM 2458 N N . CYS A 1 317 ? -5.061 -6.446 24.107 1.00 92.88 317 CYS A N 1
ATOM 2459 C CA . CYS A 1 317 ? -4.865 -5.531 22.983 1.00 92.88 317 CYS A CA 1
ATOM 2460 C C . CYS A 1 317 ? -6.142 -4.741 22.666 1.00 92.88 317 CYS A C 1
ATOM 2462 O O . CYS A 1 317 ? -6.091 -3.521 22.504 1.00 92.88 317 CYS A O 1
ATOM 2464 N N . TRP A 1 318 ? -7.303 -5.404 22.619 1.00 94.25 318 TRP A N 1
ATOM 2465 C CA . TRP A 1 318 ? -8.580 -4.730 22.378 1.00 94.25 318 TRP A CA 1
ATOM 2466 C C . TRP A 1 318 ? -8.968 -3.775 23.513 1.00 94.25 318 TRP A C 1
ATOM 2468 O O . TRP A 1 318 ? -9.378 -2.644 23.258 1.00 94.25 318 TRP A O 1
ATOM 2478 N N . GLN A 1 319 ? -8.804 -4.197 24.768 1.00 92.81 319 GLN A N 1
ATOM 2479 C CA . GLN A 1 319 ? -9.088 -3.367 25.941 1.00 92.81 319 GLN A CA 1
ATOM 2480 C C . GLN A 1 319 ? -8.208 -2.113 25.964 1.00 92.81 319 GLN A C 1
ATOM 2482 O O . GLN A 1 319 ? -8.714 -1.008 26.170 1.00 92.81 319 GLN A O 1
ATOM 2487 N N . ALA A 1 320 ? -6.911 -2.271 25.690 1.00 90.19 320 ALA A N 1
ATOM 2488 C CA . ALA A 1 320 ? -5.959 -1.169 25.621 1.00 90.19 320 ALA A CA 1
ATOM 2489 C C . ALA A 1 320 ? -6.279 -0.216 24.456 1.00 90.19 320 ALA A C 1
ATOM 2491 O O . ALA A 1 320 ? -6.220 1.002 24.617 1.00 90.19 320 ALA A O 1
ATOM 2492 N N . PHE A 1 321 ? -6.719 -0.745 23.309 1.00 91.12 321 PHE A N 1
ATOM 2493 C CA . PHE A 1 321 ? -7.202 0.071 22.194 1.00 91.12 321 PHE A CA 1
ATOM 2494 C C . PHE A 1 321 ? -8.444 0.896 22.572 1.00 91.12 321 PHE A C 1
ATOM 2496 O O . PHE A 1 321 ? -8.483 2.099 22.325 1.00 91.12 321 PHE A O 1
ATOM 2503 N N . LEU A 1 322 ? -9.443 0.295 23.228 1.00 90.88 322 LEU A N 1
ATOM 2504 C CA . LEU A 1 322 ? -10.622 1.023 23.718 1.00 90.88 322 LEU A CA 1
ATOM 2505 C C . LEU A 1 322 ? -10.253 2.082 24.771 1.00 90.88 322 LEU A C 1
ATOM 2507 O O . LEU A 1 322 ? -10.808 3.183 24.765 1.00 90.88 322 LEU A O 1
ATOM 2511 N N . ALA A 1 323 ? -9.301 1.774 25.655 1.00 88.62 323 ALA A N 1
ATOM 2512 C CA . ALA A 1 323 ? -8.784 2.718 26.640 1.00 88.62 323 ALA A CA 1
ATOM 2513 C C . ALA A 1 323 ? -8.084 3.911 25.970 1.00 88.62 323 ALA A C 1
ATOM 2515 O O . ALA A 1 323 ? -8.343 5.051 26.354 1.00 88.62 323 ALA A O 1
ATOM 2516 N N . LEU A 1 324 ? -7.289 3.672 24.922 1.00 86.31 324 LEU A N 1
ATOM 2517 C CA . LEU A 1 324 ? -6.694 4.730 24.103 1.00 86.31 324 LEU A CA 1
ATOM 2518 C C . LEU A 1 324 ? -7.772 5.612 23.460 1.00 86.31 324 LEU A C 1
ATOM 2520 O O . LEU A 1 324 ? -7.678 6.835 23.503 1.00 86.31 324 LEU A O 1
ATOM 2524 N N . LEU A 1 325 ? -8.846 5.033 22.918 1.00 86.19 325 LEU A N 1
ATOM 2525 C CA . LEU A 1 325 ? -9.931 5.852 22.368 1.00 86.19 325 LEU A CA 1
ATOM 2526 C C . LEU A 1 325 ? -10.557 6.773 23.433 1.00 86.19 325 LEU A C 1
ATOM 2528 O O . LEU A 1 325 ? -10.918 7.915 23.140 1.00 86.19 325 LEU A O 1
ATOM 2532 N N . ASN A 1 326 ? -10.623 6.321 24.687 1.00 84.12 326 ASN A N 1
ATOM 2533 C CA . ASN A 1 326 ? -11.105 7.128 25.806 1.00 84.12 326 ASN A CA 1
ATOM 2534 C C . ASN A 1 326 ? -10.147 8.245 26.242 1.00 84.12 326 ASN A C 1
ATOM 2536 O O . ASN A 1 326 ? -10.620 9.262 26.753 1.00 84.12 326 ASN A O 1
ATOM 2540 N N . THR A 1 327 ? -8.829 8.117 26.067 1.00 80.00 327 THR A N 1
ATOM 2541 C CA . THR A 1 327 ? -7.898 9.208 26.426 1.00 80.00 327 THR A CA 1
ATOM 2542 C C . THR A 1 327 ? -8.087 10.422 25.513 1.00 80.00 327 THR A C 1
ATOM 2544 O O . THR A 1 327 ? -7.947 11.563 25.954 1.00 80.00 327 THR A O 1
ATOM 2547 N N . HIS A 1 328 ? -8.530 10.188 24.276 1.00 73.44 328 HIS A N 1
ATOM 2548 C CA . HIS A 1 328 ? -8.813 11.212 23.270 1.00 73.44 328 HIS A CA 1
ATOM 2549 C C . HIS A 1 328 ? -10.303 11.610 23.193 1.00 73.44 328 HIS A C 1
ATOM 2551 O O . HIS A 1 328 ? -10.731 12.282 22.252 1.00 73.44 328 HIS A O 1
ATOM 2557 N N . ARG A 1 329 ? -11.099 11.287 24.227 1.00 60.50 329 ARG A N 1
ATOM 2558 C CA . ARG A 1 329 ? -12.555 11.545 24.342 1.00 60.50 329 ARG A CA 1
ATOM 2559 C C . ARG A 1 329 ? -13.011 13.002 24.207 1.00 60.50 329 ARG A C 1
ATOM 2561 O O . ARG A 1 329 ? -14.213 13.250 24.195 1.00 60.50 329 ARG A O 1
ATOM 2568 N N . HIS A 1 330 ? -12.091 13.964 24.161 1.00 57.22 330 HIS A N 1
ATOM 2569 C CA . HIS A 1 330 ? -12.376 15.396 24.007 1.00 57.22 330 HIS A CA 1
ATOM 2570 C C . HIS A 1 330 ? -12.173 15.903 22.571 1.00 57.22 330 HIS A C 1
ATOM 2572 O O . HIS A 1 330 ? -12.294 17.103 22.328 1.00 57.22 330 HIS A O 1
ATOM 2578 N N . ASN A 1 331 ? -11.865 15.016 21.620 1.00 63.38 331 ASN A N 1
ATOM 2579 C CA . ASN A 1 331 ? -11.726 15.413 20.227 1.00 63.38 331 ASN A CA 1
ATOM 2580 C C . ASN A 1 331 ? -13.084 15.830 19.620 1.00 63.38 331 ASN A C 1
ATOM 2582 O O . ASN A 1 331 ? -14.148 15.423 20.082 1.00 63.38 331 ASN A O 1
ATOM 2586 N N . ARG A 1 332 ? -13.068 16.656 18.571 1.00 57.59 332 ARG A N 1
ATOM 2587 C CA . ARG A 1 332 ? -14.240 17.272 17.914 1.00 57.59 332 ARG A CA 1
ATOM 2588 C C . ARG A 1 332 ? -15.337 16.260 17.527 1.00 57.59 332 ARG A C 1
ATOM 2590 O O . ARG A 1 332 ? -16.502 16.635 17.431 1.00 57.59 332 ARG A O 1
ATOM 2597 N N . ALA A 1 333 ? -14.961 14.986 17.376 1.00 53.91 333 ALA A N 1
ATOM 2598 C CA . ALA A 1 333 ? -15.822 13.826 17.140 1.00 53.91 333 ALA A CA 1
ATOM 2599 C C . ALA A 1 333 ? -16.853 13.502 18.219 1.00 53.91 333 ALA A C 1
ATOM 2601 O O . ALA A 1 333 ? -17.881 12.890 17.934 1.00 53.91 333 ALA A O 1
ATOM 2602 N N . THR A 1 334 ? -16.597 13.915 19.454 1.00 51.09 334 THR A N 1
ATOM 2603 C CA . THR A 1 334 ? -17.354 13.474 20.628 1.00 51.09 334 THR A CA 1
ATOM 2604 C C . THR A 1 334 ? -18.200 14.585 21.252 1.00 51.09 334 THR A C 1
ATOM 2606 O O . THR A 1 334 ? -18.898 14.346 22.230 1.00 51.09 334 THR A O 1
ATOM 2609 N N . THR A 1 335 ? -18.146 15.813 20.721 1.00 50.91 335 THR A N 1
ATOM 2610 C CA . THR A 1 335 ? -18.708 17.010 21.376 1.00 50.91 335 THR A CA 1
ATOM 2611 C C . THR A 1 335 ? -19.879 17.658 20.631 1.00 50.91 335 THR A C 1
ATOM 2613 O O . THR A 1 335 ? -20.333 18.727 21.035 1.00 50.91 335 THR A O 1
ATOM 2616 N N . LEU A 1 336 ? -20.460 16.992 19.620 1.00 51.12 336 LEU A N 1
ATOM 2617 C CA . LEU A 1 336 ? -21.711 17.404 18.951 1.00 51.12 336 LEU A CA 1
ATOM 2618 C C . LEU A 1 336 ? -22.969 17.226 19.845 1.00 51.12 336 LEU A C 1
ATOM 2620 O O . LEU A 1 336 ? -23.983 16.685 19.417 1.00 51.12 336 LEU A O 1
ATOM 2624 N N . GLY A 1 337 ? -22.915 17.683 21.098 1.00 50.84 337 GLY A N 1
ATOM 2625 C CA . GLY A 1 337 ? -24.096 17.950 21.926 1.00 50.84 337 GLY A CA 1
ATOM 2626 C C . GLY A 1 337 ? -24.611 16.832 22.841 1.00 50.84 337 GLY A C 1
ATOM 2627 O O . GLY A 1 337 ? -25.508 17.113 23.628 1.00 50.84 337 GLY A O 1
ATOM 2628 N N . THR A 1 338 ? -24.067 15.608 22.813 1.00 52.22 338 THR A N 1
ATOM 2629 C CA . THR A 1 338 ? -24.575 14.475 23.633 1.00 52.22 338 THR A CA 1
ATOM 2630 C C . THR A 1 338 ? -23.623 13.969 24.728 1.00 52.22 338 THR A C 1
ATOM 2632 O O . THR A 1 338 ? -23.914 12.965 25.371 1.00 52.22 338 THR A O 1
ATOM 2635 N N . GLY A 1 339 ? -22.514 14.669 24.990 1.00 55.97 339 GLY A N 1
ATOM 2636 C CA . GLY A 1 339 ? -21.488 14.256 25.961 1.00 55.97 339 GLY A CA 1
ATOM 2637 C C . GLY A 1 339 ? -20.380 13.384 25.345 1.00 55.97 339 GLY A C 1
ATOM 2638 O O . GLY A 1 339 ? -20.534 12.911 24.220 1.00 55.97 339 GLY A O 1
ATOM 2639 N N . PRO A 1 340 ? -19.242 13.199 26.045 1.00 64.19 340 PRO A N 1
ATOM 2640 C CA . PRO A 1 340 ? -18.070 12.513 25.500 1.00 64.19 340 PRO A CA 1
ATOM 2641 C C . PRO A 1 340 ? -18.370 11.042 25.175 1.00 64.19 340 PRO A C 1
ATOM 2643 O O . PRO A 1 340 ? -19.023 10.349 25.956 1.00 64.19 340 PRO A O 1
ATOM 2646 N N . LEU A 1 341 ? -17.840 10.546 24.049 1.00 70.25 341 LEU A N 1
ATOM 2647 C CA . LEU A 1 341 ? -17.819 9.112 23.746 1.00 70.25 341 LEU A CA 1
ATOM 2648 C C . LEU A 1 341 ? -17.033 8.393 24.848 1.00 70.25 341 LEU A C 1
ATOM 2650 O O . LEU A 1 341 ? -15.884 8.741 25.116 1.00 70.25 341 LEU A O 1
ATOM 2654 N N . ASN A 1 342 ? -17.673 7.413 25.485 1.00 81.69 342 ASN A N 1
ATOM 2655 C CA . ASN A 1 342 ? -17.086 6.616 26.554 1.00 81.69 342 ASN A CA 1
ATOM 2656 C C . ASN A 1 342 ? -17.180 5.135 26.182 1.00 81.69 342 ASN A C 1
ATOM 2658 O O . ASN A 1 342 ? -18.261 4.544 26.224 1.00 81.69 342 ASN A O 1
ATOM 2662 N N . PHE A 1 343 ? -16.052 4.570 25.771 1.00 86.12 343 PHE A N 1
ATOM 2663 C CA . PHE A 1 343 ? -15.894 3.145 25.534 1.00 86.12 343 PHE A CA 1
ATOM 2664 C C . PHE A 1 343 ? -15.768 2.413 26.872 1.00 86.12 343 PHE A C 1
ATOM 2666 O O . PHE A 1 343 ? -15.185 2.927 27.824 1.00 86.12 343 PHE A O 1
ATOM 2673 N N . VAL A 1 344 ? -16.301 1.201 26.950 1.00 86.75 344 VAL A N 1
ATOM 2674 C CA . VAL A 1 344 ? -16.196 0.320 28.110 1.00 86.75 344 VAL A CA 1
ATOM 2675 C C . VAL A 1 344 ? -15.105 -0.713 27.808 1.00 86.75 344 VAL A C 1
ATOM 2677 O O . VAL A 1 344 ? -15.366 -1.665 27.069 1.00 86.75 344 VAL A O 1
ATOM 2680 N N . PRO A 1 345 ? -13.871 -0.536 28.319 1.00 82.38 345 PRO A N 1
ATOM 2681 C CA . PRO A 1 345 ? -12.754 -1.429 28.018 1.00 82.38 345 PRO A CA 1
ATOM 2682 C C . PRO A 1 345 ? -12.805 -2.744 28.805 1.00 82.38 345 PRO A C 1
ATOM 2684 O O . PRO A 1 345 ? -11.955 -3.593 28.599 1.00 82.38 345 PRO A O 1
ATOM 2687 N N . PHE A 1 346 ? -13.776 -2.947 29.696 1.00 83.69 346 PHE A N 1
ATOM 2688 C CA . PHE A 1 346 ? -13.896 -4.162 30.503 1.00 83.69 346 PHE A CA 1
ATOM 2689 C C . PHE A 1 346 ? -15.325 -4.696 30.447 1.00 83.69 346 PHE A C 1
ATOM 2691 O O . PHE A 1 346 ? -16.275 -3.929 30.310 1.00 83.69 346 PHE A O 1
ATOM 2698 N N . LEU A 1 347 ? -15.498 -6.009 30.573 1.00 68.12 347 LEU A N 1
ATOM 2699 C CA . LEU A 1 347 ? -16.831 -6.599 30.666 1.00 68.12 347 LEU A CA 1
ATOM 2700 C C . LEU A 1 347 ? -17.396 -6.310 32.061 1.00 68.12 347 LEU A C 1
ATOM 2702 O O . LEU A 1 347 ? -16.848 -6.769 33.059 1.00 68.12 347 LEU A O 1
ATOM 2706 N N . THR A 1 348 ? -18.475 -5.532 32.135 1.00 59.19 348 THR A N 1
ATOM 2707 C CA . THR A 1 348 ? -19.162 -5.217 33.397 1.00 59.19 348 THR A CA 1
ATOM 2708 C C . THR A 1 348 ? -20.133 -6.313 33.841 1.00 59.19 348 THR A C 1
ATOM 2710 O O . THR A 1 348 ? -20.502 -6.334 35.011 1.00 59.19 348 THR A O 1
ATOM 2713 N N . ASP A 1 349 ? -20.519 -7.234 32.949 1.00 52.06 349 ASP A N 1
ATOM 2714 C CA . ASP A 1 349 ? -21.386 -8.375 33.267 1.00 52.06 349 ASP A CA 1
ATOM 2715 C C . ASP A 1 349 ? -21.102 -9.566 32.326 1.00 52.06 349 ASP A C 1
ATOM 2717 O O . ASP A 1 349 ? -21.290 -9.481 31.111 1.00 52.06 349 ASP A O 1
ATOM 2721 N N . LEU A 1 350 ? -20.624 -10.686 32.879 1.00 47.00 350 LEU A N 1
ATOM 2722 C CA . LEU A 1 350 ? -20.275 -11.904 32.126 1.00 47.00 350 LEU A CA 1
ATOM 2723 C C . LEU A 1 350 ? -21.508 -12.645 31.574 1.00 47.00 350 LEU A C 1
ATOM 2725 O O . LEU A 1 350 ? -21.365 -13.531 30.736 1.00 47.00 350 LEU A O 1
ATOM 2729 N N . ASN A 1 351 ? -22.718 -12.262 31.993 1.00 49.09 351 ASN A N 1
ATOM 2730 C CA . ASN A 1 351 ? -23.974 -12.853 31.522 1.00 49.09 351 ASN A CA 1
ATOM 2731 C C . ASN A 1 351 ? -24.474 -12.273 30.183 1.00 49.09 351 ASN A C 1
ATOM 2733 O O . ASN A 1 351 ? -25.501 -12.715 29.673 1.00 49.09 351 ASN A O 1
ATOM 2737 N N . GLN A 1 352 ? -23.769 -11.291 29.608 1.00 42.62 352 GLN A N 1
ATOM 2738 C CA . GLN A 1 352 ? -24.102 -10.673 28.315 1.00 42.62 352 GLN A CA 1
ATOM 2739 C C . GLN A 1 352 ? -23.214 -11.149 27.156 1.00 42.62 352 GLN A C 1
ATOM 2741 O O . GLN A 1 352 ? -23.222 -10.541 26.086 1.00 42.62 352 GLN A O 1
ATOM 2746 N N . VAL A 1 353 ? -22.444 -12.228 27.334 1.00 44.84 353 VAL A N 1
ATOM 2747 C CA . VAL A 1 353 ? -21.787 -12.891 26.200 1.00 44.84 353 VAL A CA 1
ATOM 2748 C C . VAL A 1 353 ? -22.899 -13.467 25.318 1.00 44.84 353 VAL A C 1
ATOM 2750 O O . VAL A 1 353 ? -23.659 -14.311 25.802 1.00 44.84 353 VAL A O 1
ATOM 2753 N N . PRO A 1 354 ? -23.057 -13.035 24.051 1.00 40.62 354 PRO A N 1
ATOM 2754 C CA . PRO A 1 354 ? -24.005 -13.679 23.160 1.00 40.62 354 PRO A CA 1
ATOM 2755 C C . PRO A 1 354 ? -23.584 -15.139 23.061 1.00 40.62 354 PRO A C 1
ATOM 2757 O O . PRO A 1 354 ? -22.453 -15.424 22.665 1.00 40.62 354 PRO A O 1
ATOM 2760 N N . ALA A 1 355 ? -24.462 -16.063 23.451 1.00 40.59 355 ALA A N 1
ATOM 2761 C CA . ALA A 1 355 ? -24.245 -17.466 23.154 1.00 40.59 355 ALA A CA 1
ATOM 2762 C C . ALA A 1 355 ? -23.976 -17.558 21.647 1.00 40.59 355 ALA A C 1
ATOM 2764 O O . ALA A 1 355 ? -24.812 -17.119 20.853 1.00 40.59 355 ALA A O 1
ATOM 2765 N N . MET A 1 356 ? -22.801 -18.060 21.254 1.00 39.31 356 MET A N 1
ATOM 2766 C CA . MET A 1 356 ? -22.567 -18.456 19.871 1.00 39.31 356 MET A CA 1
ATOM 2767 C C . MET A 1 356 ? -23.672 -19.451 19.532 1.00 39.31 356 MET A C 1
ATOM 2769 O O . MET A 1 356 ? -23.646 -20.592 19.985 1.00 39.31 356 MET A O 1
ATOM 2773 N N . GLN A 1 357 ? -24.683 -19.007 18.788 1.00 35.12 357 GLN A N 1
ATOM 2774 C CA . GLN A 1 357 ? -25.582 -19.934 18.132 1.00 35.12 357 GLN A CA 1
ATOM 2775 C C . GLN A 1 357 ? -24.718 -20.655 17.107 1.00 35.12 357 GLN A C 1
ATOM 2777 O O . GLN A 1 357 ? -24.357 -20.082 16.079 1.00 35.12 357 GLN A O 1
ATOM 2782 N N . GLU A 1 358 ? -24.337 -21.894 17.424 1.00 32.34 358 GLU A N 1
ATOM 2783 C CA . GLU A 1 358 ? -23.898 -22.847 16.416 1.00 32.34 358 GLU A CA 1
ATOM 2784 C C . GLU A 1 358 ? -24.887 -22.755 15.258 1.00 32.34 358 GLU A C 1
ATOM 2786 O O . GLU A 1 358 ? -26.104 -22.848 15.454 1.00 32.34 358 GLU A O 1
ATOM 2791 N N . ALA A 1 359 ? -24.366 -22.479 14.064 1.00 33.22 359 ALA A N 1
ATOM 2792 C CA . ALA A 1 359 ? -25.168 -22.400 12.862 1.00 33.22 359 ALA A CA 1
ATOM 2793 C C . ALA A 1 359 ? -25.910 -23.731 12.705 1.00 33.22 359 ALA A C 1
ATOM 2795 O O . ALA A 1 359 ? -25.323 -24.742 12.320 1.00 33.22 359 ALA A O 1
ATOM 2796 N N . LYS A 1 360 ? -27.207 -23.738 13.034 1.00 33.22 360 LYS A N 1
ATOM 2797 C CA . LYS A 1 360 ? -28.084 -24.860 12.717 1.00 33.22 360 LYS A CA 1
ATOM 2798 C C . LYS A 1 360 ? -28.016 -25.036 11.198 1.00 33.22 360 LYS A C 1
ATOM 2800 O O . LYS A 1 360 ? -28.295 -24.063 10.492 1.00 33.22 360 LYS A O 1
ATOM 2805 N N . PRO A 1 361 ? -27.635 -26.215 10.681 1.00 33.38 361 PRO A N 1
ATOM 2806 C CA . PRO A 1 361 ? -27.676 -26.447 9.249 1.00 33.38 361 PRO A CA 1
ATOM 2807 C C . PRO A 1 361 ? -29.107 -26.190 8.771 1.00 33.38 361 PRO A C 1
ATOM 2809 O O . PRO A 1 361 ? -30.064 -26.726 9.332 1.00 33.38 361 PRO A O 1
ATOM 2812 N N . LEU A 1 362 ? -29.240 -25.307 7.780 1.00 36.59 362 LEU A N 1
ATOM 2813 C CA . LEU A 1 362 ? -30.490 -25.069 7.069 1.00 36.59 362 LEU A CA 1
ATOM 2814 C C . LEU A 1 362 ? -30.924 -26.405 6.462 1.00 36.59 362 LEU A C 1
ATOM 2816 O O . LEU A 1 362 ? -30.328 -26.872 5.492 1.00 36.59 362 LEU A O 1
ATOM 2820 N N . LEU A 1 363 ? -31.923 -27.041 7.071 1.00 39.75 363 LEU A N 1
ATOM 2821 C CA . LEU A 1 363 ? -32.616 -28.156 6.443 1.00 39.75 363 LEU A CA 1
ATOM 2822 C C . LEU A 1 363 ? -33.288 -27.627 5.166 1.00 39.75 363 LEU A C 1
ATOM 2824 O O . LEU A 1 363 ? -33.840 -26.521 5.195 1.00 39.75 363 LEU A O 1
ATOM 2828 N N . PRO A 1 364 ? -33.223 -28.372 4.050 1.00 39.72 364 PRO A N 1
ATOM 2829 C CA . PRO A 1 364 ? -33.931 -27.995 2.837 1.00 39.72 364 PRO A CA 1
ATOM 2830 C C . PRO A 1 364 ? -35.436 -27.880 3.130 1.00 39.72 364 PRO A C 1
ATOM 2832 O O . PRO A 1 364 ? -35.936 -28.571 4.024 1.00 39.72 364 PRO A O 1
ATOM 2835 N N . PRO A 1 365 ? -36.152 -26.990 2.422 1.00 38.56 365 PRO A N 1
ATOM 2836 C CA . PRO A 1 365 ? -37.572 -26.781 2.654 1.00 38.56 365 PRO A CA 1
ATOM 2837 C C . PRO A 1 365 ? -38.311 -28.104 2.445 1.00 38.56 365 PRO A C 1
ATOM 2839 O O . PRO A 1 365 ? -38.194 -28.721 1.389 1.00 38.56 365 PRO A O 1
ATOM 2842 N N .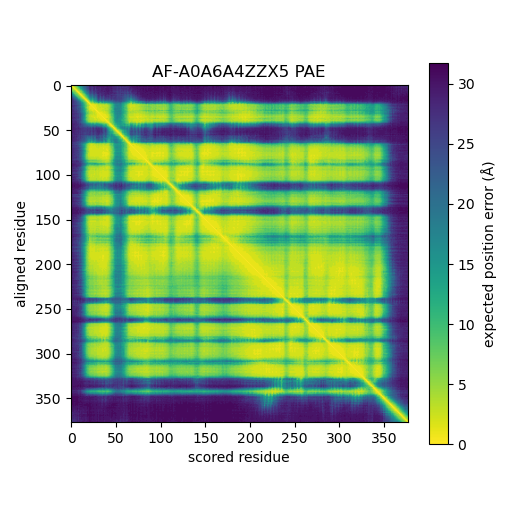 MET A 1 366 ? -39.035 -28.543 3.478 1.00 38.44 366 MET A N 1
ATOM 2843 C CA . MET A 1 366 ? -40.026 -29.604 3.340 1.00 38.44 366 MET A CA 1
ATOM 2844 C C . MET A 1 366 ? -41.043 -29.153 2.296 1.00 38.44 366 MET A C 1
ATOM 2846 O O . MET A 1 366 ? -41.615 -28.069 2.427 1.00 38.44 366 MET A O 1
ATOM 2850 N N . GLU A 1 367 ? -41.243 -29.979 1.273 1.00 40.50 367 GLU A N 1
ATOM 2851 C CA . GLU A 1 367 ? -42.402 -29.888 0.393 1.00 40.50 367 GLU A CA 1
ATOM 2852 C C . GLU A 1 367 ? -43.648 -29.921 1.287 1.00 40.50 367 GLU A C 1
ATOM 2854 O O . GLU A 1 367 ? -43.860 -30.860 2.055 1.00 40.50 367 GLU A O 1
ATOM 2859 N N . GLN A 1 368 ? -44.403 -28.822 1.288 1.00 41.19 368 GLN A N 1
ATOM 2860 C CA . GLN A 1 368 ? -45.742 -28.814 1.853 1.00 41.19 368 GLN A CA 1
ATOM 2861 C C . GLN A 1 368 ? -46.615 -29.561 0.852 1.00 41.19 368 GLN A C 1
ATOM 2863 O O . GLN A 1 368 ? -46.878 -29.041 -0.230 1.00 41.19 368 GLN A O 1
ATOM 2868 N N . ASP A 1 369 ? -47.010 -30.782 1.208 1.00 39.34 369 ASP A N 1
ATOM 2869 C CA . ASP A 1 369 ? -48.121 -31.463 0.558 1.00 39.34 369 ASP A CA 1
ATOM 2870 C C . ASP A 1 369 ? -49.344 -30.534 0.634 1.00 39.34 369 ASP A C 1
ATOM 2872 O O . ASP A 1 369 ? -49.793 -30.158 1.721 1.00 39.34 369 ASP A O 1
ATOM 2876 N N . GLU A 1 370 ? -49.833 -30.103 -0.529 1.00 41.72 370 GLU A N 1
ATOM 2877 C CA . GLU A 1 370 ? -51.105 -29.401 -0.659 1.00 41.72 370 GLU A CA 1
ATOM 2878 C C . GLU A 1 370 ? -52.227 -30.371 -0.257 1.00 41.72 370 GLU A C 1
ATOM 2880 O O . GLU A 1 370 ? -52.631 -31.240 -1.029 1.00 41.72 370 GLU A O 1
ATOM 2885 N N . GLU A 1 371 ? -52.721 -30.245 0.977 1.00 40.16 371 GLU A N 1
ATOM 2886 C CA . GLU A 1 371 ? -54.020 -30.798 1.356 1.00 40.16 371 GLU A CA 1
ATOM 2887 C C . GLU A 1 371 ? -55.120 -29.996 0.646 1.00 40.16 371 GLU A C 1
ATOM 2889 O O . GLU A 1 371 ? -55.415 -28.852 0.993 1.00 40.16 371 GLU A O 1
ATOM 2894 N N . ASP A 1 372 ? -55.698 -30.632 -0.370 1.00 47.03 372 ASP A N 1
ATOM 2895 C CA . ASP A 1 372 ? -56.912 -30.262 -1.096 1.00 47.03 372 ASP A CA 1
ATOM 2896 C C . ASP A 1 372 ? -58.128 -30.190 -0.145 1.00 47.03 372 ASP A C 1
ATOM 2898 O O . ASP A 1 372 ? -58.533 -31.220 0.413 1.00 47.03 372 ASP A O 1
ATOM 2902 N N . PRO A 1 373 ? -58.733 -29.009 0.095 1.00 45.22 373 PRO A N 1
ATOM 2903 C CA . PRO A 1 373 ? -59.990 -28.923 0.809 1.00 45.22 373 PRO A CA 1
ATOM 2904 C C . PRO A 1 373 ? -61.142 -29.068 -0.192 1.00 45.22 373 PRO A C 1
ATOM 2906 O O . PRO A 1 373 ? -61.448 -28.152 -0.951 1.00 45.22 373 PRO A O 1
ATOM 2909 N N . GLY A 1 374 ? -61.763 -30.244 -0.118 1.00 36.16 374 GLY A N 1
ATOM 2910 C CA . GLY A 1 374 ? -62.952 -30.707 -0.829 1.00 36.16 374 GLY A CA 1
ATOM 2911 C C . GLY A 1 374 ? -63.929 -29.665 -1.384 1.00 36.16 374 GLY A C 1
ATOM 2912 O O . GLY A 1 374 ? -64.358 -28.733 -0.702 1.00 36.16 374 GLY A O 1
ATOM 2913 N N . ASP A 1 375 ? -64.352 -29.963 -2.613 1.00 44.72 375 ASP A N 1
ATOM 2914 C CA . ASP A 1 375 ? -65.596 -29.529 -3.243 1.00 44.72 375 ASP A CA 1
ATOM 2915 C C . ASP A 1 375 ? -66.795 -29.672 -2.289 1.00 44.72 375 ASP A C 1
ATOM 2917 O O . ASP A 1 375 ? -67.208 -30.780 -1.946 1.00 44.72 375 ASP A O 1
ATOM 2921 N N . ASP A 1 376 ? -67.399 -28.538 -1.946 1.00 42.09 376 ASP A N 1
ATOM 2922 C CA . ASP A 1 376 ? -68.812 -28.425 -1.593 1.00 42.09 376 ASP A CA 1
ATOM 2923 C C . ASP A 1 376 ? -69.346 -27.130 -2.234 1.00 42.09 376 ASP A C 1
ATOM 2925 O O . ASP A 1 376 ? -69.176 -26.039 -1.677 1.00 42.09 376 ASP A O 1
ATOM 2929 N N . MET A 1 377 ? -69.941 -27.270 -3.433 1.00 36.66 377 MET A N 1
ATOM 2930 C CA . MET A 1 377 ? -71.162 -26.607 -3.964 1.00 36.66 377 MET A CA 1
ATOM 2931 C C . MET A 1 377 ? -71.197 -26.547 -5.495 1.00 36.66 377 MET A C 1
ATOM 2933 O O . MET A 1 377 ? -70.404 -25.782 -6.091 1.00 36.66 377 MET A O 1
#